Protein AF-A0A7S2LEE3-F1 (afdb_monomer_lite)

pLDDT: mean 79.28, std 23.31, range [22.73, 98.75]

Secondary structure (DSSP, 8-state):
--------------------PPPPTHHHHHHHHHTTT-TT-----S--------GGGGTTS--S--SPPTT----HHHHHHHHHHHHHHHHHHHHHHHHHHHHHHHHHHHHHHHHHHHHHHHHHHHHHHHHHHHHTTSS------PPPPBPPPEEEEEE-S----PPTTSTT-GGGSSS-EEEEE-TT--HHHHHHT---HHHHHHHHHHHHHHHHHTEEEEEESSGGGGGGHHHHHHH-SS-EESSGGGGHHHHHHTS-TTSEEEEEES-HHHHGGGHHHHHHHTSS-TTSTTEEEEEGGGSTTGGGGGGT----HHHHHHHHHHHHHHHHHH-TTEEEEEE-STTSGGGHHHHHHHH-S-EE-HHHHHHHHHHTTS--TTSSS-SSBPPP-S----PPTTTTS-HHHHTS--S---------TTTHHHHHHHHTTT-PPBPPPEEEEEE-S----PPTTSTT-GGG-SSEEEEEE-TT--HHHHHTT---HHHHHHHHHHHHHHHHTT-SEEEESSGGGGGGHHHHHTT-SS-B--SGGGGHHHHHHSS-TTSEEEEEES-HHHHGGGHHHHHHHHS--TT-TTEEEEE-TTSTTGGGGGGTPPP-HHHHHHHHHHHHHHHHHH-TTEEEEEE-STT-GGGHHHHHHHH---EE-HHHHHHHHHHTTS--SSSSS-SSBPPP-S------TTTTS-HHHHTT-S--

Foldseek 3Di:
DDDDDDDDDDDDDDDDDDDDDDDDPPVVVVVVVVCPPDPDDDDDDDDDPDDDDDPPVVVPPPDPDDDDDPPPDPPPVNVVVVVVVVVVVVVVVVVVVVVVVVVVVVVVVVVVVVLVVVVVVVVVVVVVVVVVVVVVPPDDDDDPPPDPFAAAAEEEEEEELADEFADQLFPVDCLVAQFAYDYDYQFPRHPVNLLVLDDDPNSLVSLLVSQVVCVVVRHQEYEYRWLSCLSCLQVSQVSHLHFYDHWLLLCVLLQCLFAALLAAEEEEEQALVRVQVCQVSCCQQNNDGCPRPRYHYFHLVPQPQSCCVVVSYYGPCVRRLVSVLVSLVVVCVVVVSYAYYEYTGSNCSLNLVVNCLRVVHFYHYPNLLVCLRSVLLDDQPLFAPPPNHDRRPPDYDDDDPCPPDDPVSVVSSPHPRDPDDDDDPPVVVVVLVVVLVPFDAAAAAEEEEEEELADEDAHRQFPPDPSVDQFAYHYHYQFPGDPVCLLQLHDDPNSLVSSLVSLVVCVVVVHQEYEYRWLSCLSCSNSSSVNDSHTYDHWLLLCVSSSVSRHHLQAAEEEEEQAQVSVVSCQVSSCVNSVDHPPSPRYHYDHLCPQPQSVCVVVSYDGPLVNRLVVVVVVVVVVCVVDVSYQAYEYTTSSPSNNSVVCSSPPVHRYHYPSSSVCSRSVSNDDSPSRHNPPSHDRHPPDYDDDDPCPVPDPVSVVSRPHD

Structure (mmCIF, N/CA/C/O backbone):
data_AF-A0A7S2LEE3-F1
#
_entry.id   AF-A0A7S2LEE3-F1
#
loop_
_atom_site.group_PDB
_atom_site.id
_atom_site.type_symbol
_atom_site.label_atom_id
_atom_site.label_alt_id
_atom_site.label_comp_id
_atom_site.label_asym_id
_atom_site.label_entity_id
_atom_site.label_seq_id
_atom_site.pdbx_PDB_ins_code
_atom_site.Cartn_x
_atom_site.Cartn_y
_atom_site.Cartn_z
_atom_site.occupancy
_atom_site.B_iso_or_equiv
_atom_site.auth_seq_id
_atom_site.auth_comp_id
_atom_site.auth_asym_id
_atom_site.auth_atom_id
_atom_site.pdbx_PDB_model_num
ATOM 1 N N . MET A 1 1 ? -35.526 59.824 7.087 1.00 33.41 1 MET A N 1
ATOM 2 C CA . MET A 1 1 ? -34.561 60.680 7.813 1.00 33.41 1 MET A CA 1
ATOM 3 C C . MET A 1 1 ? -33.192 60.358 7.228 1.00 33.41 1 MET A C 1
ATOM 5 O O . MET A 1 1 ? -32.848 59.189 7.188 1.00 33.41 1 MET A O 1
ATOM 9 N N . GLN A 1 2 ? -32.650 61.253 6.397 1.00 27.02 2 GLN A N 1
ATOM 10 C CA . GLN A 1 2 ? -31.753 62.364 6.783 1.00 27.02 2 GLN A CA 1
ATOM 11 C C . GLN A 1 2 ? -30.303 61.864 6.933 1.00 27.02 2 GLN A C 1
ATOM 13 O O . GLN A 1 2 ? -30.000 61.152 7.878 1.00 27.02 2 GLN A O 1
ATOM 18 N N . THR A 1 3 ? -29.494 61.972 5.867 1.00 26.27 3 THR A N 1
ATOM 19 C CA . THR A 1 3 ? -28.602 63.118 5.513 1.00 26.27 3 THR A CA 1
ATOM 20 C C . THR A 1 3 ? -27.350 63.155 6.394 1.00 26.27 3 THR A C 1
ATOM 22 O O . THR A 1 3 ? -27.488 63.271 7.603 1.00 26.27 3 THR A O 1
ATOM 25 N N . ALA A 1 4 ? -26.109 63.032 5.910 1.00 25.41 4 ALA A N 1
ATOM 26 C CA . ALA A 1 4 ? -25.486 63.420 4.630 1.00 25.41 4 ALA A CA 1
ATOM 27 C C . ALA A 1 4 ? -25.401 64.946 4.392 1.00 25.41 4 ALA A C 1
ATOM 29 O O . ALA A 1 4 ? -26.385 65.588 4.035 1.00 25.41 4 ALA A O 1
ATOM 30 N N . HIS A 1 5 ? -24.186 65.483 4.543 1.00 27.81 5 HIS A N 1
ATOM 31 C CA . HIS A 1 5 ? -23.681 66.741 3.973 1.00 27.81 5 HIS A CA 1
ATOM 32 C C . HIS A 1 5 ? -22.522 66.342 3.016 1.00 27.81 5 HIS A C 1
ATOM 34 O O . HIS A 1 5 ? -21.842 65.364 3.315 1.00 27.81 5 HIS A O 1
ATOM 40 N N . ASN A 1 6 ? -22.327 66.881 1.799 1.00 26.69 6 ASN A N 1
ATOM 41 C CA . ASN A 1 6 ? -22.164 68.285 1.351 1.00 26.69 6 ASN A CA 1
ATOM 42 C C . ASN A 1 6 ? -20.901 68.937 1.962 1.00 26.69 6 ASN A C 1
ATOM 44 O O . ASN A 1 6 ? -20.724 68.852 3.169 1.00 26.69 6 ASN A O 1
ATOM 48 N N . LEU A 1 7 ? -19.996 69.627 1.249 1.00 23.80 7 LEU A N 1
ATOM 49 C CA . LEU A 1 7 ? -19.878 70.104 -0.156 1.00 23.80 7 LEU A CA 1
ATOM 50 C C . LEU A 1 7 ? -18.331 70.236 -0.450 1.00 23.80 7 LEU A C 1
ATOM 52 O O . LEU A 1 7 ? -17.564 70.040 0.488 1.00 23.80 7 LEU A O 1
ATOM 56 N N . VAL A 1 8 ? -17.715 70.513 -1.618 1.00 25.78 8 VAL A N 1
ATOM 57 C CA . VAL A 1 8 ? -18.056 71.247 -2.862 1.00 25.78 8 VAL A CA 1
ATOM 58 C C . VAL A 1 8 ? -17.349 70.632 -4.109 1.00 25.78 8 VAL A C 1
ATOM 60 O O . VAL A 1 8 ? -16.509 69.747 -4.005 1.00 25.78 8 VAL A O 1
ATOM 63 N N . LEU A 1 9 ? -17.746 71.131 -5.283 1.00 24.25 9 LEU A N 1
ATOM 64 C CA . LEU A 1 9 ? -17.274 70.993 -6.678 1.00 24.25 9 LEU A CA 1
ATOM 65 C C . LEU A 1 9 ? -15.825 71.544 -6.904 1.00 24.25 9 LEU A C 1
ATOM 67 O O . LEU A 1 9 ? -15.323 72.250 -6.037 1.00 24.25 9 LEU A O 1
ATOM 71 N N . HIS A 1 10 ? -15.097 71.320 -8.019 1.00 25.39 10 HIS A N 1
ATOM 72 C CA . HIS A 1 10 ? -15.451 71.639 -9.423 1.00 25.39 10 HIS A CA 1
ATOM 73 C C . HIS A 1 10 ? -14.525 71.021 -10.509 1.00 25.39 10 HIS A C 1
ATOM 75 O O . HIS A 1 10 ? -13.322 70.914 -10.302 1.00 25.39 10 HIS A O 1
ATOM 81 N N . GLY A 1 11 ? -15.084 70.823 -11.720 1.00 23.77 11 GLY A N 1
ATOM 82 C CA . GLY A 1 11 ? -14.379 70.759 -13.023 1.00 23.77 11 GLY A CA 1
ATOM 83 C C . GLY A 1 11 ? -13.985 69.353 -13.532 1.00 23.77 11 GLY A C 1
ATOM 84 O O . GLY A 1 11 ? -13.477 68.558 -12.757 1.00 23.77 11 GLY A O 1
ATOM 85 N N . GLY A 1 12 ? -14.166 68.973 -14.810 1.00 22.73 12 GLY A N 1
ATOM 86 C CA . GLY A 1 12 ? -14.990 69.566 -15.884 1.00 22.73 12 GLY A CA 1
ATOM 87 C C . GLY A 1 12 ? -14.483 69.295 -17.320 1.00 22.73 12 GLY A C 1
ATOM 88 O O . GLY A 1 12 ? -13.392 69.751 -17.637 1.00 22.73 12 GLY A O 1
ATOM 89 N N . ALA A 1 13 ? -15.327 68.693 -18.186 1.00 24.38 13 ALA A N 1
ATOM 90 C CA . ALA A 1 13 ? -15.153 68.498 -19.654 1.00 24.38 13 ALA A CA 1
ATOM 91 C C . ALA A 1 13 ? -14.015 67.528 -20.107 1.00 24.38 13 ALA A C 1
ATOM 93 O O . ALA A 1 13 ? -13.048 67.351 -19.379 1.00 24.38 13 ALA A O 1
ATOM 94 N N . LEU A 1 14 ? -14.047 66.845 -21.273 1.00 23.73 14 LEU A N 1
ATOM 95 C CA . LEU A 1 14 ? -15.029 66.736 -22.386 1.00 23.73 14 LEU A CA 1
ATOM 96 C C . LEU A 1 14 ? -14.897 65.359 -23.123 1.00 23.73 14 LEU A C 1
ATOM 98 O O . LEU A 1 14 ? -14.019 64.568 -22.787 1.00 23.73 14 LEU A O 1
ATOM 102 N N . ASP A 1 15 ? -15.769 65.076 -24.102 1.00 25.70 15 ASP A N 1
ATOM 103 C CA . ASP A 1 15 ? -16.008 63.772 -24.775 1.00 25.70 15 ASP A CA 1
ATOM 104 C C . ASP A 1 15 ? -14.907 63.185 -25.693 1.00 25.70 15 ASP A C 1
ATOM 106 O O . ASP A 1 15 ? -14.157 63.930 -26.323 1.00 25.70 15 ASP A O 1
ATOM 110 N N . ALA A 1 16 ? -14.964 61.853 -25.925 1.00 23.47 16 ALA A N 1
ATOM 111 C CA . ALA A 1 16 ? -14.696 61.218 -27.239 1.00 23.47 16 ALA A CA 1
ATOM 112 C C . ALA A 1 16 ? -15.262 59.768 -27.397 1.00 23.47 16 ALA A C 1
ATOM 114 O O . ALA A 1 16 ? -14.641 58.782 -27.016 1.00 23.47 16 ALA A O 1
ATOM 115 N N . HIS A 1 17 ? -16.443 59.678 -28.016 1.00 25.55 17 HIS A N 1
ATOM 116 C CA . HIS A 1 17 ? -17.176 58.553 -28.647 1.00 25.55 17 HIS A CA 1
ATOM 117 C C . HIS A 1 17 ? -16.543 57.168 -28.995 1.00 25.55 17 HIS A C 1
ATOM 119 O O . HIS A 1 17 ? -15.454 57.076 -29.545 1.00 25.55 17 HIS A O 1
ATOM 125 N N . HIS A 1 18 ? -17.426 56.145 -28.918 1.00 25.91 18 HIS A N 1
ATOM 126 C CA . HIS A 1 18 ? -17.557 54.907 -29.742 1.00 25.91 18 HIS A CA 1
ATOM 127 C C . HIS A 1 18 ? -16.386 53.891 -29.795 1.00 25.91 18 HIS A C 1
ATOM 129 O O . HIS A 1 18 ? -15.296 54.179 -30.265 1.00 25.91 18 HIS A O 1
ATOM 135 N N . HIS A 1 19 ? -16.593 52.617 -29.439 1.00 25.62 19 HIS A N 1
ATOM 136 C CA . HIS A 1 19 ? -17.462 51.675 -30.169 1.00 25.62 19 HIS A CA 1
ATOM 137 C C . HIS A 1 19 ? -18.065 50.583 -29.262 1.00 25.62 19 HIS A C 1
ATOM 139 O O . HIS A 1 19 ? -17.379 50.049 -28.396 1.00 25.62 19 HIS A O 1
ATOM 145 N N . ALA A 1 20 ? -19.309 50.177 -29.538 1.00 26.61 20 ALA A N 1
ATOM 146 C CA . ALA A 1 20 ? -19.919 48.962 -28.991 1.00 26.61 20 ALA A CA 1
ATOM 147 C C . ALA A 1 20 ? -20.098 47.919 -30.108 1.00 26.61 20 ALA A C 1
ATOM 149 O O . ALA A 1 20 ? -20.483 48.275 -31.223 1.00 26.61 20 ALA A O 1
ATOM 150 N N . ALA A 1 21 ? -19.828 46.646 -29.812 1.00 27.59 21 ALA A N 1
ATOM 151 C CA . ALA A 1 21 ? -20.083 45.524 -30.713 1.00 27.59 21 ALA A CA 1
ATOM 152 C C . ALA A 1 21 ? -21.338 44.768 -30.251 1.00 27.59 21 ALA A C 1
ATOM 154 O O . ALA A 1 21 ? -21.452 44.411 -29.079 1.00 27.59 21 ALA A O 1
ATOM 155 N N . HIS A 1 22 ? -22.286 44.539 -31.161 1.00 28.88 22 HIS A N 1
ATOM 156 C CA . HIS A 1 22 ? -23.504 43.783 -30.866 1.00 28.88 22 HIS A CA 1
ATOM 157 C C . HIS A 1 22 ? -23.235 42.273 -30.866 1.00 28.88 22 HIS A C 1
ATOM 159 O O . HIS A 1 22 ? -22.640 41.751 -31.808 1.00 28.88 22 HIS A O 1
ATOM 165 N N . PHE A 1 23 ? -23.753 41.567 -29.858 1.00 31.41 23 PHE A N 1
ATOM 166 C CA . PHE A 1 23 ? -23.908 40.112 -29.910 1.00 31.41 23 PHE A CA 1
ATOM 167 C C . PHE A 1 23 ? -25.116 39.735 -30.798 1.00 31.41 23 PHE A C 1
ATOM 169 O O . PHE A 1 23 ? -26.119 40.456 -30.781 1.00 31.41 23 PHE A O 1
ATOM 176 N N . PRO A 1 24 ? -25.070 38.630 -31.571 1.00 34.06 24 PRO A N 1
ATOM 177 C CA . PRO A 1 24 ? -26.202 38.205 -32.396 1.00 34.06 24 PRO A CA 1
ATOM 178 C C . PRO A 1 24 ? -27.340 37.596 -31.562 1.00 34.06 24 PRO A C 1
ATOM 180 O O . PRO A 1 24 ? -27.136 36.624 -30.837 1.00 34.06 24 PRO A O 1
ATOM 183 N N . ALA A 1 25 ? -28.567 38.087 -31.753 1.00 35.88 25 ALA A N 1
ATOM 184 C CA . ALA A 1 25 ? -29.771 37.641 -31.033 1.00 35.88 25 ALA A CA 1
ATOM 185 C C . ALA A 1 25 ? -30.220 36.185 -31.319 1.00 35.88 25 ALA A C 1
ATOM 187 O O . ALA A 1 25 ? -31.241 35.742 -30.802 1.00 35.88 25 ALA A O 1
ATOM 188 N N . ALA A 1 26 ? -29.476 35.423 -32.128 1.00 33.84 26 ALA A N 1
ATOM 189 C CA . ALA A 1 26 ? -29.729 33.996 -32.338 1.00 33.84 26 ALA A CA 1
ATOM 190 C C . ALA A 1 26 ? -29.433 33.156 -31.079 1.00 33.84 26 ALA A C 1
ATOM 192 O O . ALA A 1 26 ? -30.119 32.171 -30.822 1.00 33.84 26 ALA A O 1
ATOM 193 N N . PHE A 1 27 ? -28.448 33.568 -30.271 1.00 34.34 27 PHE A N 1
ATOM 194 C CA . PHE A 1 27 ? -27.937 32.767 -29.151 1.00 34.34 27 PHE A CA 1
ATOM 195 C C . PHE A 1 27 ? -28.928 32.656 -27.975 1.00 34.34 27 PHE A C 1
ATOM 197 O O . PHE A 1 27 ? -28.992 31.631 -27.300 1.00 34.34 27 PHE A O 1
ATOM 204 N N . GLU A 1 28 ? -29.756 33.682 -27.750 1.00 37.09 28 GLU A N 1
ATOM 205 C CA . GLU A 1 28 ? -30.788 33.665 -26.700 1.00 37.09 28 GLU A CA 1
ATOM 206 C C . GLU A 1 28 ? -31.951 32.711 -27.034 1.00 37.09 28 GLU A C 1
ATOM 208 O O . GLU A 1 28 ? -32.578 32.155 -26.130 1.00 37.09 28 GLU A O 1
ATOM 213 N N . ALA A 1 29 ? -32.218 32.468 -28.324 1.00 34.03 29 ALA A N 1
ATOM 214 C CA . ALA A 1 29 ? -33.295 31.583 -28.759 1.00 34.03 29 ALA A CA 1
ATOM 215 C C . ALA A 1 29 ? -33.005 30.110 -28.416 1.00 34.03 29 ALA A C 1
ATOM 217 O O . ALA A 1 29 ? -33.860 29.438 -27.836 1.00 34.03 29 ALA A O 1
ATOM 218 N N . GLU A 1 30 ? -31.795 29.617 -28.702 1.00 35.09 30 GLU A N 1
ATOM 219 C CA . GLU A 1 30 ? -31.401 28.229 -28.403 1.00 35.09 30 GLU A CA 1
ATOM 220 C C . GLU A 1 30 ? -31.309 27.963 -26.891 1.00 35.09 30 GLU A C 1
ATOM 222 O O . GLU A 1 30 ? -31.800 26.938 -26.409 1.00 35.09 30 GLU A O 1
ATOM 227 N N . LEU A 1 31 ? -30.785 28.922 -26.116 1.00 35.41 31 LEU A N 1
ATOM 228 C CA . LEU A 1 31 ? -30.722 28.828 -24.652 1.00 35.41 31 LEU A CA 1
ATOM 229 C C . LEU A 1 31 ? -32.112 28.690 -24.004 1.00 35.41 31 LEU A C 1
ATOM 231 O O . LEU A 1 31 ? -32.264 27.956 -23.025 1.00 35.41 31 LEU A O 1
ATOM 235 N N . SER A 1 32 ? -33.145 29.332 -24.564 1.00 35.66 32 SER A N 1
ATOM 236 C CA . SER A 1 32 ? -34.519 29.230 -24.043 1.00 35.66 32 SER A CA 1
ATOM 237 C C . SER A 1 32 ? -35.129 27.823 -24.177 1.00 35.66 32 SER A C 1
ATOM 239 O O . SER A 1 32 ? -35.917 27.403 -23.323 1.00 35.66 32 SER A O 1
ATOM 241 N N . HIS A 1 33 ? -34.727 27.068 -25.208 1.00 34.88 33 HIS A N 1
ATOM 242 C CA . HIS A 1 33 ? -35.197 25.703 -25.457 1.00 34.88 33 HIS A CA 1
ATOM 243 C C . HIS A 1 33 ? -34.537 24.675 -24.529 1.00 34.88 33 HIS A C 1
ATOM 245 O O . HIS A 1 33 ? -35.230 23.811 -23.989 1.00 34.88 33 HIS A O 1
ATOM 251 N N . LEU A 1 34 ? -33.226 24.795 -24.290 1.00 34.88 34 LEU A N 1
ATOM 252 C CA . LEU A 1 34 ? -32.483 23.947 -23.344 1.00 34.88 34 LEU A CA 1
ATOM 253 C C . LEU A 1 34 ? -33.036 24.036 -21.913 1.00 34.88 34 LEU A C 1
ATOM 255 O O . LEU A 1 34 ? -33.057 23.046 -21.185 1.00 34.88 34 LEU A O 1
ATOM 259 N N . HIS A 1 35 ? -33.544 25.204 -21.516 1.00 35.03 35 HIS A N 1
ATOM 260 C CA . HIS A 1 35 ? -34.019 25.431 -20.151 1.00 35.03 35 HIS A CA 1
ATOM 261 C C . HIS A 1 35 ? -35.328 24.694 -19.793 1.00 35.03 35 HIS A C 1
ATOM 263 O O . HIS A 1 35 ? -35.665 24.602 -18.611 1.00 35.03 35 HIS A O 1
ATOM 269 N N . HIS A 1 36 ? -36.057 24.165 -20.785 1.00 33.47 36 HIS A N 1
ATOM 270 C CA . HIS A 1 36 ? -37.314 23.428 -20.593 1.00 33.47 36 HIS A CA 1
ATOM 271 C C . HIS A 1 36 ? -37.146 21.902 -20.479 1.00 33.47 36 HIS A C 1
ATOM 273 O O . HIS A 1 36 ? -38.099 21.227 -20.093 1.00 33.47 36 HIS A O 1
ATOM 279 N N . SER A 1 37 ? -35.976 21.341 -20.808 1.00 32.47 37 SER A N 1
ATOM 280 C CA . SER A 1 37 ? -35.768 19.884 -20.858 1.00 32.47 37 SER A CA 1
ATOM 281 C C . SER A 1 37 ? -35.069 19.284 -19.632 1.00 32.47 37 SER A C 1
ATOM 283 O O . SER A 1 37 ? -35.200 18.080 -19.417 1.00 32.47 37 SER A O 1
ATOM 285 N N . MET A 1 38 ? -34.368 20.075 -18.805 1.00 31.70 38 MET A N 1
ATOM 286 C CA . MET A 1 38 ? -33.682 19.584 -17.593 1.00 31.70 38 MET A CA 1
ATOM 287 C C . MET A 1 38 ? -33.749 20.575 -16.409 1.00 31.70 38 MET A C 1
ATOM 289 O O . MET A 1 38 ? -32.890 21.452 -16.285 1.00 31.70 38 MET A O 1
ATOM 293 N N . PRO A 1 39 ? -34.727 20.442 -15.490 1.00 28.80 39 PRO A N 1
ATOM 294 C CA . PRO A 1 39 ? -34.791 21.255 -14.277 1.00 28.80 39 PRO A CA 1
ATOM 295 C C . PRO A 1 39 ? -33.793 20.750 -13.219 1.00 28.80 39 PRO A C 1
ATOM 297 O O . PRO A 1 39 ? -34.072 19.799 -12.493 1.00 28.80 39 PRO A O 1
ATOM 300 N N . GLY A 1 40 ? -32.629 21.398 -13.112 1.00 34.19 40 GLY A N 1
ATOM 301 C CA . GLY A 1 40 ? -31.651 21.102 -12.052 1.00 34.19 40 GLY A CA 1
ATOM 302 C C . GLY A 1 40 ? -30.274 21.751 -12.216 1.00 34.19 40 GLY A C 1
ATOM 303 O O . GLY A 1 40 ? -29.608 22.020 -11.220 1.00 34.19 40 GLY A O 1
ATOM 304 N N . PHE A 1 41 ? -29.851 22.056 -13.446 1.00 26.45 41 PHE A N 1
ATOM 305 C CA . PHE A 1 41 ? -28.568 22.720 -13.698 1.00 26.45 41 PHE A CA 1
ATOM 306 C C . PHE A 1 41 ? -28.657 24.235 -13.459 1.00 26.45 41 PHE A C 1
ATOM 308 O O . PHE A 1 41 ? -29.357 24.943 -14.181 1.00 26.45 41 PHE A O 1
ATOM 315 N N . VAL A 1 42 ? -27.908 24.746 -12.477 1.00 28.34 42 VAL A N 1
ATOM 316 C CA . VAL A 1 42 ? -27.711 26.190 -12.262 1.00 28.34 42 VAL A CA 1
ATOM 317 C C . VAL A 1 42 ? -26.347 26.587 -12.819 1.00 28.34 42 VAL A C 1
ATOM 319 O O . VAL A 1 42 ? -25.316 26.349 -12.194 1.00 28.34 42 VAL A O 1
ATOM 322 N N . TYR A 1 43 ? -26.334 27.195 -14.005 1.00 26.58 43 TYR A N 1
ATOM 323 C CA . TYR A 1 43 ? -25.099 27.630 -14.659 1.00 26.58 43 TYR A CA 1
ATOM 324 C C . TYR A 1 43 ? -24.655 29.001 -14.119 1.00 26.58 43 TYR A C 1
ATOM 326 O O . TYR A 1 43 ? -25.149 30.046 -14.543 1.00 26.58 43 TYR A O 1
ATOM 334 N N . THR A 1 44 ? -23.725 29.026 -13.163 1.00 28.17 44 THR A N 1
ATOM 335 C CA . THR A 1 44 ? -23.164 30.283 -12.640 1.00 28.17 44 THR A CA 1
ATOM 336 C C . THR A 1 44 ? -22.136 30.866 -13.609 1.00 28.17 44 THR A C 1
ATOM 338 O O . THR A 1 44 ? -20.985 30.430 -13.643 1.00 28.17 44 THR A O 1
ATOM 341 N N . THR A 1 45 ? -22.523 31.885 -14.381 1.00 27.45 45 THR A N 1
ATOM 342 C CA . THR A 1 45 ? -21.582 32.673 -15.199 1.00 27.45 45 THR A CA 1
ATOM 343 C C . THR A 1 45 ? -20.481 33.307 -14.336 1.00 27.45 45 THR A C 1
ATOM 345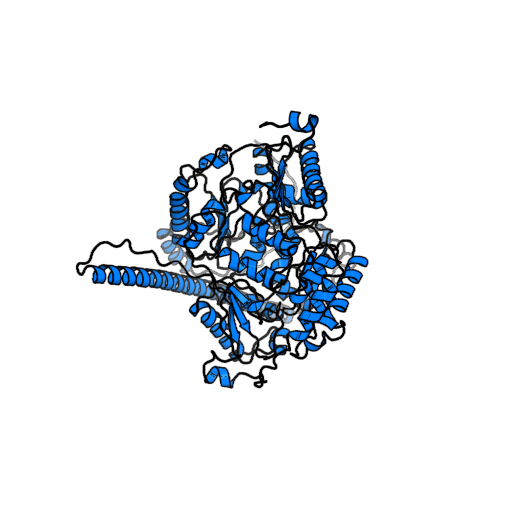 O O . THR A 1 45 ? -20.796 33.826 -13.261 1.00 27.45 45 THR A O 1
ATOM 348 N N . PRO A 1 46 ? -19.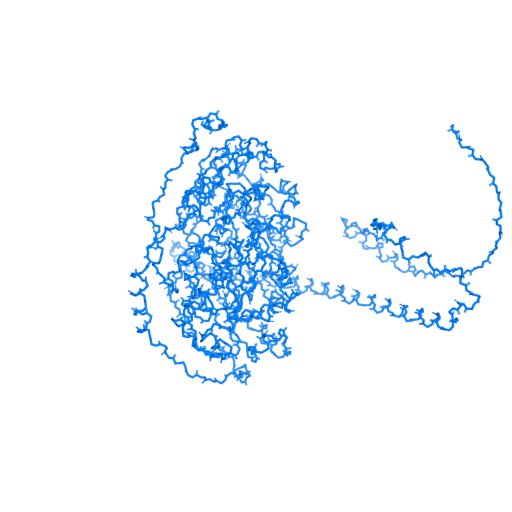215 33.352 -14.797 1.00 29.09 46 PRO A N 1
ATOM 349 C CA . PRO A 1 46 ? -18.080 33.813 -13.998 1.00 29.09 46 PRO A CA 1
ATOM 350 C C . PRO A 1 46 ? -18.039 35.345 -13.845 1.00 29.09 46 PRO A C 1
ATOM 352 O O . PRO A 1 46 ? -17.247 36.043 -14.475 1.00 29.09 46 PRO A O 1
ATOM 355 N N . GLN A 1 47 ? -18.866 35.879 -12.946 1.00 31.34 47 GLN A N 1
ATOM 356 C CA . GLN A 1 47 ? -18.666 37.196 -12.341 1.00 31.34 47 GLN A CA 1
ATOM 357 C C . GLN A 1 47 ? -18.490 37.044 -10.826 1.00 31.34 47 GLN A C 1
ATOM 359 O O . GLN A 1 47 ? -19.304 36.407 -10.166 1.00 31.34 47 GLN A O 1
ATOM 364 N N . LYS A 1 48 ? -17.449 37.695 -10.285 1.00 35.28 48 LYS A N 1
ATOM 365 C CA . LYS A 1 48 ? -16.961 37.612 -8.888 1.00 35.28 48 LYS A CA 1
ATOM 366 C C . LYS A 1 48 ? -16.193 36.333 -8.511 1.00 35.28 48 LYS A C 1
ATOM 368 O O . LYS A 1 48 ? -16.497 35.692 -7.513 1.00 35.28 48 LYS A O 1
ATOM 373 N N . ALA A 1 49 ? -15.081 36.094 -9.200 1.00 26.92 49 ALA A N 1
ATOM 374 C CA . ALA A 1 49 ? -13.886 35.533 -8.565 1.00 26.92 49 ALA A CA 1
ATOM 375 C C . ALA A 1 49 ? -12.856 36.661 -8.345 1.00 26.92 49 ALA A C 1
ATOM 377 O O . ALA A 1 49 ? -11.860 36.761 -9.055 1.00 26.92 49 ALA A O 1
ATOM 378 N N . ARG A 1 50 ? -13.131 37.570 -7.397 1.00 26.59 50 ARG A N 1
ATOM 379 C CA . ARG A 1 50 ? -12.087 38.449 -6.846 1.00 26.59 50 ARG A CA 1
ATOM 380 C C . ARG A 1 50 ? -11.420 37.686 -5.707 1.00 26.59 50 ARG A C 1
ATOM 382 O O . ARG A 1 50 ? -11.967 37.659 -4.613 1.00 26.59 50 ARG A O 1
ATOM 389 N N . HIS A 1 51 ? -10.280 37.061 -5.983 1.00 30.52 51 HIS A N 1
ATOM 390 C CA . HIS A 1 51 ? -9.321 36.772 -4.922 1.00 30.52 51 HIS A CA 1
ATOM 391 C C . HIS A 1 51 ? -8.616 38.074 -4.543 1.00 30.52 51 HIS A C 1
ATOM 393 O O . HIS A 1 51 ? -8.273 38.866 -5.424 1.00 30.52 51 HIS A O 1
ATOM 399 N N . ASP A 1 52 ? -8.414 38.286 -3.247 1.00 30.55 52 ASP A N 1
ATOM 400 C CA . ASP A 1 52 ? -7.683 39.440 -2.741 1.00 30.55 52 ASP A CA 1
ATOM 401 C C . ASP A 1 52 ? -6.201 39.328 -3.127 1.00 30.55 52 ASP A C 1
ATOM 403 O O . ASP A 1 52 ? -5.471 38.466 -2.637 1.00 30.55 52 ASP A O 1
ATOM 407 N N . PHE A 1 53 ? -5.764 40.204 -4.032 1.00 28.19 53 PHE A N 1
ATOM 408 C CA . PHE A 1 53 ? -4.349 40.458 -4.280 1.00 28.19 53 PHE A CA 1
ATOM 409 C C . PHE A 1 53 ? -3.865 41.491 -3.260 1.00 28.19 53 PHE A C 1
ATOM 411 O O . PHE A 1 53 ? -4.403 42.596 -3.192 1.00 28.19 53 PHE A O 1
ATOM 418 N N . ASP A 1 54 ? -2.844 41.143 -2.478 1.00 30.11 54 ASP A N 1
ATOM 419 C CA . ASP A 1 54 ? -2.226 42.063 -1.523 1.00 30.11 54 ASP A CA 1
ATOM 420 C C . ASP A 1 54 ? -1.345 43.094 -2.254 1.00 30.11 54 ASP A C 1
ATOM 422 O O . ASP A 1 54 ? -0.171 42.852 -2.559 1.00 30.11 54 ASP A O 1
ATOM 426 N N . GLU A 1 55 ? -1.925 44.266 -2.530 1.00 30.91 55 GLU A N 1
ATOM 427 C CA . GLU A 1 55 ? -1.256 45.393 -3.194 1.00 30.91 55 GLU A CA 1
ATOM 428 C C . GLU A 1 55 ? -0.032 45.931 -2.420 1.00 30.91 55 GLU A C 1
ATOM 430 O O . GLU A 1 55 ? 0.779 46.663 -2.995 1.00 30.91 55 GLU A O 1
ATOM 435 N N . SER A 1 56 ? 0.168 45.564 -1.144 1.00 31.56 56 SER A N 1
ATOM 436 C CA . SER A 1 56 ? 1.284 46.080 -0.335 1.00 31.56 56 SER A CA 1
ATOM 437 C C . SER A 1 56 ? 2.667 45.667 -0.857 1.00 31.56 56 SER A C 1
ATOM 439 O O . SER A 1 56 ? 3.644 46.398 -0.666 1.00 31.56 56 SER A O 1
ATOM 441 N N . THR A 1 57 ? 2.762 44.541 -1.571 1.00 29.61 57 THR A N 1
ATOM 442 C CA . THR A 1 57 ? 4.044 43.955 -2.008 1.00 29.61 57 THR A CA 1
ATOM 443 C C . THR A 1 57 ? 4.621 44.543 -3.302 1.00 29.61 57 THR A C 1
ATOM 445 O O . THR A 1 57 ? 5.810 44.366 -3.563 1.00 29.61 57 THR A O 1
ATOM 448 N N . LEU A 1 58 ? 3.842 45.305 -4.081 1.00 30.61 58 LEU A N 1
ATOM 449 C CA . LEU A 1 58 ? 4.328 46.012 -5.282 1.00 30.61 58 LEU A CA 1
ATOM 450 C C . LEU A 1 58 ? 4.823 47.446 -5.000 1.00 30.61 58 LEU A C 1
ATOM 452 O O . LEU A 1 58 ? 5.435 48.076 -5.862 1.00 30.61 58 LEU A O 1
ATOM 456 N N . SER A 1 59 ? 4.609 47.959 -3.785 1.00 33.69 59 SER A N 1
ATOM 457 C CA . SER A 1 59 ? 4.857 49.364 -3.414 1.00 33.69 59 SER A CA 1
ATOM 458 C C . SER A 1 59 ? 6.345 49.762 -3.312 1.00 33.69 59 SER A C 1
ATOM 460 O O . SER A 1 59 ? 6.686 50.943 -3.300 1.00 33.69 59 SER A O 1
ATOM 462 N N . THR A 1 60 ? 7.271 48.799 -3.258 1.00 34.09 60 THR A N 1
ATOM 463 C CA . THR A 1 60 ? 8.700 49.045 -2.964 1.00 34.09 60 THR A CA 1
ATOM 464 C C . THR A 1 60 ? 9.631 49.058 -4.183 1.00 34.09 60 THR A C 1
ATOM 466 O O . THR A 1 60 ? 10.824 49.307 -4.020 1.00 34.09 60 THR A O 1
ATOM 469 N N . ALA A 1 61 ? 9.113 48.845 -5.399 1.00 35.19 61 ALA A N 1
ATOM 470 C CA . ALA A 1 61 ? 9.913 48.758 -6.631 1.00 35.19 61 ALA A CA 1
ATOM 471 C C . ALA A 1 61 ? 9.769 49.961 -7.595 1.00 35.19 61 ALA A C 1
ATOM 473 O O . ALA A 1 61 ? 10.352 49.944 -8.677 1.00 35.19 61 ALA A O 1
ATOM 474 N N . ALA A 1 62 ? 9.011 51.003 -7.228 1.00 36.94 62 ALA A N 1
ATOM 475 C CA . ALA A 1 62 ? 8.636 52.103 -8.127 1.00 36.94 62 ALA A CA 1
ATOM 476 C C . ALA A 1 62 ? 8.812 53.504 -7.495 1.00 36.94 62 ALA A C 1
ATOM 478 O O . ALA A 1 62 ? 7.853 54.257 -7.343 1.00 36.94 62 ALA A O 1
ATOM 479 N N . SER A 1 63 ? 10.044 53.867 -7.114 1.00 38.53 63 SER A N 1
ATOM 480 C CA . SER A 1 63 ? 10.350 55.163 -6.468 1.00 38.53 63 SER A CA 1
ATOM 481 C C . SER A 1 63 ? 11.570 55.915 -7.032 1.00 38.53 63 SER A C 1
ATOM 483 O O . SER A 1 63 ? 12.037 56.875 -6.420 1.00 38.53 63 SER A O 1
ATOM 485 N N . THR A 1 64 ? 12.089 55.520 -8.203 1.00 38.59 64 THR A N 1
ATOM 486 C CA . THR A 1 64 ? 13.337 56.070 -8.786 1.00 38.59 64 THR A CA 1
ATOM 487 C C . THR A 1 64 ? 13.241 56.501 -10.258 1.00 38.59 64 THR A C 1
ATOM 489 O O . THR A 1 64 ? 14.252 56.571 -10.954 1.00 38.59 64 THR A O 1
ATOM 492 N N . THR A 1 65 ? 12.051 56.880 -10.732 1.00 39.66 65 THR A N 1
ATOM 493 C CA . THR A 1 65 ? 11.862 57.590 -12.013 1.00 39.66 65 THR A CA 1
ATOM 494 C C . THR A 1 65 ? 10.966 58.810 -11.819 1.00 39.66 65 THR A C 1
ATOM 496 O O . THR A 1 65 ? 9.938 58.722 -11.150 1.00 39.66 65 THR A O 1
ATOM 499 N N . GLY A 1 66 ? 11.348 59.949 -12.404 1.00 43.41 66 GLY A N 1
ATOM 500 C CA . GLY A 1 66 ? 10.486 61.134 -12.473 1.00 43.41 66 GLY A CA 1
ATOM 501 C C . GLY A 1 66 ? 9.301 60.943 -13.433 1.00 43.41 66 GLY A C 1
ATOM 502 O O . GLY A 1 66 ? 9.171 59.874 -14.034 1.00 43.41 66 GLY A O 1
ATOM 503 N N . PRO A 1 67 ? 8.442 61.965 -13.616 1.00 41.38 67 PRO A N 1
ATOM 504 C CA . PRO A 1 67 ? 7.435 61.931 -14.674 1.00 41.38 67 PRO A CA 1
ATOM 505 C C . PRO A 1 67 ? 8.119 61.726 -16.041 1.00 41.38 67 PRO A C 1
ATOM 507 O O . PRO A 1 67 ? 9.178 62.323 -16.267 1.00 41.38 67 PRO A O 1
ATOM 510 N N . PRO A 1 68 ? 7.555 60.895 -16.938 1.00 40.50 68 PRO A N 1
ATOM 511 C CA . PRO A 1 68 ? 8.175 60.585 -18.223 1.00 40.50 68 PRO A CA 1
ATOM 512 C C . PRO A 1 68 ? 8.333 61.840 -19.086 1.00 40.50 68 PRO A C 1
ATOM 514 O O . PRO A 1 68 ? 7.538 62.783 -19.005 1.00 40.50 68 PRO A O 1
ATOM 517 N N . ALA A 1 69 ? 9.373 61.845 -19.919 1.00 46.19 69 ALA A N 1
ATOM 518 C CA . ALA A 1 69 ? 9.586 62.912 -20.887 1.00 46.19 69 ALA A CA 1
ATOM 519 C C . ALA A 1 69 ? 8.523 62.847 -21.999 1.00 46.19 69 ALA A C 1
ATOM 521 O O . ALA A 1 69 ? 7.886 61.818 -22.219 1.00 46.19 69 ALA A O 1
ATOM 522 N N . ALA A 1 70 ? 8.342 63.947 -22.732 1.00 44.59 70 ALA A N 1
ATOM 523 C CA . ALA A 1 70 ? 7.275 64.085 -23.731 1.00 44.59 70 ALA A CA 1
ATOM 524 C C . ALA A 1 70 ? 7.417 63.176 -24.978 1.00 44.59 70 ALA A C 1
ATOM 526 O O . ALA A 1 70 ? 6.570 63.244 -25.868 1.00 44.59 70 ALA A O 1
ATOM 527 N N . ASP A 1 71 ? 8.452 62.333 -25.032 1.00 48.38 71 ASP A N 1
ATOM 528 C CA . ASP A 1 71 ? 8.796 61.466 -26.163 1.00 48.38 71 ASP A CA 1
ATOM 529 C C . ASP A 1 71 ? 8.447 59.975 -25.945 1.00 48.38 71 ASP A C 1
ATOM 531 O O . ASP A 1 71 ? 8.473 59.207 -26.906 1.00 48.38 71 ASP A O 1
ATOM 535 N N . ASP A 1 72 ? 8.048 59.548 -24.735 1.00 49.00 72 ASP A N 1
ATOM 536 C CA . ASP A 1 72 ? 7.709 58.142 -24.401 1.00 49.00 72 ASP A CA 1
ATOM 537 C C . ASP A 1 72 ? 6.332 57.676 -24.948 1.00 49.00 72 ASP A C 1
ATOM 539 O O . ASP A 1 72 ? 5.610 56.874 -24.349 1.00 49.00 72 ASP A O 1
ATOM 543 N N . VAL A 1 73 ? 5.942 58.165 -26.128 1.00 51.38 73 VAL A N 1
ATOM 544 C CA . VAL A 1 73 ? 4.747 57.711 -26.848 1.00 51.38 73 VAL A CA 1
ATOM 545 C C . VAL A 1 73 ? 5.121 56.527 -27.736 1.00 51.38 73 VAL A C 1
ATOM 547 O O . VAL A 1 73 ? 5.659 56.711 -28.828 1.00 51.38 73 VAL A O 1
ATOM 550 N N . VAL A 1 74 ? 4.777 55.306 -27.305 1.00 50.69 74 VAL A N 1
ATOM 551 C CA . VAL A 1 74 ? 4.884 54.096 -28.145 1.00 50.69 74 VAL A CA 1
ATOM 552 C C . VAL A 1 74 ? 4.224 54.380 -29.504 1.00 50.69 74 VAL A C 1
ATOM 554 O O . VAL A 1 74 ? 3.017 54.649 -29.539 1.00 50.69 74 VAL A O 1
ATOM 557 N N . PRO A 1 75 ? 4.967 54.338 -30.631 1.00 59.72 75 PRO A N 1
ATOM 558 C CA . PRO A 1 75 ? 4.434 54.735 -31.926 1.00 59.72 75 PRO A CA 1
ATOM 559 C C . PRO A 1 75 ? 3.152 53.975 -32.259 1.00 59.72 75 PRO A C 1
ATOM 561 O O . PRO A 1 75 ? 3.087 52.756 -32.103 1.00 59.72 75 PRO A O 1
ATOM 564 N N . LYS A 1 76 ? 2.126 54.675 -32.760 1.00 54.94 76 LYS A N 1
ATOM 565 C CA . LYS A 1 76 ? 0.782 54.099 -32.961 1.00 54.94 76 LYS A CA 1
ATOM 566 C C . LYS A 1 76 ? 0.786 52.817 -33.809 1.00 54.94 76 LYS A C 1
ATOM 568 O O . LYS A 1 76 ? -0.024 51.928 -33.573 1.00 54.94 76 LYS A O 1
ATOM 573 N N . ALA A 1 77 ? 1.729 52.685 -34.745 1.00 56.31 77 ALA A N 1
ATOM 574 C CA . ALA A 1 77 ? 1.958 51.453 -35.503 1.00 56.31 77 ALA A CA 1
ATOM 575 C C . ALA A 1 77 ? 2.428 50.276 -34.622 1.00 56.31 77 ALA A C 1
ATOM 577 O O . ALA A 1 77 ? 1.902 49.175 -34.750 1.00 56.31 77 ALA A O 1
ATOM 578 N N . GLN A 1 78 ? 3.363 50.512 -33.698 1.00 50.88 78 GLN A N 1
ATOM 579 C CA . GLN A 1 78 ? 3.893 49.510 -32.770 1.00 50.88 78 GLN A CA 1
ATOM 580 C C . GLN A 1 78 ? 2.854 49.115 -31.709 1.00 50.88 78 GLN A C 1
ATOM 582 O O . GLN A 1 78 ? 2.702 47.930 -31.426 1.00 50.88 78 GLN A O 1
ATOM 587 N N . TYR A 1 79 ? 2.068 50.071 -31.194 1.00 53.47 79 TYR A N 1
ATOM 588 C CA . TYR A 1 79 ? 0.911 49.765 -30.340 1.00 53.47 79 TYR A CA 1
ATOM 589 C C . TYR A 1 79 ? -0.123 48.899 -31.078 1.00 53.47 79 TYR A C 1
ATOM 591 O O . TYR A 1 79 ? -0.537 47.860 -30.566 1.00 53.47 79 TYR A O 1
ATOM 599 N N . ASN A 1 80 ? -0.493 49.276 -32.309 1.00 56.25 80 ASN A N 1
ATOM 600 C CA . ASN A 1 80 ? -1.415 48.490 -33.132 1.00 56.25 80 ASN A CA 1
ATOM 601 C C . ASN A 1 80 ? -0.875 47.076 -33.416 1.00 56.25 80 ASN A C 1
ATOM 603 O O . ASN A 1 80 ? -1.654 46.128 -33.437 1.00 56.25 80 ASN A O 1
ATOM 607 N N . GLN A 1 81 ? 0.441 46.922 -33.603 1.00 57.19 81 GLN A N 1
ATOM 608 C CA . GLN A 1 81 ? 1.083 45.623 -33.816 1.00 57.19 81 GLN A CA 1
ATOM 609 C C . GLN A 1 81 ? 1.080 44.758 -32.545 1.00 57.19 81 GLN A C 1
ATOM 611 O O . GLN A 1 81 ? 0.740 43.580 -32.625 1.00 57.19 81 GLN A O 1
ATOM 616 N N . LEU A 1 82 ? 1.373 45.328 -31.367 1.00 49.53 82 LEU A N 1
ATOM 617 C CA . LEU A 1 82 ? 1.207 44.612 -30.094 1.00 49.53 82 LEU A CA 1
ATOM 618 C C . LEU A 1 82 ? -0.252 44.190 -29.880 1.00 49.53 82 LEU A C 1
ATOM 620 O O . LEU A 1 82 ? -0.496 43.050 -29.492 1.00 49.53 82 LEU A O 1
ATOM 624 N N . LYS A 1 83 ? -1.217 45.074 -30.172 1.00 51.97 83 LYS A N 1
ATOM 625 C CA . LYS A 1 83 ? -2.642 44.746 -30.045 1.00 51.97 83 LYS A CA 1
ATOM 626 C C . LYS A 1 83 ? -3.049 43.620 -30.999 1.00 51.97 83 LYS A C 1
ATOM 628 O O . LYS A 1 83 ? -3.691 42.680 -30.555 1.00 51.97 83 LYS A O 1
ATOM 633 N N . ALA A 1 84 ? -2.633 43.667 -32.266 1.00 60.88 84 ALA A N 1
ATOM 634 C CA . ALA A 1 84 ? -2.920 42.606 -33.234 1.00 60.88 84 ALA A CA 1
ATOM 635 C C . ALA A 1 84 ? -2.350 41.246 -32.787 1.00 60.88 84 ALA A C 1
ATOM 637 O O . ALA A 1 84 ? -3.059 40.244 -32.825 1.00 60.88 84 ALA A O 1
ATOM 638 N N . ASN A 1 85 ? -1.109 41.223 -32.285 1.00 53.03 85 ASN A N 1
ATOM 639 C CA . ASN A 1 85 ? -0.494 40.011 -31.737 1.00 53.03 85 ASN A CA 1
ATOM 640 C C . ASN A 1 85 ? -1.255 39.485 -30.502 1.00 53.03 85 ASN A C 1
ATOM 642 O O . ASN A 1 85 ? -1.426 38.278 -30.352 1.00 53.03 85 ASN A O 1
ATOM 646 N N . PHE A 1 86 ? -1.725 40.377 -29.624 1.00 51.75 86 PHE A N 1
ATOM 647 C CA . PHE A 1 86 ? -2.500 40.027 -28.429 1.00 51.75 86 PHE A CA 1
ATOM 648 C C . PHE A 1 86 ? -3.901 39.495 -28.772 1.00 51.75 86 PHE A C 1
ATOM 650 O O . PHE A 1 86 ? -4.301 38.453 -28.257 1.00 51.75 86 PHE A O 1
ATOM 657 N N . ASP A 1 87 ? -4.611 40.155 -29.690 1.00 58.06 87 ASP A N 1
ATOM 658 C CA . ASP A 1 87 ? -5.911 39.710 -30.206 1.00 58.06 87 ASP A CA 1
ATOM 659 C C . ASP A 1 87 ? -5.789 38.316 -30.863 1.00 58.06 87 ASP A C 1
ATOM 661 O O . ASP A 1 87 ? -6.637 37.447 -30.659 1.00 58.06 87 ASP A O 1
ATOM 665 N N . GLN A 1 88 ? -4.701 38.072 -31.606 1.00 58.19 88 GLN A N 1
ATOM 666 C CA . GLN A 1 88 ? -4.420 36.785 -32.250 1.00 58.19 88 GLN A CA 1
ATOM 667 C C . GLN A 1 88 ? -4.061 35.678 -31.242 1.00 58.19 88 GLN A C 1
ATOM 669 O O . GLN A 1 88 ? -4.502 34.540 -31.402 1.00 58.19 88 GLN A O 1
ATOM 674 N N . LEU A 1 89 ? -3.308 35.996 -30.182 1.00 49.91 89 LEU A N 1
ATOM 675 C CA . LEU A 1 89 ? -3.031 35.062 -29.082 1.00 49.91 89 LEU A CA 1
ATOM 676 C C . LEU A 1 89 ? -4.300 34.703 -28.296 1.00 49.91 89 LEU A C 1
ATOM 678 O O . LEU A 1 89 ? -4.482 33.539 -27.944 1.00 49.91 89 LEU A O 1
ATOM 682 N N . LEU A 1 90 ? -5.199 35.667 -28.067 1.00 49.91 90 LEU A N 1
ATOM 683 C CA . LEU A 1 90 ? -6.500 35.421 -27.438 1.00 49.91 90 LEU A CA 1
ATOM 684 C C . LEU A 1 90 ? -7.382 34.483 -28.270 1.00 49.91 90 LEU A C 1
ATOM 686 O O . LEU A 1 90 ? -7.997 33.582 -27.701 1.00 49.91 90 LEU A O 1
ATOM 690 N N . ALA A 1 91 ? -7.412 34.651 -29.596 1.00 57.53 91 ALA A N 1
ATOM 691 C CA . ALA A 1 91 ? -8.133 33.744 -30.490 1.00 57.53 91 ALA A CA 1
ATOM 692 C C . ALA A 1 91 ? -7.571 32.311 -30.422 1.00 57.53 91 ALA A C 1
ATOM 694 O O . ALA A 1 91 ? -8.318 31.366 -30.183 1.00 57.53 91 ALA A O 1
ATOM 695 N N . LEU A 1 92 ? -6.245 32.150 -30.524 1.00 56.00 92 LEU A N 1
ATOM 696 C CA . LEU A 1 92 ? -5.589 30.838 -30.424 1.00 56.00 92 LEU A CA 1
ATOM 697 C C . LEU A 1 92 ? -5.808 30.164 -29.058 1.00 56.00 92 LEU A C 1
ATOM 699 O O . LEU A 1 92 ? -5.984 28.946 -28.994 1.00 56.00 92 LEU A O 1
ATOM 703 N N . TYR A 1 93 ? -5.827 30.937 -27.969 1.00 48.25 93 TYR A N 1
ATOM 704 C CA . TYR A 1 93 ? -6.151 30.436 -26.631 1.00 48.25 93 TYR A CA 1
ATOM 705 C C . TYR A 1 93 ? -7.612 29.972 -26.533 1.00 48.25 93 TYR A C 1
ATOM 707 O O . TYR A 1 93 ? -7.874 28.862 -26.073 1.00 48.25 93 TYR A O 1
ATOM 715 N N . HIS A 1 94 ? -8.556 30.778 -27.024 1.00 54.28 94 HIS A N 1
ATOM 716 C CA . HIS A 1 94 ? -9.981 30.444 -27.059 1.00 54.28 94 HIS A CA 1
ATOM 717 C C . HIS A 1 94 ? -10.256 29.162 -27.862 1.00 54.28 94 HIS A C 1
ATOM 719 O O . HIS A 1 94 ? -10.923 28.252 -27.366 1.00 54.28 94 HIS A O 1
ATOM 725 N N . ASP A 1 95 ? -9.678 29.046 -29.057 1.00 59.00 95 ASP A N 1
ATOM 726 C CA . ASP A 1 95 ? -9.835 27.868 -29.914 1.00 59.00 95 ASP A CA 1
ATOM 727 C C . ASP A 1 95 ? -9.189 26.620 -29.288 1.00 59.00 95 ASP A C 1
ATOM 729 O O . ASP A 1 95 ? -9.733 25.520 -29.393 1.00 59.00 95 ASP A O 1
ATOM 733 N N . SER A 1 96 ? -8.085 26.786 -28.548 1.00 40.94 96 SER A N 1
ATOM 734 C CA . SER A 1 96 ? -7.475 25.708 -27.755 1.00 40.94 96 SER A CA 1
ATOM 735 C C . SER A 1 96 ? -8.384 25.251 -26.606 1.00 40.94 96 SER A C 1
ATOM 737 O O . SER A 1 96 ? -8.531 24.050 -26.379 1.00 40.94 96 SER A O 1
ATOM 739 N N . CYS A 1 97 ? -9.043 26.179 -25.904 1.00 42.75 97 CYS A N 1
ATOM 740 C CA . CYS A 1 97 ? -10.030 25.848 -24.873 1.00 42.75 97 CYS A CA 1
ATOM 741 C C . CYS A 1 97 ? -11.253 25.122 -25.455 1.00 42.75 97 CYS A C 1
ATOM 743 O O . CYS A 1 97 ? -11.700 24.133 -24.873 1.00 42.75 97 CYS A O 1
ATOM 745 N N . LEU A 1 98 ? -11.759 25.549 -26.619 1.00 51.22 98 LEU A N 1
ATOM 746 C CA . LEU A 1 98 ? -12.837 24.845 -27.321 1.00 51.22 98 LEU A CA 1
ATOM 747 C C . LEU A 1 98 ? -12.404 23.449 -27.785 1.00 51.22 98 LEU A C 1
ATOM 749 O O . LEU A 1 98 ? -13.172 22.500 -27.639 1.00 51.22 98 LEU A O 1
ATOM 753 N N . ALA A 1 99 ? -11.186 23.286 -28.305 1.00 45.97 99 ALA A N 1
ATOM 754 C CA . ALA A 1 99 ? -10.661 21.975 -28.682 1.00 45.97 99 ALA A CA 1
ATOM 755 C C . ALA A 1 99 ? -10.578 21.029 -27.470 1.00 45.97 99 ALA A C 1
ATOM 757 O O . ALA A 1 99 ? -11.037 19.889 -27.549 1.00 45.97 99 ALA A O 1
ATOM 758 N N . LEU A 1 100 ? -10.077 21.514 -26.328 1.00 43.94 100 LEU A N 1
ATOM 759 C CA . LEU A 1 100 ? -10.012 20.751 -25.076 1.00 43.94 100 LEU A CA 1
ATOM 760 C C . LEU A 1 100 ? -11.403 20.368 -24.542 1.00 43.94 100 LEU A C 1
ATOM 762 O O . LEU A 1 100 ? -11.584 19.232 -24.103 1.00 43.94 100 LEU A O 1
ATOM 766 N N . ALA A 1 101 ? -12.392 21.264 -24.625 1.00 44.06 101 ALA A N 1
ATOM 767 C CA . ALA A 1 101 ? -13.775 20.968 -24.245 1.00 44.06 101 ALA A C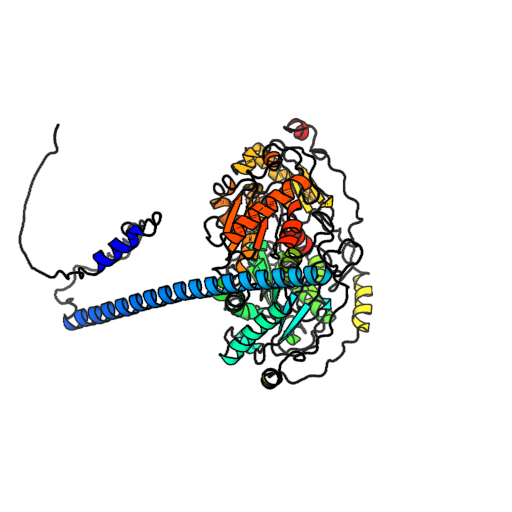A 1
ATOM 768 C C . ALA A 1 101 ? -14.391 19.874 -25.139 1.00 44.06 101 ALA A C 1
ATOM 770 O O . ALA A 1 101 ? -14.847 18.852 -24.630 1.00 44.06 101 ALA A O 1
ATOM 771 N N . ASN A 1 102 ? -14.291 20.020 -26.466 1.00 52.03 102 ASN A N 1
ATOM 772 C CA . ASN A 1 102 ? -14.765 19.021 -27.434 1.00 52.03 102 ASN A CA 1
ATOM 773 C C . ASN A 1 102 ? -14.066 17.654 -27.271 1.00 52.03 102 ASN A C 1
ATOM 775 O O . ASN A 1 102 ? -14.676 16.607 -27.490 1.00 52.03 102 ASN A O 1
ATOM 779 N N . MET A 1 103 ? -12.782 17.631 -26.890 1.00 48.22 103 MET A N 1
ATOM 780 C CA . MET A 1 103 ? -12.074 16.388 -26.558 1.00 48.22 103 MET A CA 1
ATOM 781 C C . MET A 1 103 ? -12.588 15.756 -25.258 1.00 48.22 103 MET A C 1
ATOM 783 O O . MET A 1 103 ? -12.653 14.530 -25.170 1.00 48.22 103 MET A O 1
ATOM 787 N N . HIS A 1 104 ? -12.969 16.562 -24.263 1.00 45.62 104 HIS A N 1
ATOM 788 C CA . HIS A 1 104 ? -13.520 16.059 -23.008 1.00 45.62 104 HIS A CA 1
ATOM 789 C C . HIS A 1 104 ? -14.923 15.462 -23.193 1.00 45.62 104 HIS A C 1
ATOM 791 O O . HIS A 1 104 ? -15.168 14.364 -22.692 1.00 45.62 104 HIS A O 1
ATOM 797 N N . GLU A 1 105 ? -15.795 16.118 -23.967 1.00 49.22 105 GLU A N 1
ATOM 798 C CA . GLU A 1 105 ? -17.120 15.591 -24.327 1.00 49.22 105 GLU A CA 1
ATOM 799 C C . GLU A 1 105 ? -17.004 14.257 -25.070 1.00 49.22 105 GLU A C 1
ATOM 801 O O . GLU A 1 105 ? -17.559 13.259 -24.616 1.00 49.22 105 GLU A O 1
ATOM 806 N N . ARG A 1 106 ? -16.189 14.189 -26.132 1.00 55.66 106 ARG A N 1
ATOM 807 C CA . ARG A 1 106 ? -15.961 12.942 -26.888 1.00 55.66 106 ARG A CA 1
ATOM 808 C C . ARG A 1 106 ? -15.359 11.824 -26.041 1.00 55.66 106 ARG A C 1
ATOM 810 O O . ARG A 1 106 ? -15.672 10.658 -26.260 1.00 55.66 106 ARG A O 1
ATOM 817 N N . HIS A 1 107 ? -14.508 12.148 -25.066 1.00 47.91 107 HIS A N 1
ATOM 818 C CA . HIS A 1 107 ? -14.031 11.153 -24.106 1.00 47.91 107 HIS A CA 1
ATOM 819 C C . HIS A 1 107 ? -15.177 10.650 -23.212 1.00 47.91 107 HIS A C 1
ATOM 821 O O . HIS A 1 107 ? -15.310 9.444 -23.028 1.00 47.91 107 HIS A O 1
ATOM 827 N N . GLY A 1 108 ? -16.054 11.539 -22.732 1.00 48.25 108 GLY A N 1
ATOM 828 C CA . GLY A 1 108 ? -17.273 11.168 -22.006 1.00 48.25 108 GLY A CA 1
ATOM 829 C C . GLY A 1 108 ? -18.225 10.292 -22.830 1.00 48.25 108 GLY A C 1
ATOM 830 O O . GLY A 1 108 ? -18.714 9.282 -22.327 1.00 48.25 108 GLY A O 1
ATOM 831 N N . GLU A 1 109 ? -18.433 10.611 -24.111 1.00 50.03 109 GLU A N 1
ATOM 832 C CA . GLU A 1 109 ? -19.210 9.788 -25.049 1.00 50.03 109 GLU A CA 1
ATOM 833 C C . GLU A 1 109 ? -18.593 8.396 -25.224 1.00 50.03 109 GLU A C 1
ATOM 835 O O . GLU A 1 109 ? -19.292 7.392 -25.079 1.00 50.03 109 GLU A O 1
ATOM 840 N N . VAL A 1 110 ? -17.281 8.314 -25.480 1.00 46.25 110 VAL A N 1
ATOM 841 C CA . VAL A 1 110 ? -16.555 7.041 -25.629 1.00 46.25 110 VAL A CA 1
ATOM 842 C C . VAL A 1 110 ? -16.616 6.215 -24.345 1.00 46.25 110 VAL A C 1
ATOM 844 O O . VAL A 1 110 ? -16.908 5.024 -24.419 1.00 46.25 110 VAL A O 1
ATOM 847 N N . MET A 1 111 ? -16.428 6.823 -23.171 1.00 49.41 111 MET A N 1
ATOM 848 C CA . MET A 1 111 ? -16.540 6.126 -21.884 1.00 49.41 111 MET A CA 1
ATOM 849 C C . MET A 1 111 ? -17.982 5.687 -21.590 1.00 49.41 111 MET A C 1
ATOM 851 O O . MET A 1 111 ? -18.188 4.599 -21.059 1.00 49.41 111 MET A O 1
ATOM 855 N N . CYS A 1 112 ? -18.994 6.457 -22.002 1.00 45.34 112 CYS A N 1
ATOM 856 C CA . CYS A 1 112 ? -20.401 6.066 -21.898 1.00 45.34 112 CYS A CA 1
ATOM 857 C C . CYS A 1 112 ? -20.747 4.899 -22.843 1.00 45.34 112 CYS A C 1
ATOM 859 O O . CYS A 1 112 ? -21.439 3.960 -22.447 1.00 45.34 112 CYS A O 1
ATOM 861 N N . HIS A 1 113 ? -20.246 4.919 -24.082 1.00 41.69 113 HIS A N 1
ATOM 862 C CA . HIS A 1 113 ? -20.388 3.812 -25.030 1.00 41.69 113 HIS A CA 1
ATOM 863 C C . HIS A 1 113 ? -19.624 2.562 -24.580 1.00 41.69 113 HIS A C 1
ATOM 865 O O . HIS A 1 113 ? -20.147 1.458 -24.721 1.00 41.69 113 HIS A O 1
ATOM 871 N N . TRP A 1 114 ? -18.436 2.722 -23.995 1.00 43.69 114 TRP A N 1
ATOM 872 C CA . TRP A 1 114 ? -17.661 1.625 -23.423 1.00 43.69 114 TRP A CA 1
ATOM 873 C C . TRP A 1 114 ? -18.351 1.025 -22.192 1.00 43.69 114 TRP A C 1
ATOM 875 O O . TRP A 1 114 ? -18.517 -0.189 -22.133 1.00 43.69 114 TRP A O 1
ATOM 885 N N . ALA A 1 115 ? -18.857 1.848 -21.268 1.00 43.28 115 ALA A N 1
ATOM 886 C CA . ALA A 1 115 ? -19.644 1.380 -20.126 1.00 43.28 115 ALA A CA 1
ATOM 887 C C . ALA A 1 115 ? -20.877 0.584 -20.587 1.00 43.28 115 ALA A C 1
ATOM 889 O O . ALA A 1 115 ? -21.056 -0.555 -20.168 1.00 43.28 115 ALA A O 1
ATOM 890 N N . LYS A 1 116 ? -21.659 1.116 -21.541 1.00 45.28 116 LYS A N 1
ATOM 891 C CA . LYS A 1 116 ? -22.789 0.396 -22.162 1.00 45.28 116 LYS A CA 1
ATOM 892 C C . LYS A 1 116 ? -22.351 -0.916 -22.818 1.00 45.28 116 LYS A C 1
ATOM 894 O O . LYS A 1 116 ? -23.032 -1.923 -22.671 1.00 45.28 116 LYS A O 1
ATOM 899 N N . HIS A 1 117 ? -21.217 -0.934 -23.520 1.00 41.44 117 HIS A N 1
ATOM 900 C CA . HIS A 1 117 ? -20.655 -2.157 -24.101 1.00 41.44 117 HIS A CA 1
ATOM 901 C C . HIS A 1 117 ? -20.300 -3.193 -23.022 1.00 41.44 117 HIS A C 1
ATOM 903 O O . HIS A 1 117 ? -20.594 -4.372 -23.201 1.00 41.44 117 HIS A O 1
ATOM 909 N N . MET A 1 118 ? -19.728 -2.774 -21.890 1.00 45.00 118 MET A N 1
ATOM 910 C CA . MET A 1 118 ? -19.429 -3.665 -20.763 1.00 45.00 118 MET A CA 1
ATOM 911 C C . MET A 1 118 ? -20.696 -4.168 -20.057 1.00 45.00 118 MET A C 1
ATOM 913 O O . MET A 1 118 ? -20.749 -5.348 -19.714 1.00 45.00 118 MET A O 1
ATOM 917 N N . THR A 1 119 ? -21.736 -3.337 -19.912 1.00 45.19 119 THR A N 1
ATOM 918 C CA . THR A 1 119 ? -23.057 -3.769 -19.422 1.00 45.19 119 THR A CA 1
ATOM 919 C C . THR A 1 119 ? -23.652 -4.835 -20.340 1.00 45.19 119 THR A C 1
ATOM 921 O O . THR A 1 119 ? -23.929 -5.937 -19.876 1.00 45.19 119 THR A O 1
ATOM 924 N N . HIS A 1 120 ? -23.746 -4.574 -21.650 1.00 41.62 120 HIS A N 1
ATOM 925 C CA . HIS A 1 120 ? -24.232 -5.568 -22.612 1.00 41.62 120 HIS A CA 1
ATOM 926 C C . HIS A 1 120 ? -23.361 -6.837 -22.626 1.00 41.62 120 HIS A C 1
ATOM 928 O O . HIS A 1 120 ? -23.877 -7.934 -22.805 1.00 41.62 120 HIS A O 1
ATOM 934 N N . HIS A 1 121 ? -22.044 -6.731 -22.418 1.00 42.34 121 HIS A N 1
ATOM 935 C CA . HIS A 1 121 ? -21.160 -7.896 -22.327 1.00 42.34 121 HIS A CA 1
ATOM 936 C C . HIS A 1 121 ? -21.452 -8.746 -21.077 1.00 42.34 121 HIS A C 1
ATOM 938 O O . HIS A 1 121 ? -21.512 -9.971 -21.172 1.00 42.34 121 HIS A O 1
ATOM 944 N N . ALA A 1 122 ? -21.707 -8.112 -19.927 1.00 41.28 122 ALA A N 1
ATOM 945 C CA . ALA A 1 122 ? -22.135 -8.797 -18.709 1.00 41.28 122 ALA A CA 1
ATOM 946 C C . ALA A 1 122 ? -23.529 -9.439 -18.862 1.00 41.28 122 ALA A C 1
ATOM 948 O O . ALA A 1 122 ? -23.724 -10.578 -18.441 1.00 41.28 122 ALA A O 1
ATOM 949 N N . GLU A 1 123 ? -24.471 -8.762 -19.526 1.00 42.75 123 GLU A N 1
ATOM 950 C CA . GLU A 1 123 ? -25.787 -9.318 -19.875 1.00 42.75 123 GLU A CA 1
ATOM 951 C C . GLU A 1 123 ? -25.668 -10.513 -20.832 1.00 42.75 123 GLU A C 1
ATOM 953 O O . GLU A 1 123 ? -26.317 -11.532 -20.620 1.00 42.75 123 GLU A O 1
ATOM 958 N N . ILE A 1 124 ? -24.799 -10.447 -21.846 1.00 42.78 124 ILE A N 1
ATOM 959 C CA . ILE A 1 124 ? -24.530 -11.565 -22.765 1.00 42.78 124 ILE A CA 1
ATOM 960 C C . ILE A 1 124 ? -23.956 -12.771 -22.009 1.00 42.78 124 ILE A C 1
ATOM 962 O O . ILE A 1 124 ? -24.384 -13.896 -22.258 1.00 42.78 124 ILE A O 1
ATOM 966 N N . ILE A 1 125 ? -23.037 -12.558 -21.059 1.00 42.78 125 ILE A N 1
ATOM 967 C CA . ILE A 1 125 ? -22.517 -13.626 -20.188 1.00 42.78 125 ILE A CA 1
ATOM 968 C C . ILE A 1 125 ? -23.636 -14.202 -19.304 1.00 42.78 125 ILE A C 1
ATOM 970 O O . ILE A 1 125 ? -23.738 -15.421 -19.162 1.00 42.78 125 ILE A O 1
ATOM 974 N N . HIS A 1 126 ? -24.504 -13.352 -18.748 1.00 41.47 126 HIS A N 1
ATOM 975 C CA . HIS A 1 126 ? -25.640 -13.782 -17.935 1.00 41.47 126 HIS A CA 1
ATOM 976 C C . HIS A 1 126 ? -26.634 -14.627 -18.744 1.00 41.47 126 HIS A C 1
ATOM 978 O O . HIS A 1 126 ? -26.942 -15.744 -18.328 1.00 41.47 126 HIS A O 1
ATOM 984 N N . TYR A 1 127 ? -27.079 -14.155 -19.912 1.00 42.34 127 TYR A N 1
ATOM 985 C CA . TYR A 1 127 ? -28.003 -14.889 -20.781 1.00 42.34 127 TYR A CA 1
ATOM 986 C C . TYR A 1 127 ? -27.377 -16.151 -21.390 1.00 42.34 127 TYR A C 1
ATOM 988 O O . TYR A 1 127 ? -28.089 -17.131 -21.596 1.00 42.34 127 TYR A O 1
ATOM 996 N N . ALA A 1 128 ? -26.061 -16.183 -21.631 1.00 39.75 128 ALA A N 1
ATOM 997 C CA . ALA A 1 128 ? -25.366 -17.413 -22.012 1.00 39.75 128 ALA A CA 1
ATOM 998 C C . ALA A 1 128 ? -25.436 -18.461 -20.886 1.00 39.75 128 ALA A C 1
ATOM 1000 O O . ALA A 1 128 ? -25.819 -19.604 -21.136 1.00 39.75 128 ALA A O 1
ATOM 1001 N N . ALA A 1 129 ? -25.169 -18.060 -19.639 1.00 40.22 129 ALA A N 1
ATOM 1002 C CA . ALA A 1 129 ? -25.307 -18.940 -18.480 1.00 40.22 129 ALA A CA 1
ATOM 1003 C C . ALA A 1 129 ? -26.771 -19.366 -18.235 1.00 40.22 129 ALA A C 1
ATOM 1005 O O . ALA A 1 129 ? -27.024 -20.511 -17.854 1.00 40.22 129 ALA A O 1
ATOM 1006 N N . GLU A 1 130 ? -27.761 -18.501 -18.479 1.00 42.09 130 GLU A N 1
ATOM 1007 C CA . GLU A 1 130 ? -29.175 -18.898 -18.432 1.00 42.09 130 GLU A CA 1
ATOM 1008 C C . GLU A 1 130 ? -29.538 -19.892 -19.542 1.00 42.09 130 GLU A C 1
ATOM 1010 O O . GLU A 1 130 ? -30.247 -20.864 -19.277 1.00 42.09 130 GLU A O 1
ATOM 1015 N N . ALA A 1 131 ? -29.026 -19.705 -20.762 1.00 39.16 131 ALA A N 1
ATOM 1016 C CA . ALA A 1 131 ? -29.244 -20.625 -21.874 1.00 39.16 131 ALA A CA 1
ATOM 1017 C C . ALA A 1 131 ? -28.642 -22.014 -21.597 1.00 39.16 131 ALA A C 1
ATOM 1019 O O . ALA A 1 131 ? -29.303 -23.021 -21.849 1.00 39.16 131 ALA A O 1
ATOM 1020 N N . GLU A 1 132 ? -27.445 -22.092 -21.005 1.00 39.84 132 GLU A N 1
ATOM 1021 C CA . GLU A 1 132 ? -26.863 -23.360 -20.538 1.00 39.84 132 GLU A CA 1
ATOM 1022 C C . GLU A 1 132 ? -27.733 -24.029 -19.459 1.00 39.84 132 GLU A C 1
ATOM 1024 O O . GLU A 1 132 ? -28.008 -25.229 -19.541 1.00 39.84 132 GLU A O 1
ATOM 1029 N N . ASN A 1 133 ? -28.251 -23.261 -18.492 1.00 44.25 133 ASN A N 1
ATOM 1030 C CA . ASN A 1 133 ? -29.170 -23.782 -17.472 1.00 44.25 133 ASN A CA 1
ATOM 1031 C C . ASN A 1 133 ? -30.502 -24.281 -18.068 1.00 44.25 133 ASN A C 1
ATOM 1033 O O . ASN A 1 133 ? -31.031 -25.299 -17.616 1.00 44.25 133 ASN A O 1
ATOM 1037 N N . GLN A 1 134 ? -31.038 -23.616 -19.097 1.00 42.41 134 GLN A N 1
ATOM 1038 C CA . GLN A 1 134 ? -32.260 -24.046 -19.788 1.00 42.41 134 GLN A CA 1
ATOM 1039 C C . GLN A 1 134 ? -32.027 -25.283 -20.671 1.00 42.41 134 GLN A C 1
ATOM 1041 O O . GLN A 1 134 ? -32.860 -26.190 -20.680 1.00 42.41 134 GLN A O 1
ATOM 1046 N N . LEU A 1 135 ? -30.875 -25.390 -21.343 1.00 42.53 135 LEU A N 1
ATOM 1047 C CA . LEU A 1 135 ? -30.467 -26.605 -22.064 1.00 42.53 135 LEU A CA 1
ATOM 1048 C C . LEU A 1 135 ? -30.244 -27.795 -21.108 1.00 42.53 135 LEU A C 1
ATOM 1050 O O . LEU A 1 135 ? -30.507 -28.942 -21.472 1.00 42.53 135 LEU A O 1
ATOM 1054 N N . GLY A 1 136 ? -29.856 -27.527 -19.857 1.00 42.94 136 GLY A N 1
ATOM 1055 C CA . GLY A 1 136 ? -29.778 -28.510 -18.773 1.00 42.94 136 GLY A CA 1
ATOM 1056 C C . GLY A 1 136 ? -31.126 -29.065 -18.280 1.00 42.94 136 GLY A C 1
ATOM 1057 O O . GLY A 1 136 ? -31.137 -30.039 -17.526 1.00 42.94 136 GLY A O 1
ATOM 1058 N N . ALA A 1 137 ? -32.272 -28.521 -18.711 1.00 39.00 137 ALA A N 1
ATOM 1059 C CA . ALA A 1 137 ? -33.603 -28.952 -18.256 1.00 39.00 137 ALA A CA 1
ATOM 1060 C C . ALA A 1 137 ? -34.041 -30.350 -18.761 1.00 39.00 137 ALA A C 1
ATOM 1062 O O . ALA A 1 137 ? -35.130 -30.822 -18.424 1.00 39.00 137 ALA A O 1
ATOM 1063 N N . GLY A 1 138 ? -33.191 -31.044 -19.527 1.00 37.91 138 GLY A N 1
ATOM 1064 C CA . GLY A 1 138 ? -33.390 -32.389 -20.082 1.00 37.91 138 GLY A CA 1
ATOM 1065 C C . GLY A 1 138 ? -33.395 -33.555 -19.078 1.00 37.91 138 GLY A C 1
ATOM 1066 O O . GLY A 1 138 ? -32.805 -34.595 -19.351 1.00 37.91 138 GLY A O 1
ATOM 1067 N N . GLY A 1 139 ? -34.077 -33.422 -17.937 1.00 41.44 139 GLY A N 1
ATOM 1068 C CA . GLY A 1 139 ? -34.541 -34.570 -17.147 1.00 41.44 139 GLY A CA 1
ATOM 1069 C C . GLY A 1 139 ? -33.485 -35.383 -16.384 1.00 41.44 139 GLY A C 1
ATOM 1070 O O . GLY A 1 139 ? -33.487 -36.611 -16.467 1.00 41.44 139 GLY A O 1
ATOM 1071 N N . MET A 1 140 ? -32.650 -34.744 -15.556 1.00 31.05 140 MET A N 1
ATOM 1072 C CA . MET A 1 140 ? -31.876 -35.450 -14.521 1.00 31.05 140 MET A CA 1
ATOM 1073 C C . MET A 1 140 ? -32.022 -34.816 -13.127 1.00 31.05 140 MET A C 1
ATOM 1075 O O . MET A 1 140 ? -32.569 -33.727 -12.969 1.00 31.05 140 MET A O 1
ATOM 1079 N N . LYS A 1 141 ? -31.624 -35.560 -12.085 1.00 32.28 141 LYS A N 1
ATOM 1080 C CA . LYS A 1 141 ? -31.866 -35.199 -10.674 1.00 32.28 141 LYS A CA 1
ATOM 1081 C C . LYS A 1 141 ? -31.198 -33.866 -10.312 1.00 32.28 141 LYS A C 1
ATOM 1083 O O . LYS A 1 141 ? -30.084 -33.606 -10.750 1.00 32.28 141 LYS A O 1
ATOM 1088 N N . ARG A 1 142 ? -31.835 -33.085 -9.425 1.00 33.47 142 ARG A N 1
ATOM 1089 C CA . ARG A 1 142 ? -31.241 -31.893 -8.787 1.00 33.47 142 ARG A CA 1
ATOM 1090 C C . ARG A 1 142 ? -30.034 -32.271 -7.918 1.00 33.47 142 ARG A C 1
ATOM 1092 O O . ARG A 1 142 ? -30.150 -32.407 -6.702 1.00 33.47 142 ARG A O 1
ATOM 1099 N N . THR A 1 143 ? -28.868 -32.397 -8.536 1.00 30.81 143 THR A N 1
ATOM 1100 C CA . THR A 1 143 ? -27.598 -32.104 -7.871 1.00 30.81 143 THR A CA 1
ATOM 1101 C C . THR A 1 143 ? -27.566 -30.599 -7.612 1.00 30.81 143 THR A C 1
ATOM 1103 O O . THR A 1 143 ? -27.924 -29.824 -8.499 1.00 30.81 143 THR A O 1
ATOM 1106 N N . VAL A 1 144 ? -27.152 -30.157 -6.423 1.00 36.00 144 VAL A N 1
ATOM 1107 C CA . VAL A 1 144 ? -26.868 -28.730 -6.208 1.00 36.00 144 VAL A CA 1
ATOM 1108 C C . VAL A 1 144 ? -25.686 -28.369 -7.102 1.00 36.00 144 VAL A C 1
ATOM 1110 O O . VAL A 1 144 ? -24.596 -28.917 -6.931 1.00 36.00 144 VAL A O 1
ATOM 1113 N N . ALA A 1 145 ? -25.905 -27.488 -8.079 1.00 36.97 145 ALA A N 1
ATOM 1114 C CA . ALA A 1 145 ? -24.829 -26.993 -8.922 1.00 36.97 145 ALA A CA 1
ATOM 1115 C C . ALA A 1 145 ? -23.839 -26.229 -8.034 1.00 36.97 145 ALA A C 1
ATOM 1117 O O . ALA A 1 145 ? -24.185 -25.194 -7.461 1.00 36.97 145 ALA A O 1
ATOM 1118 N N . LYS A 1 146 ? -22.611 -26.748 -7.892 1.00 42.19 146 LYS A N 1
ATOM 1119 C CA . LYS A 1 146 ? -21.523 -25.983 -7.277 1.00 42.19 146 LYS A CA 1
ATOM 1120 C C . LYS A 1 146 ? -21.360 -24.700 -8.089 1.00 42.19 146 LYS A C 1
ATOM 1122 O O . LYS A 1 146 ? -21.032 -24.782 -9.271 1.00 42.19 146 LYS A O 1
ATOM 1127 N N . LYS A 1 147 ? -21.546 -23.534 -7.457 1.00 55.78 147 LYS A N 1
ATOM 1128 C CA . LYS A 1 147 ? -21.039 -22.275 -8.017 1.00 55.78 147 LYS A CA 1
ATOM 1129 C C . LYS A 1 147 ? -19.554 -22.488 -8.313 1.00 55.78 147 LYS A C 1
ATOM 1131 O O . LYS A 1 147 ? -18.806 -22.909 -7.432 1.00 55.78 147 LYS A O 1
ATOM 1136 N N . THR A 1 148 ? -19.138 -22.249 -9.549 1.00 71.88 148 THR A N 1
ATOM 1137 C CA . THR A 1 148 ? -17.721 -22.274 -9.910 1.00 71.88 148 THR A CA 1
ATOM 1138 C C . THR A 1 148 ? -17.025 -21.135 -9.175 1.00 71.88 148 THR A C 1
ATOM 1140 O O . THR A 1 148 ? -17.363 -19.972 -9.406 1.00 71.88 148 THR A O 1
ATOM 1143 N N . LYS A 1 149 ? -16.085 -21.470 -8.282 1.00 85.75 149 LYS A N 1
ATOM 1144 C CA . LYS A 1 149 ? -15.218 -20.498 -7.602 1.00 85.75 149 LYS A CA 1
ATOM 1145 C C . LYS A 1 149 ? -14.597 -19.538 -8.626 1.00 85.75 149 LYS A C 1
ATOM 1147 O O . LYS A 1 149 ? -14.217 -19.964 -9.720 1.00 85.75 149 LYS A O 1
ATOM 1152 N N . ARG A 1 150 ? -14.485 -18.252 -8.281 1.00 88.38 150 ARG A N 1
ATOM 1153 C CA . ARG A 1 150 ? -13.734 -17.279 -9.096 1.00 88.38 150 ARG A CA 1
ATOM 1154 C C . ARG A 1 150 ? -12.256 -17.676 -9.118 1.00 88.38 150 ARG A C 1
ATOM 1156 O O . ARG A 1 150 ? -11.783 -18.283 -8.167 1.00 88.38 150 ARG A O 1
ATOM 1163 N N . LYS A 1 151 ? -11.512 -17.349 -10.176 1.00 91.06 151 LYS A N 1
ATOM 1164 C CA . LYS A 1 151 ? -10.062 -17.613 -10.205 1.00 91.06 151 LYS A CA 1
ATOM 1165 C C . LYS A 1 151 ? -9.324 -16.800 -9.132 1.00 91.06 151 LYS A C 1
ATOM 1167 O O . LYS A 1 151 ? -9.779 -15.710 -8.771 1.00 91.06 151 LYS A O 1
ATOM 1172 N N . ALA A 1 152 ? -8.182 -17.322 -8.682 1.00 92.62 152 ALA A N 1
ATOM 1173 C CA . ALA A 1 152 ? -7.171 -16.547 -7.967 1.00 92.62 152 ALA A CA 1
ATOM 1174 C C . ALA A 1 152 ? -6.766 -15.301 -8.789 1.00 92.62 152 ALA A C 1
ATOM 1176 O O . ALA A 1 152 ? -6.861 -15.333 -10.023 1.00 92.62 152 ALA A O 1
ATOM 1177 N N . PRO A 1 153 ? -6.354 -14.195 -8.144 1.00 95.38 153 PRO A N 1
ATOM 1178 C CA . PRO A 1 153 ? -6.026 -12.968 -8.853 1.00 95.38 153 PRO A CA 1
ATOM 1179 C C . PRO A 1 153 ? -4.625 -13.024 -9.470 1.00 95.38 153 PRO A C 1
ATOM 1181 O O . PRO A 1 153 ? -3.676 -13.478 -8.833 1.00 95.38 153 PRO A O 1
ATOM 1184 N N . ILE A 1 154 ? -4.507 -12.518 -10.699 1.00 95.88 154 ILE A N 1
ATOM 1185 C CA . ILE A 1 154 ? -3.298 -12.610 -11.532 1.00 95.88 154 ILE A CA 1
ATOM 1186 C C . ILE A 1 154 ? -2.617 -11.239 -11.632 1.00 95.88 154 ILE A C 1
ATOM 1188 O O . ILE A 1 154 ? -3.281 -10.238 -11.918 1.00 95.88 154 ILE A O 1
ATOM 1192 N N . LEU A 1 155 ? -1.293 -11.177 -11.479 1.00 97.88 155 LEU A N 1
ATOM 1193 C CA . LEU A 1 155 ? -0.505 -9.978 -11.786 1.00 97.88 155 LEU A CA 1
ATOM 1194 C C . LEU A 1 155 ? -0.087 -9.960 -13.262 1.00 97.88 155 LEU A C 1
ATOM 1196 O O . LEU A 1 155 ? 0.516 -10.908 -13.756 1.00 97.88 155 LEU A O 1
ATOM 1200 N N . GLY A 1 156 ? -0.344 -8.861 -13.966 1.00 97.75 156 GLY A N 1
ATOM 1201 C CA . GLY A 1 156 ? 0.271 -8.594 -15.263 1.00 97.75 156 GLY A CA 1
ATOM 1202 C C . GLY A 1 156 ? 1.598 -7.854 -15.102 1.00 97.75 156 GLY A C 1
ATOM 1203 O O . GLY A 1 156 ? 1.636 -6.810 -14.457 1.00 97.75 156 GLY A O 1
ATOM 1204 N N . VAL A 1 157 ? 2.672 -8.346 -15.717 1.00 97.19 157 VAL A N 1
ATOM 1205 C CA . VAL A 1 157 ? 3.961 -7.641 -15.795 1.00 97.19 157 VAL A CA 1
ATOM 1206 C C . VAL A 1 157 ? 4.245 -7.293 -17.251 1.00 97.19 157 VAL A C 1
ATOM 1208 O O . VAL A 1 157 ? 4.461 -8.165 -18.099 1.00 97.19 157 VAL A O 1
ATOM 1211 N N . MET A 1 158 ? 4.253 -5.998 -17.546 1.00 96.19 158 MET A N 1
ATOM 1212 C CA . MET A 1 158 ? 4.769 -5.481 -18.806 1.00 96.19 158 MET A CA 1
ATOM 1213 C C . MET A 1 158 ? 6.294 -5.514 -18.768 1.00 96.19 158 MET A C 1
ATOM 1215 O O . MET A 1 158 ? 6.899 -5.054 -17.804 1.00 96.19 158 MET A O 1
ATOM 1219 N N . ARG A 1 159 ? 6.898 -6.078 -19.814 1.00 94.06 159 ARG A N 1
ATOM 1220 C CA . ARG A 1 159 ? 8.347 -6.240 -19.954 1.00 94.06 159 ARG A CA 1
ATOM 1221 C C . ARG A 1 159 ? 8.899 -5.272 -20.994 1.00 94.06 159 ARG A C 1
ATOM 1223 O O . ARG A 1 159 ? 8.359 -5.187 -22.102 1.00 94.06 159 ARG A O 1
ATOM 1230 N N . LEU A 1 160 ? 10.003 -4.606 -20.667 1.00 92.38 160 LEU A N 1
ATOM 1231 C CA . LEU A 1 160 ? 10.867 -3.971 -21.656 1.00 92.38 160 LEU A CA 1
ATOM 1232 C C . LEU A 1 160 ? 11.428 -5.022 -22.642 1.00 92.38 160 LEU A C 1
ATOM 1234 O O . LEU A 1 160 ? 11.517 -6.220 -22.359 1.00 92.38 160 LEU A O 1
ATOM 1238 N N . ASP A 1 161 ? 11.894 -4.553 -23.794 1.00 89.62 161 ASP A N 1
ATOM 1239 C CA . ASP A 1 161 ? 12.600 -5.329 -24.811 1.00 89.62 161 ASP A CA 1
ATOM 1240 C C . ASP A 1 161 ? 14.072 -5.571 -24.414 1.00 89.62 161 ASP A C 1
ATOM 1242 O O . ASP A 1 161 ? 15.007 -5.035 -25.011 1.00 89.62 161 ASP A O 1
ATOM 1246 N N . TYR A 1 162 ? 14.289 -6.362 -23.356 1.00 83.62 162 TYR A N 1
ATOM 1247 C CA . TYR A 1 162 ? 15.599 -6.935 -23.027 1.00 83.62 162 TYR A CA 1
ATOM 1248 C C . TYR A 1 162 ? 15.495 -8.275 -22.284 1.00 83.62 162 TYR A C 1
ATOM 1250 O O . TYR A 1 162 ? 14.763 -8.433 -21.306 1.00 83.62 162 TYR A O 1
ATOM 1258 N N . ASN A 1 163 ? 16.286 -9.248 -22.742 1.00 81.19 163 ASN A N 1
ATOM 1259 C CA . ASN A 1 163 ? 16.321 -10.611 -22.214 1.00 81.19 163 ASN A CA 1
ATOM 1260 C C . ASN A 1 163 ? 17.599 -10.859 -21.389 1.00 81.19 163 ASN A C 1
ATOM 1262 O O . ASN A 1 163 ? 18.719 -10.849 -21.918 1.00 81.19 163 ASN A O 1
ATOM 1266 N N . TYR A 1 164 ? 17.406 -11.103 -20.093 1.00 80.69 164 TYR A N 1
ATOM 1267 C CA . TYR A 1 164 ? 18.411 -11.458 -19.089 1.00 80.69 164 TYR A CA 1
ATOM 1268 C C . TYR A 1 164 ? 17.828 -12.552 -18.167 1.00 80.69 164 TYR A C 1
ATOM 1270 O O . TYR A 1 164 ? 16.619 -12.770 -18.188 1.00 80.69 164 TYR A O 1
ATOM 1278 N N . PRO A 1 165 ? 18.640 -13.295 -17.389 1.00 81.50 165 PRO A N 1
ATOM 1279 C CA . PRO A 1 165 ? 18.116 -14.255 -16.421 1.00 81.50 165 PRO A CA 1
ATOM 1280 C C . PRO A 1 165 ? 17.858 -13.553 -15.068 1.00 81.50 165 PRO A C 1
ATOM 1282 O O . PRO A 1 165 ? 18.834 -13.204 -14.394 1.00 81.50 165 PRO A O 1
ATOM 1285 N N . PRO A 1 166 ? 16.594 -13.354 -14.651 1.00 86.00 166 PRO A N 1
ATOM 1286 C CA . PRO A 1 166 ? 16.264 -12.617 -13.433 1.00 86.00 166 PRO A CA 1
ATOM 1287 C C . PRO A 1 166 ? 16.613 -13.396 -12.160 1.00 86.00 166 PRO A C 1
ATOM 1289 O O . PRO A 1 166 ? 16.644 -14.633 -12.139 1.00 86.00 166 PRO A O 1
ATOM 1292 N N . ALA A 1 167 ? 16.852 -12.666 -11.071 1.00 87.88 167 ALA A N 1
ATOM 1293 C CA . ALA A 1 167 ? 17.016 -13.233 -9.734 1.00 87.88 167 ALA A CA 1
ATOM 1294 C C . ALA A 1 167 ? 15.655 -13.389 -9.032 1.00 87.88 167 ALA A C 1
ATOM 1296 O O . ALA A 1 167 ? 14.723 -12.645 -9.310 1.00 87.88 167 ALA A O 1
ATOM 1297 N N . VAL A 1 168 ? 15.524 -14.312 -8.074 1.00 90.44 168 VAL A N 1
ATOM 1298 C CA . VAL A 1 168 ? 14.320 -14.325 -7.221 1.00 90.44 168 VAL A CA 1
ATOM 1299 C C . VAL A 1 168 ? 14.368 -13.102 -6.299 1.00 90.44 168 VAL A C 1
ATOM 1301 O O . VAL A 1 168 ? 15.395 -12.840 -5.670 1.00 90.44 168 VAL A O 1
ATOM 1304 N N . GLY A 1 169 ? 13.273 -12.349 -6.257 1.00 89.88 169 GLY A N 1
ATOM 1305 C CA . GLY A 1 169 ? 13.203 -10.966 -5.784 1.00 89.88 169 GLY A CA 1
ATOM 1306 C C . GLY A 1 169 ? 13.225 -9.918 -6.906 1.00 89.88 169 GLY A C 1
ATOM 1307 O O . GLY A 1 169 ? 13.120 -8.739 -6.600 1.00 89.88 169 GLY A O 1
ATOM 1308 N N . ASP A 1 170 ? 13.337 -10.318 -8.176 1.00 92.94 170 ASP A N 1
ATOM 1309 C CA . ASP A 1 170 ? 13.071 -9.480 -9.356 1.00 92.94 170 ASP A CA 1
ATOM 1310 C C . ASP A 1 170 ? 11.597 -9.609 -9.782 1.00 92.94 170 ASP A C 1
ATOM 1312 O O . ASP A 1 170 ? 11.028 -10.701 -9.717 1.00 92.94 170 ASP A O 1
ATOM 1316 N N . THR A 1 171 ? 10.974 -8.536 -10.267 1.00 92.75 171 THR A N 1
ATOM 1317 C CA . THR A 1 171 ? 9.634 -8.577 -10.878 1.00 92.75 171 THR A CA 1
ATOM 1318 C C . THR A 1 171 ? 9.544 -9.476 -12.120 1.00 92.75 171 THR A C 1
ATOM 1320 O O . THR A 1 171 ? 8.478 -10.028 -12.384 1.00 92.75 171 THR A O 1
ATOM 1323 N N . ASP A 1 172 ? 10.639 -9.688 -12.860 1.00 90.38 172 ASP A N 1
ATOM 1324 C CA . ASP A 1 172 ? 10.706 -10.663 -13.967 1.00 90.38 172 ASP A CA 1
ATOM 1325 C C . ASP A 1 172 ? 10.828 -12.126 -13.492 1.00 90.38 172 ASP A C 1
ATOM 1327 O O . ASP A 1 172 ? 10.682 -13.065 -14.272 1.00 90.38 172 ASP A O 1
ATOM 1331 N N . SER A 1 173 ? 11.068 -12.366 -12.201 1.00 90.81 173 SER A N 1
ATOM 1332 C CA . SER A 1 173 ? 11.027 -13.720 -11.651 1.00 90.81 173 SER A CA 1
ATOM 1333 C C . SER A 1 173 ? 9.642 -14.000 -11.056 1.00 90.81 173 SER A C 1
ATOM 1335 O O . SER A 1 173 ? 9.332 -13.461 -9.996 1.00 90.81 173 SER A O 1
ATOM 1337 N N . PRO A 1 174 ? 8.802 -14.876 -11.646 1.00 91.25 174 PRO A N 1
ATOM 1338 C CA . PRO A 1 174 ? 7.497 -15.201 -11.057 1.00 91.25 174 PRO A CA 1
ATOM 1339 C C . PRO A 1 174 ? 7.620 -15.863 -9.676 1.00 91.25 174 PRO A C 1
ATOM 1341 O O . PRO A 1 174 ? 6.761 -15.686 -8.819 1.00 91.25 174 PRO A O 1
ATOM 1344 N N . ALA A 1 175 ? 8.748 -16.530 -9.401 1.00 90.38 175 ALA A N 1
ATOM 1345 C CA . ALA A 1 175 ? 9.087 -17.051 -8.075 1.00 90.38 175 ALA A CA 1
ATOM 1346 C C . ALA A 1 175 ? 9.255 -15.954 -6.995 1.00 90.38 175 ALA A C 1
ATOM 1348 O O . ALA A 1 175 ? 9.371 -16.268 -5.811 1.00 90.38 175 ALA A O 1
ATOM 1349 N N . SER A 1 176 ? 9.266 -14.671 -7.372 1.00 92.75 176 SER A N 1
ATOM 1350 C CA . SER A 1 176 ? 9.214 -13.542 -6.440 1.00 92.75 176 SER A CA 1
ATOM 1351 C C . SER A 1 176 ? 7.840 -13.335 -5.806 1.00 92.75 176 SER A C 1
ATOM 1353 O O . SER A 1 176 ? 7.759 -12.578 -4.844 1.00 92.75 176 SER A O 1
ATOM 1355 N N . PHE A 1 177 ? 6.777 -13.977 -6.294 1.00 93.19 177 PHE A N 1
ATOM 1356 C CA . PHE A 1 177 ? 5.388 -13.674 -5.934 1.00 93.19 177 PHE A CA 1
ATOM 1357 C C . PHE A 1 177 ? 4.667 -14.862 -5.273 1.00 93.19 177 PHE A C 1
ATOM 1359 O O . PHE A 1 177 ? 5.168 -15.983 -5.262 1.00 93.19 177 PHE A O 1
ATOM 1366 N N . GLY A 1 178 ? 3.511 -14.597 -4.652 1.00 91.62 178 GLY A N 1
ATOM 1367 C CA . GLY A 1 178 ? 2.653 -15.596 -3.984 1.00 91.62 178 GLY A CA 1
ATOM 1368 C C . GLY A 1 178 ? 1.271 -15.699 -4.636 1.00 91.62 178 GLY A C 1
ATOM 1369 O O . GLY A 1 178 ? 0.247 -15.602 -3.945 1.00 91.62 178 GLY A O 1
ATOM 1370 N N . TYR A 1 179 ? 1.271 -15.711 -5.968 1.00 92.94 179 TYR A N 1
ATOM 1371 C CA . TYR A 1 179 ? 0.128 -15.701 -6.882 1.00 92.94 179 TYR A CA 1
ATOM 1372 C C . TYR A 1 179 ? 0.642 -15.797 -8.329 1.00 92.94 179 TYR A C 1
ATOM 1374 O O . TYR A 1 179 ? 1.824 -15.560 -8.585 1.00 92.94 179 TYR A O 1
ATOM 1382 N N . ASP A 1 180 ? -0.257 -16.090 -9.269 1.00 93.25 180 ASP A N 1
ATOM 1383 C CA . ASP A 1 180 ? 0.035 -16.138 -10.703 1.00 93.25 180 ASP A CA 1
ATOM 1384 C C . ASP A 1 180 ? 0.538 -14.803 -11.267 1.00 93.25 180 ASP A C 1
ATOM 1386 O O . ASP A 1 180 ? 0.023 -13.725 -10.946 1.00 93.25 180 ASP A O 1
ATOM 1390 N N . VAL A 1 181 ? 1.502 -14.885 -12.190 1.00 94.31 181 VAL A N 1
ATOM 1391 C CA . VAL A 1 181 ? 2.085 -13.727 -12.878 1.00 94.31 181 VAL A CA 1
ATOM 1392 C C . VAL A 1 181 ? 2.178 -13.986 -14.379 1.00 94.31 181 VAL A C 1
ATOM 1394 O O . VAL A 1 181 ? 2.707 -15.006 -14.815 1.00 94.31 181 VAL A O 1
ATOM 1397 N N . MET A 1 182 ? 1.689 -13.042 -15.184 1.00 93.94 182 MET A N 1
ATOM 1398 C CA . MET A 1 182 ? 1.688 -13.120 -16.643 1.00 93.94 182 MET A CA 1
ATOM 1399 C C . MET A 1 182 ? 2.543 -12.020 -17.266 1.00 93.94 182 MET A C 1
ATOM 1401 O O . MET A 1 182 ? 2.298 -10.833 -17.062 1.00 93.94 182 MET A O 1
ATOM 1405 N N . TYR A 1 183 ? 3.510 -12.424 -18.087 1.00 94.75 183 TYR A N 1
ATOM 1406 C CA . TYR A 1 183 ? 4.491 -11.529 -18.700 1.00 94.75 183 TYR A CA 1
ATOM 1407 C C . TYR A 1 183 ? 4.137 -11.161 -20.143 1.00 94.75 183 TYR A C 1
ATOM 1409 O O . TYR A 1 183 ? 3.800 -12.027 -20.958 1.00 94.75 183 TYR A O 1
ATOM 1417 N N . ARG A 1 184 ? 4.276 -9.878 -20.496 1.00 94.94 184 ARG A N 1
ATOM 1418 C CA . ARG A 1 184 ? 4.094 -9.382 -21.868 1.00 94.94 184 ARG A CA 1
ATOM 1419 C C . ARG A 1 184 ? 5.178 -8.371 -22.239 1.00 94.94 184 ARG A C 1
ATOM 1421 O O . ARG A 1 184 ? 5.172 -7.249 -21.745 1.00 94.94 184 ARG A O 1
ATOM 1428 N N . VAL A 1 185 ? 6.083 -8.770 -23.133 1.00 95.19 185 VAL A N 1
ATOM 1429 C CA . VAL A 1 185 ? 7.074 -7.871 -23.754 1.00 95.19 185 VAL A CA 1
ATOM 1430 C C . VAL A 1 185 ? 6.376 -6.854 -24.651 1.00 95.19 185 VAL A C 1
ATOM 1432 O O . VAL A 1 185 ? 5.440 -7.206 -25.370 1.00 95.19 185 VAL A O 1
ATOM 1435 N N . VAL A 1 186 ? 6.866 -5.617 -24.622 1.00 96.12 186 VAL A N 1
ATOM 1436 C CA . VAL A 1 186 ? 6.534 -4.549 -25.570 1.00 96.12 186 VAL A CA 1
ATOM 1437 C C . VAL A 1 186 ? 7.668 -4.450 -26.605 1.00 96.12 186 VAL A C 1
ATOM 1439 O O . VAL A 1 186 ? 8.749 -3.974 -26.255 1.00 96.12 186 VAL A O 1
ATOM 1442 N N . PRO A 1 187 ? 7.481 -4.904 -27.862 1.00 94.88 187 PRO A N 1
ATOM 1443 C CA . PRO A 1 187 ? 8.512 -4.809 -28.898 1.00 94.88 187 PRO A CA 1
ATOM 1444 C C . PRO A 1 187 ? 9.036 -3.384 -29.094 1.00 94.88 187 PRO A C 1
ATOM 1446 O O . PRO A 1 187 ? 8.265 -2.423 -29.143 1.00 94.88 187 PRO A O 1
ATOM 1449 N N . GLY A 1 188 ? 10.356 -3.251 -29.204 1.00 92.50 188 GLY A N 1
ATOM 1450 C CA . GLY A 1 188 ? 11.043 -1.977 -29.392 1.00 92.50 188 GLY A CA 1
ATOM 1451 C C . GLY A 1 188 ? 11.147 -1.099 -28.140 1.00 92.50 188 GLY A C 1
ATOM 1452 O O . GLY A 1 188 ? 11.832 -0.083 -28.194 1.00 92.50 188 GLY A O 1
ATOM 1453 N N . LEU A 1 189 ? 10.531 -1.455 -27.006 1.00 94.06 189 LEU A N 1
ATOM 1454 C CA . LEU A 1 189 ? 10.629 -0.681 -25.763 1.00 94.06 189 LEU A CA 1
ATOM 1455 C C . LEU A 1 189 ? 11.930 -0.998 -25.011 1.00 94.06 189 LEU A C 1
ATOM 1457 O O . LEU A 1 189 ? 11.944 -1.785 -24.068 1.00 94.06 189 LEU A O 1
ATOM 1461 N N . THR A 1 190 ? 13.040 -0.388 -25.421 1.00 91.00 190 THR A N 1
ATOM 1462 C CA . THR A 1 190 ? 14.344 -0.609 -24.773 1.00 91.00 190 THR A CA 1
ATOM 1463 C C . THR A 1 190 ? 14.480 0.114 -23.428 1.00 91.00 190 THR A C 1
ATOM 1465 O O . THR A 1 190 ? 13.698 1.005 -23.083 1.00 91.00 190 THR A O 1
ATOM 1468 N N . PHE A 1 191 ? 15.533 -0.228 -22.678 1.00 86.50 191 PHE A N 1
ATOM 1469 C CA . PHE A 1 191 ? 15.926 0.483 -21.459 1.00 86.50 191 PHE A CA 1
ATOM 1470 C C . PHE A 1 191 ? 16.188 1.977 -21.710 1.00 86.50 191 PHE A C 1
ATOM 1472 O O . PHE A 1 191 ? 15.787 2.814 -20.906 1.00 86.50 191 PHE A O 1
ATOM 1479 N N . GLU A 1 192 ? 16.802 2.331 -22.840 1.00 87.00 192 GLU A N 1
ATOM 1480 C CA . GLU A 1 192 ? 17.075 3.720 -23.223 1.00 87.00 192 GLU A CA 1
ATOM 1481 C C . GLU A 1 192 ? 15.783 4.498 -23.503 1.00 87.00 192 GLU A C 1
ATOM 1483 O O . GLU A 1 192 ? 15.667 5.650 -23.091 1.00 87.00 192 GLU A O 1
ATOM 1488 N N . ILE A 1 193 ? 14.796 3.866 -24.148 1.00 89.69 193 ILE A N 1
ATOM 1489 C CA . ILE A 1 193 ? 13.469 4.451 -24.410 1.00 89.69 193 ILE A CA 1
ATOM 1490 C C . ILE A 1 193 ? 12.701 4.646 -23.096 1.00 89.69 193 ILE A C 1
ATOM 1492 O O . ILE A 1 193 ? 12.144 5.718 -22.858 1.00 89.69 193 ILE A O 1
ATOM 1496 N N . ALA A 1 194 ? 12.746 3.665 -22.188 1.00 90.00 194 ALA A N 1
ATOM 1497 C CA . ALA A 1 194 ? 12.181 3.813 -20.848 1.00 90.00 194 ALA A CA 1
ATOM 1498 C C . ALA A 1 194 ? 12.865 4.939 -20.051 1.00 90.00 194 ALA A C 1
ATOM 1500 O O . ALA A 1 194 ? 12.187 5.780 -19.465 1.00 90.00 194 ALA A O 1
ATOM 1501 N N . GLN A 1 195 ? 14.199 5.012 -20.075 1.00 85.25 195 GLN A N 1
ATOM 1502 C CA . GLN A 1 195 ? 14.966 6.057 -19.393 1.00 85.25 195 GLN A CA 1
ATOM 1503 C C . GLN A 1 195 ? 14.724 7.458 -19.991 1.00 85.25 195 GLN A C 1
ATOM 1505 O O . GLN A 1 195 ? 14.735 8.446 -19.250 1.00 85.25 195 GLN A O 1
ATOM 1510 N N . ALA A 1 196 ? 14.488 7.553 -21.304 1.00 86.69 196 ALA A N 1
ATOM 1511 C CA . ALA A 1 196 ? 14.109 8.787 -21.996 1.00 86.69 196 ALA A CA 1
ATOM 1512 C C . ALA A 1 196 ? 12.656 9.219 -21.723 1.00 86.69 196 ALA A C 1
ATOM 1514 O O . ALA A 1 196 ? 12.321 10.387 -21.924 1.00 86.69 196 ALA A O 1
ATOM 1515 N N . GLY A 1 197 ? 11.799 8.304 -21.258 1.00 87.94 197 GLY A N 1
ATOM 1516 C CA . GLY A 1 197 ? 10.408 8.580 -20.893 1.00 87.94 197 GLY A CA 1
ATOM 1517 C C . GLY A 1 197 ? 9.498 8.948 -22.069 1.00 87.94 197 GLY A C 1
ATOM 1518 O O . GLY A 1 197 ? 8.431 9.519 -21.854 1.00 87.94 197 GLY A O 1
ATOM 1519 N N . THR A 1 198 ? 9.900 8.642 -23.306 1.00 88.44 198 THR A N 1
ATOM 1520 C CA . THR A 1 198 ? 9.157 8.954 -24.537 1.00 88.44 198 THR A CA 1
ATOM 1521 C C . THR A 1 198 ? 9.230 7.795 -25.531 1.00 88.44 198 THR A C 1
ATOM 1523 O O . THR A 1 198 ? 10.242 7.106 -25.609 1.00 88.44 198 THR A O 1
ATOM 1526 N N . PHE A 1 199 ? 8.152 7.571 -26.290 1.00 89.06 199 PHE A N 1
ATOM 1527 C CA . PHE A 1 199 ? 8.051 6.507 -27.296 1.00 89.06 199 PHE A CA 1
ATOM 1528 C C . PHE A 1 199 ? 8.089 7.059 -28.727 1.00 89.06 199 PHE A C 1
ATOM 1530 O O . PHE A 1 199 ? 7.695 8.197 -28.978 1.00 89.06 199 PHE A O 1
ATOM 1537 N N . GLU A 1 200 ? 8.438 6.200 -29.686 1.00 91.12 200 GLU A N 1
ATOM 1538 C CA . GLU A 1 200 ? 7.922 6.322 -31.053 1.00 91.12 200 GLU A CA 1
ATOM 1539 C C . GLU A 1 200 ? 6.493 5.753 -31.126 1.00 91.12 200 GLU A C 1
ATOM 1541 O O . GLU A 1 200 ? 6.175 4.786 -30.431 1.00 91.12 200 GLU A O 1
ATOM 1546 N N . GLU A 1 201 ? 5.648 6.281 -32.019 1.00 92.44 201 GLU A N 1
ATOM 1547 C CA . GLU A 1 201 ? 4.230 5.889 -32.165 1.00 92.44 201 GLU A CA 1
ATOM 1548 C C . GLU A 1 201 ? 4.024 4.363 -32.278 1.00 92.44 201 GLU A C 1
ATOM 1550 O O . GLU A 1 201 ? 3.052 3.804 -31.769 1.00 92.44 201 GLU A O 1
ATOM 1555 N N . LYS A 1 202 ? 4.962 3.656 -32.923 1.00 93.50 202 LYS A N 1
ATOM 1556 C CA . LYS A 1 202 ? 4.917 2.195 -33.062 1.00 93.50 202 LYS A CA 1
ATOM 1557 C C . LYS A 1 202 ? 5.069 1.471 -31.718 1.00 93.50 202 LYS A C 1
ATOM 1559 O O . LYS A 1 202 ? 4.342 0.515 -31.461 1.00 93.50 202 LYS A O 1
ATOM 1564 N N . VAL A 1 203 ? 5.974 1.944 -30.862 1.00 94.25 203 VAL A N 1
ATOM 1565 C CA . VAL A 1 203 ? 6.206 1.384 -29.521 1.00 94.25 203 VAL A CA 1
ATOM 1566 C C . VAL A 1 203 ? 5.051 1.751 -28.585 1.00 94.25 203 VAL A C 1
ATOM 1568 O O . VAL A 1 203 ? 4.616 0.911 -27.803 1.00 94.25 203 VAL A O 1
ATOM 1571 N N . GLU A 1 204 ? 4.478 2.952 -28.720 1.00 95.19 204 GLU A N 1
ATOM 1572 C CA . GLU A 1 204 ? 3.277 3.363 -27.974 1.00 95.19 204 GLU A CA 1
ATOM 1573 C C . GLU A 1 204 ? 2.071 2.452 -28.274 1.00 95.19 204 GLU A C 1
ATOM 1575 O O . GLU A 1 204 ? 1.371 2.011 -27.358 1.00 95.19 204 GLU A O 1
ATOM 1580 N N . ARG A 1 205 ? 1.863 2.090 -29.549 1.00 95.00 205 ARG A N 1
ATOM 1581 C CA . ARG A 1 205 ? 0.832 1.118 -29.955 1.00 95.00 205 ARG A CA 1
ATOM 1582 C C . ARG A 1 205 ? 1.065 -0.252 -29.315 1.00 95.00 205 ARG A C 1
ATOM 1584 O O . ARG A 1 205 ? 0.141 -0.788 -28.710 1.00 95.00 205 ARG A O 1
ATOM 1591 N N . TYR A 1 206 ? 2.288 -0.786 -29.364 1.00 96.69 206 TYR A N 1
ATOM 1592 C CA . TYR A 1 206 ? 2.605 -2.060 -28.708 1.00 96.69 206 TYR A CA 1
ATOM 1593 C C . TYR A 1 206 ? 2.470 -2.008 -27.182 1.00 96.69 206 TYR A C 1
ATOM 1595 O O . TYR A 1 206 ? 2.064 -2.994 -26.569 1.00 96.69 206 TYR A O 1
ATOM 1603 N N . PHE A 1 207 ? 2.756 -0.866 -26.556 1.00 96.62 207 PHE A N 1
ATOM 1604 C CA . PHE A 1 207 ? 2.543 -0.652 -25.126 1.00 96.62 207 PHE A CA 1
ATOM 1605 C C . PHE A 1 207 ? 1.045 -0.738 -24.776 1.00 96.62 207 PHE A C 1
ATOM 1607 O O . PHE A 1 207 ? 0.665 -1.431 -23.830 1.00 96.62 207 PHE A O 1
ATOM 1614 N N . ALA A 1 208 ? 0.176 -0.125 -25.586 1.00 96.62 208 ALA A N 1
ATOM 1615 C CA . ALA A 1 208 ? -1.275 -0.228 -25.433 1.00 96.62 208 ALA A CA 1
ATOM 1616 C C . ALA A 1 208 ? -1.816 -1.645 -25.708 1.00 96.62 208 ALA A C 1
ATOM 1618 O O . ALA A 1 208 ? -2.645 -2.157 -24.949 1.00 96.62 208 ALA A O 1
ATOM 1619 N N . GLU A 1 209 ? -1.328 -2.304 -26.762 1.00 95.69 209 GLU A N 1
ATOM 1620 C CA . GLU A 1 209 ? -1.685 -3.685 -27.108 1.00 95.69 209 GLU A CA 1
ATOM 1621 C C . GLU A 1 209 ? -1.251 -4.672 -26.013 1.00 95.69 209 GLU A C 1
ATOM 1623 O O . GLU A 1 209 ? -2.006 -5.585 -25.682 1.00 95.69 209 GLU A O 1
ATOM 1628 N N . ALA A 1 210 ? -0.096 -4.455 -25.375 1.00 96.88 210 ALA A N 1
ATOM 1629 C CA . ALA A 1 210 ? 0.376 -5.256 -24.249 1.00 96.88 210 ALA A CA 1
ATOM 1630 C C . ALA A 1 210 ? -0.517 -5.127 -23.001 1.00 96.88 210 ALA A C 1
ATOM 1632 O O . ALA A 1 210 ? -0.856 -6.150 -22.401 1.00 96.88 210 ALA A O 1
ATOM 1633 N N . ILE A 1 211 ? -0.966 -3.914 -22.650 1.00 97.44 211 ILE A N 1
ATOM 1634 C CA . ILE A 1 211 ? -1.949 -3.700 -21.568 1.00 97.44 211 ILE A CA 1
ATOM 1635 C C . ILE A 1 211 ? -3.231 -4.479 -21.869 1.00 97.44 211 ILE A C 1
ATOM 1637 O O . ILE A 1 211 ? -3.684 -5.278 -21.049 1.00 97.44 211 ILE A O 1
ATOM 1641 N N . LYS A 1 212 ? -3.794 -4.308 -23.073 1.00 96.56 212 LYS A N 1
ATOM 1642 C CA . LYS A 1 212 ? -5.030 -5.001 -23.462 1.00 96.56 212 LYS A CA 1
ATOM 1643 C C . LYS A 1 212 ? -4.858 -6.511 -23.581 1.00 96.56 212 LYS A C 1
ATOM 1645 O O . LYS A 1 212 ? -5.803 -7.240 -23.292 1.00 96.56 212 LYS A O 1
ATOM 1650 N N . TRP A 1 213 ? -3.673 -7.006 -23.927 1.00 96.19 213 TRP A N 1
ATOM 1651 C CA . TRP A 1 213 ? -3.366 -8.434 -23.878 1.00 96.19 213 TRP A CA 1
ATOM 1652 C C . TRP A 1 213 ? -3.412 -8.969 -22.441 1.00 96.19 213 TRP A C 1
ATOM 1654 O O . TRP A 1 213 ? -4.066 -9.983 -22.206 1.00 96.19 213 TRP A O 1
ATOM 1664 N N . LEU A 1 214 ? -2.795 -8.275 -21.477 1.00 96.69 214 LEU A N 1
ATOM 1665 C CA . LEU A 1 214 ? -2.805 -8.669 -20.061 1.00 96.69 214 LEU A CA 1
ATOM 1666 C C . LEU A 1 214 ? -4.225 -8.650 -19.470 1.00 96.69 214 LEU A C 1
ATOM 1668 O O . LEU A 1 214 ? -4.645 -9.630 -18.852 1.00 96.69 214 LEU A O 1
ATOM 1672 N N . GLU A 1 215 ? -5.004 -7.594 -19.723 1.00 95.50 215 GLU A N 1
ATOM 1673 C CA . GLU A 1 215 ? -6.406 -7.517 -19.280 1.00 95.50 215 GLU A CA 1
ATOM 1674 C C . GLU A 1 215 ? -7.266 -8.639 -19.886 1.00 95.50 215 GLU A C 1
ATOM 1676 O O . GLU A 1 215 ? -7.981 -9.328 -19.160 1.00 95.50 215 GLU A O 1
ATOM 1681 N N . ASN A 1 216 ? -7.145 -8.893 -21.196 1.00 94.94 216 ASN A N 1
ATOM 1682 C CA . ASN A 1 216 ? -7.875 -9.965 -21.888 1.00 94.94 216 ASN A CA 1
ATOM 1683 C C . ASN A 1 216 ? -7.438 -11.380 -21.461 1.00 94.94 216 ASN A C 1
ATOM 1685 O O . ASN A 1 216 ? -8.140 -12.353 -21.744 1.00 94.94 216 ASN A O 1
ATOM 1689 N N . LYS A 1 217 ? -6.287 -11.520 -20.792 1.00 93.56 217 LYS A N 1
ATOM 1690 C CA . LYS A 1 217 ? -5.845 -12.773 -20.162 1.00 93.56 217 LYS A CA 1
ATOM 1691 C C . LYS A 1 217 ? -6.329 -12.938 -18.720 1.00 93.56 217 LYS A C 1
ATOM 1693 O O . LYS A 1 217 ? -6.251 -14.048 -18.199 1.00 93.56 217 LYS A O 1
ATOM 1698 N N . GLY A 1 218 ? -6.897 -11.891 -18.122 1.00 94.19 218 GLY A N 1
ATOM 1699 C CA . GLY A 1 218 ? -7.443 -11.913 -16.768 1.00 94.19 218 GLY A CA 1
ATOM 1700 C C . GLY A 1 218 ? -6.530 -11.310 -15.702 1.00 94.19 218 GLY A C 1
ATOM 1701 O O . GLY A 1 218 ? -6.755 -11.583 -14.529 1.00 94.19 218 GLY A O 1
ATOM 1702 N N . ALA A 1 219 ? -5.532 -10.498 -16.072 1.00 96.56 219 ALA A N 1
ATOM 1703 C CA . ALA A 1 219 ? -4.751 -9.744 -15.093 1.00 96.56 219 ALA A CA 1
ATOM 1704 C C . ALA A 1 219 ? -5.662 -8.830 -14.250 1.00 96.56 219 ALA A C 1
ATOM 1706 O O . ALA A 1 219 ? -6.471 -8.065 -14.778 1.00 96.56 219 ALA A O 1
ATOM 1707 N N . ASN A 1 220 ? -5.514 -8.907 -12.929 1.00 97.81 220 ASN A N 1
ATOM 1708 C CA . ASN A 1 220 ? -6.248 -8.111 -11.951 1.00 97.81 220 ASN A CA 1
ATOM 1709 C C . ASN A 1 220 ? -5.597 -6.746 -11.709 1.00 97.81 220 ASN A C 1
ATOM 1711 O O . ASN A 1 220 ? -6.305 -5.776 -11.462 1.00 97.81 220 ASN A O 1
ATOM 1715 N N . ALA A 1 221 ? -4.271 -6.669 -11.805 1.00 98.25 221 ALA A N 1
ATOM 1716 C CA . ALA A 1 221 ? -3.481 -5.445 -11.708 1.00 98.25 221 ALA A CA 1
ATOM 1717 C C . ALA A 1 221 ? -2.272 -5.539 -12.655 1.00 98.25 221 ALA A C 1
ATOM 1719 O O . ALA A 1 221 ? -1.894 -6.648 -13.043 1.00 98.25 221 ALA A O 1
ATOM 1720 N N . ILE A 1 222 ? -1.676 -4.408 -13.049 1.00 98.50 222 ILE A N 1
ATOM 1721 C CA . ILE A 1 222 ? -0.565 -4.369 -14.020 1.00 98.50 222 ILE A CA 1
ATOM 1722 C C . ILE A 1 222 ? 0.619 -3.549 -13.486 1.00 98.50 222 ILE A C 1
ATOM 1724 O O . ILE A 1 222 ? 0.446 -2.424 -13.027 1.00 98.50 222 ILE A O 1
ATOM 1728 N N . THR A 1 223 ? 1.831 -4.086 -13.603 1.00 97.81 223 THR A N 1
ATOM 1729 C CA . THR A 1 223 ? 3.096 -3.420 -13.251 1.00 97.81 223 THR A CA 1
ATOM 1730 C C . THR A 1 223 ? 4.098 -3.453 -14.407 1.00 97.81 223 THR A C 1
ATOM 1732 O O . THR A 1 223 ? 3.884 -4.141 -15.409 1.00 97.81 223 THR A O 1
ATOM 1735 N N . GLY A 1 224 ? 5.191 -2.707 -14.261 1.00 95.56 224 GLY A N 1
ATOM 1736 C CA . GLY A 1 224 ? 6.362 -2.760 -15.132 1.00 95.56 224 GLY A CA 1
ATOM 1737 C C . GLY A 1 224 ? 7.489 -3.594 -14.521 1.00 95.56 224 GLY A C 1
ATOM 1738 O O . GLY A 1 224 ? 7.578 -3.753 -13.306 1.00 95.56 224 GLY A O 1
ATOM 1739 N N . ASP A 1 225 ? 8.381 -4.095 -15.367 1.00 93.06 225 ASP A N 1
ATOM 1740 C CA . ASP A 1 225 ? 9.619 -4.787 -14.986 1.00 93.06 225 ASP A CA 1
ATOM 1741 C C . ASP A 1 225 ? 10.798 -3.842 -14.709 1.00 93.06 225 ASP A C 1
ATOM 1743 O O . ASP A 1 225 ? 11.853 -4.278 -14.249 1.00 93.06 225 ASP A O 1
ATOM 1747 N N . CYS A 1 226 ? 10.644 -2.550 -14.994 1.00 91.06 226 CYS A N 1
ATOM 1748 C CA . CYS A 1 226 ? 11.678 -1.541 -14.826 1.00 91.06 226 CYS A CA 1
ATOM 1749 C C . CYS A 1 226 ? 11.078 -0.245 -14.276 1.00 91.06 226 CYS A C 1
ATOM 1751 O O . CYS A 1 226 ? 10.183 0.332 -14.890 1.00 91.06 226 CYS A O 1
ATOM 1753 N N . GLY A 1 227 ? 11.621 0.275 -13.169 1.00 86.31 227 GLY A N 1
ATOM 1754 C CA . GLY A 1 227 ? 11.099 1.487 -12.520 1.00 86.31 227 GLY A CA 1
ATOM 1755 C C . GLY A 1 227 ? 10.988 2.708 -13.447 1.00 86.31 227 GLY A C 1
ATOM 1756 O O . GLY A 1 227 ? 10.073 3.511 -13.298 1.00 86.31 227 GLY A O 1
ATOM 1757 N N . PHE A 1 228 ? 11.841 2.830 -14.477 1.00 88.81 228 PHE A N 1
ATOM 1758 C CA . PHE A 1 228 ? 11.746 3.908 -15.478 1.00 88.81 228 PHE A CA 1
ATOM 1759 C C . PHE A 1 228 ? 10.409 3.948 -16.240 1.00 88.81 228 PHE A C 1
ATOM 1761 O O . PHE A 1 228 ? 10.025 5.006 -16.742 1.00 88.81 228 PHE A O 1
ATOM 1768 N N . MET A 1 229 ? 9.637 2.858 -16.238 1.00 92.50 229 MET A N 1
ATOM 1769 C CA . MET A 1 229 ? 8.266 2.841 -16.752 1.00 92.50 229 MET A CA 1
ATOM 1770 C C . MET A 1 229 ? 7.314 3.770 -15.968 1.00 92.50 229 MET A C 1
ATOM 1772 O O . MET A 1 229 ? 6.221 4.055 -16.458 1.00 92.50 229 MET A O 1
ATOM 1776 N N . MET A 1 230 ? 7.743 4.344 -14.830 1.00 90.69 230 MET A N 1
ATOM 1777 C CA . MET A 1 230 ? 7.119 5.498 -14.156 1.00 90.69 230 MET A CA 1
ATOM 1778 C C . MET A 1 230 ? 6.675 6.608 -15.124 1.00 90.69 230 MET A C 1
ATOM 1780 O O . MET A 1 230 ? 5.620 7.209 -14.918 1.00 90.69 230 MET A O 1
ATOM 1784 N N . ALA A 1 231 ? 7.444 6.861 -16.192 1.00 90.56 231 ALA A N 1
ATOM 1785 C CA . ALA A 1 231 ? 7.135 7.873 -17.203 1.00 90.56 231 ALA A CA 1
ATOM 1786 C C . ALA A 1 231 ? 5.846 7.561 -17.980 1.00 90.56 231 ALA A C 1
ATOM 1788 O O . ALA A 1 231 ? 5.144 8.461 -18.438 1.00 90.56 231 ALA A O 1
ATOM 1789 N N . PHE A 1 232 ? 5.496 6.280 -18.075 1.00 94.06 232 PHE A N 1
ATOM 1790 C CA . PHE A 1 232 ? 4.366 5.775 -18.843 1.00 94.06 232 PHE A CA 1
ATOM 1791 C C . PHE A 1 232 ? 3.140 5.465 -17.976 1.00 94.06 232 PHE A C 1
ATOM 1793 O O . PHE A 1 232 ? 2.082 5.167 -18.522 1.00 94.06 232 PHE A O 1
ATOM 1800 N N . GLN A 1 233 ? 3.231 5.601 -16.647 1.00 95.06 233 GLN A N 1
ATOM 1801 C CA . GLN A 1 233 ? 2.128 5.397 -15.692 1.00 95.06 233 GLN A CA 1
ATOM 1802 C C . GLN A 1 233 ? 0.837 6.129 -16.103 1.00 95.06 233 GLN A C 1
ATOM 1804 O O . GLN A 1 233 ? -0.251 5.557 -16.061 1.00 95.06 233 GLN A O 1
ATOM 1809 N N . ILE A 1 234 ? 0.953 7.390 -16.542 1.00 93.00 234 ILE A N 1
ATOM 1810 C CA . ILE A 1 234 ? -0.191 8.226 -16.947 1.00 93.00 234 ILE A CA 1
ATOM 1811 C C . ILE A 1 234 ? -0.797 7.758 -18.277 1.00 93.00 234 ILE A C 1
ATOM 1813 O O . ILE A 1 234 ? -2.002 7.889 -18.473 1.00 93.00 234 ILE A O 1
ATOM 1817 N N . LEU A 1 235 ? 0.008 7.218 -19.196 1.00 94.69 235 LEU A N 1
ATOM 1818 C CA . LEU A 1 235 ? -0.502 6.600 -20.422 1.00 94.69 235 LEU A CA 1
ATOM 1819 C C . LEU A 1 235 ? -1.183 5.267 -20.093 1.00 94.69 235 LEU A C 1
ATOM 1821 O O . LEU A 1 235 ? -2.307 5.020 -20.519 1.00 94.69 235 LEU A O 1
ATOM 1825 N N . ALA A 1 236 ? -0.526 4.433 -19.291 1.00 96.62 236 ALA A N 1
ATOM 1826 C CA . ALA A 1 236 ? -0.980 3.089 -18.986 1.00 96.62 236 ALA A CA 1
ATOM 1827 C C . ALA A 1 236 ? -2.328 3.078 -18.254 1.00 96.62 236 ALA A C 1
ATOM 1829 O O . ALA A 1 236 ? -3.228 2.346 -18.660 1.00 96.62 236 ALA A O 1
ATOM 1830 N N . ARG A 1 237 ? -2.515 3.947 -17.250 1.00 94.50 237 ARG A N 1
ATOM 1831 C CA . ARG A 1 237 ? -3.784 4.048 -16.508 1.00 94.50 237 ARG A CA 1
ATOM 1832 C C . ARG A 1 237 ? -4.949 4.636 -17.320 1.00 94.50 237 ARG A C 1
ATOM 1834 O O . ARG A 1 237 ? -6.087 4.353 -16.994 1.00 94.50 237 ARG A O 1
ATOM 1841 N N . LYS A 1 238 ? -4.684 5.382 -18.406 1.00 95.06 238 LYS A N 1
ATOM 1842 C CA . LYS A 1 238 ? -5.716 5.798 -19.388 1.00 95.06 238 LYS A CA 1
ATOM 1843 C C . LYS A 1 238 ? -6.156 4.668 -20.317 1.00 95.06 238 LYS A C 1
ATOM 1845 O O . LYS A 1 238 ? -7.218 4.756 -20.927 1.00 95.06 238 LYS A O 1
ATOM 1850 N N . ILE A 1 239 ? -5.296 3.669 -20.513 1.00 96.19 239 ILE A N 1
ATOM 1851 C CA . ILE A 1 239 ? -5.558 2.528 -21.394 1.00 96.19 239 ILE A CA 1
ATOM 1852 C C . ILE A 1 239 ? -6.220 1.411 -20.593 1.00 96.19 239 ILE A C 1
ATOM 1854 O O . ILE A 1 239 ? -7.185 0.815 -21.067 1.00 96.19 239 ILE A O 1
ATOM 1858 N N . ALA A 1 240 ? -5.702 1.111 -19.404 1.00 96.06 240 ALA A N 1
ATOM 1859 C CA . ALA A 1 240 ? -6.193 0.058 -18.531 1.00 96.06 240 ALA A CA 1
ATOM 1860 C C . ALA A 1 240 ? -7.544 0.401 -17.881 1.00 96.06 240 ALA A C 1
ATOM 1862 O O . ALA A 1 240 ? -7.956 1.548 -17.780 1.00 96.06 240 ALA A O 1
ATOM 1863 N N . THR A 1 241 ? -8.215 -0.648 -17.422 1.00 93.31 241 THR A N 1
ATOM 1864 C CA . THR A 1 241 ? -9.443 -0.651 -16.604 1.00 93.31 241 THR A CA 1
ATOM 1865 C C . THR A 1 241 ? -9.203 -1.307 -15.234 1.00 93.31 241 THR A C 1
ATOM 1867 O O . THR A 1 241 ? -10.093 -1.384 -14.386 1.00 93.31 241 THR A O 1
ATOM 1870 N N . ARG A 1 242 ? -7.973 -1.794 -15.037 1.00 95.69 242 ARG A N 1
ATOM 1871 C CA . ARG A 1 242 ? -7.395 -2.413 -13.843 1.00 95.69 242 ARG A CA 1
ATOM 1872 C C . ARG A 1 242 ? -6.333 -1.477 -13.255 1.00 95.69 242 ARG A C 1
ATOM 1874 O O . ARG A 1 242 ? -5.730 -0.733 -14.028 1.00 95.69 242 ARG A O 1
ATOM 1881 N N . PRO A 1 243 ? -6.073 -1.511 -11.935 1.00 97.62 243 PRO A N 1
ATOM 1882 C CA . PRO A 1 243 ? -5.034 -0.688 -11.322 1.00 97.62 243 PRO A CA 1
ATOM 1883 C C . PRO A 1 243 ? -3.661 -0.960 -11.951 1.00 97.62 243 PRO A C 1
ATOM 1885 O O . PRO A 1 243 ? -3.235 -2.113 -12.069 1.00 97.62 243 PRO A O 1
ATOM 1888 N N . VAL A 1 244 ? -2.967 0.114 -12.328 1.00 97.50 244 VAL A N 1
ATOM 1889 C CA . VAL A 1 244 ? -1.627 0.080 -12.926 1.00 97.50 244 VAL A CA 1
ATOM 1890 C C . VAL A 1 244 ? -0.608 0.748 -12.010 1.00 97.50 244 VAL A C 1
ATOM 1892 O O . VAL A 1 244 ? -0.892 1.796 -11.441 1.00 97.50 244 VAL A O 1
ATOM 1895 N N . PHE A 1 245 ? 0.596 0.195 -11.882 1.00 96.44 245 PHE A N 1
ATOM 1896 C CA . PHE A 1 245 ? 1.656 0.757 -11.043 1.00 96.44 245 PHE A CA 1
ATOM 1897 C C . PHE A 1 245 ? 3.048 0.459 -11.621 1.00 96.44 245 PHE A C 1
ATOM 1899 O O . PHE A 1 245 ? 3.718 -0.492 -11.246 1.00 96.44 245 PHE A O 1
ATOM 1906 N N . MET A 1 246 ? 3.518 1.300 -12.542 1.00 95.69 246 MET A N 1
ATOM 1907 C CA . MET A 1 246 ? 4.771 1.092 -13.290 1.00 95.69 246 MET A CA 1
ATOM 1908 C C . MET A 1 246 ? 6.075 1.340 -12.497 1.00 95.69 246 MET A C 1
ATOM 1910 O O . MET A 1 246 ? 7.149 1.446 -13.085 1.00 95.69 246 MET A O 1
ATOM 1914 N N . SER A 1 247 ? 5.992 1.520 -11.178 1.00 94.00 247 SER A N 1
ATOM 1915 C CA . SER A 1 247 ? 7.099 1.931 -10.306 1.00 94.00 247 SER A CA 1
ATOM 1916 C C . SER A 1 247 ? 6.732 1.670 -8.846 1.00 94.00 247 SER A C 1
ATOM 1918 O O . SER A 1 247 ? 5.567 1.809 -8.466 1.00 94.00 247 SER A O 1
ATOM 1920 N N . SER A 1 248 ? 7.705 1.330 -7.996 1.00 95.50 248 SER A N 1
ATOM 1921 C CA . SER A 1 248 ? 7.442 1.125 -6.564 1.00 95.50 248 SER A CA 1
ATOM 1922 C C . SER A 1 248 ? 7.130 2.445 -5.843 1.00 95.50 248 SER A C 1
ATOM 1924 O O . SER A 1 248 ? 6.437 2.434 -4.824 1.00 95.50 248 SER A O 1
ATOM 1926 N N . MET A 1 249 ? 7.583 3.582 -6.391 1.00 94.69 249 MET A N 1
ATOM 1927 C CA . MET A 1 249 ? 7.373 4.929 -5.846 1.00 94.69 249 MET A CA 1
ATOM 1928 C C . MET A 1 249 ? 5.914 5.396 -5.815 1.00 94.69 249 MET A C 1
ATOM 1930 O O . MET A 1 249 ? 5.637 6.398 -5.162 1.00 94.69 249 MET A O 1
ATOM 1934 N N . VAL A 1 250 ? 4.953 4.654 -6.379 1.00 94.75 250 VAL A N 1
ATOM 1935 C CA . VAL A 1 250 ? 3.524 4.875 -6.061 1.00 94.75 250 VAL A CA 1
ATOM 1936 C C . VAL A 1 250 ? 3.214 4.671 -4.566 1.00 94.75 250 VAL A C 1
ATOM 1938 O O . VAL A 1 250 ? 2.197 5.149 -4.075 1.00 94.75 250 VAL A O 1
ATOM 1941 N N . GLN A 1 251 ? 4.102 3.993 -3.825 1.00 96.62 251 GLN A N 1
ATOM 1942 C CA . GLN A 1 251 ? 4.035 3.841 -2.367 1.00 96.62 251 GLN A CA 1
ATOM 1943 C C . GLN A 1 251 ? 4.547 5.080 -1.603 1.00 96.62 251 GLN A C 1
ATOM 1945 O O . GLN A 1 251 ? 4.296 5.196 -0.405 1.00 96.62 251 GLN A O 1
ATOM 1950 N N . CYS A 1 252 ? 5.260 6.020 -2.243 1.00 94.88 252 CYS A N 1
ATOM 1951 C CA . CYS A 1 252 ? 5.842 7.181 -1.554 1.00 94.88 252 CYS A CA 1
ATOM 1952 C C . CYS A 1 252 ? 4.821 8.003 -0.740 1.00 94.88 252 CYS A C 1
ATOM 1954 O O . CYS A 1 252 ? 5.147 8.319 0.406 1.00 94.88 252 CYS A O 1
ATOM 1956 N N . PRO A 1 253 ? 3.602 8.306 -1.240 1.00 90.94 253 PRO A N 1
ATOM 1957 C CA . PRO A 1 253 ? 2.611 9.066 -0.476 1.00 90.94 253 PRO A CA 1
ATOM 1958 C C . PRO A 1 253 ? 2.125 8.342 0.788 1.00 90.94 253 PRO A C 1
ATOM 1960 O O . PRO A 1 253 ? 2.189 8.913 1.874 1.00 90.94 253 PRO A O 1
ATOM 1963 N N . ILE A 1 254 ? 1.712 7.070 0.686 1.00 94.31 254 ILE A N 1
ATOM 1964 C CA . ILE A 1 254 ? 1.223 6.285 1.838 1.00 94.31 254 ILE A CA 1
ATOM 1965 C C . ILE A 1 254 ? 2.321 6.091 2.896 1.00 94.31 254 ILE A C 1
ATOM 1967 O O . ILE A 1 254 ? 2.063 6.268 4.088 1.00 94.31 254 ILE A O 1
ATOM 1971 N N . ILE A 1 255 ? 3.564 5.816 2.479 1.00 95.94 255 ILE A N 1
ATOM 1972 C CA . ILE A 1 255 ? 4.706 5.713 3.401 1.00 95.94 255 ILE A CA 1
ATOM 1973 C C . ILE A 1 255 ? 4.955 7.068 4.089 1.00 95.94 255 ILE A C 1
ATOM 1975 O O . ILE A 1 255 ? 5.183 7.113 5.296 1.00 95.94 255 ILE A O 1
ATOM 1979 N N . ALA A 1 256 ? 4.873 8.184 3.357 1.00 92.50 256 ALA A N 1
ATOM 1980 C CA . ALA A 1 256 ? 5.062 9.527 3.906 1.00 92.50 256 ALA A CA 1
ATOM 1981 C C . ALA A 1 256 ? 3.946 9.951 4.877 1.00 92.50 256 ALA A C 1
ATOM 1983 O O . ALA A 1 256 ? 4.234 10.588 5.894 1.00 92.50 256 ALA A O 1
ATOM 1984 N N . CYS A 1 257 ? 2.688 9.579 4.639 1.00 91.38 257 CYS A N 1
ATOM 1985 C CA . CYS A 1 257 ? 1.600 9.851 5.585 1.00 91.38 257 CYS A CA 1
ATOM 1986 C C . CYS A 1 257 ? 1.829 9.197 6.960 1.00 91.38 257 CYS A C 1
ATOM 1988 O O . CYS A 1 257 ? 1.375 9.742 7.970 1.00 91.38 257 CYS A O 1
ATOM 1990 N N . ALA A 1 258 ? 2.574 8.088 7.019 1.00 94.75 258 ALA A N 1
ATOM 1991 C CA . ALA A 1 258 ? 2.754 7.303 8.237 1.00 94.75 258 ALA A CA 1
ATOM 1992 C C . ALA A 1 258 ? 3.891 7.748 9.180 1.00 94.75 258 ALA A C 1
ATOM 1994 O O . ALA A 1 258 ? 3.987 7.227 10.289 1.00 94.75 258 ALA A O 1
ATOM 1995 N N . PHE A 1 259 ? 4.731 8.709 8.786 1.00 95.00 259 PHE A N 1
ATOM 1996 C CA . PHE A 1 259 ? 5.838 9.230 9.608 1.00 95.00 259 PHE A CA 1
ATOM 1997 C C . PHE A 1 259 ? 5.655 10.715 9.953 1.00 95.00 259 PHE A C 1
ATOM 1999 O O . PHE A 1 259 ? 4.872 11.416 9.300 1.00 95.00 259 PHE A O 1
ATOM 2006 N N . ASP A 1 260 ? 6.388 11.234 10.940 1.00 93.25 260 ASP A N 1
ATOM 2007 C CA . ASP A 1 260 ? 6.393 12.676 11.224 1.00 93.25 260 ASP A CA 1
ATOM 2008 C C . ASP A 1 260 ? 6.981 13.477 10.035 1.00 93.25 260 ASP A C 1
ATOM 2010 O O . ASP A 1 260 ? 7.890 12.976 9.366 1.00 93.25 260 ASP A O 1
ATOM 2014 N N . PRO A 1 261 ? 6.512 14.702 9.716 1.00 90.06 261 PRO A N 1
ATOM 2015 C CA . PRO A 1 261 ? 7.056 15.495 8.605 1.00 90.06 261 PRO A CA 1
ATOM 2016 C C . PRO A 1 261 ? 8.572 15.754 8.658 1.00 90.06 261 PRO A C 1
ATOM 2018 O O . PRO A 1 261 ? 9.183 15.962 7.611 1.00 90.06 261 PRO A O 1
ATOM 2021 N N . ASN A 1 262 ? 9.194 15.713 9.842 1.00 92.38 262 ASN A N 1
ATOM 2022 C CA . ASN A 1 262 ? 10.646 15.850 10.013 1.00 92.38 262 ASN A CA 1
ATOM 2023 C C . ASN A 1 262 ? 11.407 14.524 9.792 1.00 92.38 262 ASN A C 1
ATOM 2025 O O . ASN A 1 262 ? 12.630 14.524 9.621 1.00 92.38 262 ASN A O 1
ATOM 2029 N N . GLU A 1 263 ? 10.703 13.391 9.810 1.00 95.75 263 GLU A N 1
ATOM 2030 C CA . GLU A 1 263 ? 11.243 12.059 9.542 1.00 95.75 263 GLU A CA 1
ATOM 2031 C C . GLU A 1 263 ? 11.280 11.757 8.041 1.00 95.75 263 GLU A C 1
ATOM 2033 O O . GLU A 1 263 ? 10.422 12.177 7.257 1.00 95.75 263 GLU A O 1
ATOM 2038 N N . LYS A 1 264 ? 12.318 11.019 7.638 1.00 97.25 264 LYS A N 1
ATOM 2039 C CA . LYS A 1 264 ? 12.756 10.887 6.246 1.00 97.25 264 LYS A CA 1
ATOM 2040 C C . LYS A 1 264 ? 12.649 9.452 5.730 1.00 97.25 264 LYS A C 1
ATOM 2042 O O . LYS A 1 264 ? 12.805 8.479 6.470 1.00 97.25 264 LYS A O 1
ATOM 2047 N N . ILE A 1 265 ? 12.446 9.326 4.425 1.00 97.81 265 ILE A N 1
ATOM 2048 C CA . ILE A 1 265 ? 12.357 8.058 3.699 1.00 97.81 265 ILE A CA 1
ATOM 2049 C C . ILE A 1 265 ? 13.556 7.969 2.759 1.00 97.81 265 ILE A C 1
ATOM 2051 O O . ILE A 1 265 ? 13.826 8.891 1.990 1.00 97.81 265 ILE A O 1
ATOM 2055 N N . MET A 1 266 ? 14.293 6.864 2.815 1.00 98.19 266 MET A N 1
ATOM 2056 C CA . MET A 1 266 ? 15.399 6.594 1.902 1.00 98.19 266 MET A CA 1
ATOM 2057 C C . MET A 1 266 ? 14.880 5.867 0.662 1.00 98.19 266 MET A C 1
ATOM 2059 O O . MET A 1 266 ? 14.474 4.714 0.763 1.00 98.19 266 MET A O 1
ATOM 2063 N N . ILE A 1 267 ? 14.929 6.505 -0.507 1.00 97.62 267 ILE A N 1
ATOM 2064 C CA . ILE A 1 267 ? 14.612 5.842 -1.780 1.00 97.62 267 ILE A CA 1
ATOM 2065 C C . ILE A 1 267 ? 15.921 5.322 -2.371 1.00 97.62 267 ILE A C 1
ATOM 2067 O O . ILE A 1 267 ? 16.741 6.102 -2.859 1.00 97.62 267 ILE A O 1
ATOM 2071 N N . MET A 1 268 ? 16.133 4.008 -2.319 1.00 97.31 268 MET A N 1
ATOM 2072 C CA . MET A 1 268 ? 17.266 3.353 -2.966 1.00 97.31 268 MET A CA 1
ATOM 2073 C C . MET A 1 268 ? 16.899 3.006 -4.410 1.00 97.31 268 MET A C 1
ATOM 2075 O O . MET A 1 268 ? 15.941 2.284 -4.676 1.00 97.31 268 MET A O 1
ATOM 2079 N N . THR A 1 269 ? 17.683 3.517 -5.352 1.00 94.19 269 THR A N 1
ATOM 2080 C CA . THR A 1 269 ? 17.491 3.334 -6.795 1.00 94.19 269 THR A CA 1
ATOM 2081 C C . THR A 1 269 ? 18.771 2.826 -7.450 1.00 94.19 269 THR A C 1
ATOM 2083 O O . THR A 1 269 ? 19.862 2.936 -6.882 1.00 94.19 269 THR A O 1
ATOM 2086 N N . ALA A 1 270 ? 18.661 2.284 -8.663 1.00 89.94 270 ALA A N 1
ATOM 2087 C CA . ALA A 1 270 ? 19.827 1.851 -9.418 1.00 89.94 270 ALA A CA 1
ATOM 2088 C C . ALA A 1 270 ? 20.747 3.019 -9.801 1.00 89.94 270 ALA A C 1
ATOM 2090 O O . ALA A 1 270 ? 21.966 2.871 -9.752 1.00 89.94 270 ALA A O 1
ATOM 2091 N N . ASN A 1 271 ? 20.174 4.183 -10.127 1.00 88.12 271 ASN A N 1
ATOM 2092 C CA . ASN A 1 271 ? 20.924 5.382 -10.481 1.00 88.12 271 ASN A CA 1
ATOM 2093 C C . ASN A 1 271 ? 20.271 6.640 -9.886 1.00 88.12 271 ASN A C 1
ATOM 2095 O O . ASN A 1 271 ? 19.203 7.067 -10.317 1.00 88.12 271 ASN A O 1
ATOM 2099 N N . SER A 1 272 ? 20.918 7.272 -8.902 1.00 87.44 272 SER A N 1
ATOM 2100 C CA . SER A 1 272 ? 20.385 8.506 -8.296 1.00 87.44 272 SER A CA 1
ATOM 2101 C C . SER A 1 272 ? 20.425 9.722 -9.228 1.00 87.44 272 SER A C 1
ATOM 2103 O O . SER A 1 272 ? 19.681 10.677 -9.002 1.00 87.44 272 SER A O 1
ATOM 2105 N N . MET A 1 273 ? 21.252 9.696 -10.279 1.00 85.25 273 MET A N 1
ATOM 2106 C CA . MET A 1 273 ? 21.392 10.815 -11.218 1.00 85.25 273 MET A CA 1
ATOM 2107 C C . MET A 1 273 ? 20.183 10.969 -12.149 1.00 85.25 273 MET A C 1
ATOM 2109 O O . MET A 1 273 ? 19.987 12.047 -12.701 1.00 85.25 273 MET A O 1
ATOM 2113 N N . SER A 1 274 ? 19.377 9.917 -12.329 1.00 79.31 274 SER A N 1
ATOM 2114 C CA . SER A 1 274 ? 18.245 9.904 -13.264 1.00 79.31 274 SER A CA 1
ATOM 2115 C C . SER A 1 274 ? 16.885 10.198 -12.626 1.00 79.31 274 SER A C 1
ATOM 2117 O O . SER A 1 274 ? 15.981 10.599 -13.348 1.00 79.31 274 SER A O 1
ATOM 2119 N N . LEU A 1 275 ? 16.717 10.047 -11.303 1.00 78.44 275 LEU A N 1
ATOM 2120 C CA . LEU A 1 275 ? 15.421 10.311 -10.652 1.00 78.44 275 LEU A CA 1
ATOM 2121 C C . LEU A 1 275 ? 15.132 11.804 -10.450 1.00 78.44 275 LEU A C 1
ATOM 2123 O O . LEU A 1 275 ? 14.038 12.259 -10.762 1.00 78.44 275 LEU A O 1
ATOM 2127 N N . LYS A 1 276 ? 16.095 12.591 -9.950 1.00 75.25 276 LYS A N 1
ATOM 2128 C CA . LYS A 1 276 ? 15.852 14.018 -9.656 1.00 75.25 276 LYS A CA 1
ATOM 2129 C C . LYS A 1 276 ? 15.498 14.884 -10.880 1.00 75.25 276 LYS A C 1
ATOM 2131 O O . LYS A 1 276 ? 14.687 15.790 -10.708 1.00 75.25 276 LYS A O 1
ATOM 2136 N N . PRO A 1 277 ? 16.029 14.631 -12.095 1.00 79.62 277 PRO A N 1
ATOM 2137 C CA . PRO A 1 277 ? 15.551 15.297 -13.309 1.00 79.62 277 PRO A CA 1
ATOM 2138 C C . PRO A 1 277 ? 14.089 14.986 -13.665 1.00 79.62 277 PRO A C 1
ATOM 2140 O O . PRO A 1 277 ? 13.430 15.827 -14.262 1.00 79.62 277 PRO A O 1
ATOM 2143 N N . GLN A 1 278 ? 13.557 13.825 -13.266 1.00 80.00 278 GLN A N 1
ATOM 2144 C CA . GLN A 1 278 ? 12.186 13.382 -13.568 1.00 80.00 278 GLN A CA 1
ATOM 2145 C C . GLN A 1 278 ? 11.142 13.932 -12.572 1.00 80.00 278 GLN A C 1
ATOM 2147 O O . GLN A 1 278 ? 10.106 13.314 -12.339 1.00 80.00 278 GLN A O 1
ATOM 2152 N N . LYS A 1 279 ? 11.401 15.090 -11.951 1.00 82.62 279 LYS A N 1
ATOM 2153 C CA . LYS A 1 279 ? 10.605 15.633 -10.836 1.00 82.62 279 LYS A CA 1
ATOM 2154 C C . LYS A 1 279 ? 9.109 15.764 -11.149 1.00 82.62 279 LYS A C 1
ATOM 2156 O O . LYS A 1 279 ? 8.277 15.290 -10.380 1.00 82.62 279 LYS A O 1
ATOM 2161 N N . ASP A 1 280 ? 8.776 16.375 -12.282 1.00 84.56 280 ASP A N 1
ATOM 2162 C CA . ASP A 1 280 ? 7.384 16.649 -12.662 1.00 84.56 280 ASP A CA 1
ATOM 2163 C C . ASP A 1 280 ? 6.658 15.383 -13.152 1.00 84.56 280 ASP A C 1
ATOM 2165 O O . ASP A 1 280 ? 5.445 15.245 -12.975 1.00 84.56 280 ASP A O 1
ATOM 2169 N N . VAL A 1 281 ? 7.412 14.413 -13.688 1.00 84.75 281 VAL A N 1
ATOM 2170 C CA . VAL A 1 281 ? 6.916 13.057 -13.953 1.00 84.75 281 VAL A CA 1
ATOM 2171 C C . VAL A 1 281 ? 6.536 12.398 -12.631 1.00 84.75 281 VAL A C 1
ATOM 2173 O O . VAL A 1 281 ? 5.376 12.055 -12.460 1.00 84.75 281 VAL A O 1
ATOM 2176 N N . LEU A 1 282 ? 7.458 12.301 -11.668 1.00 85.62 282 LEU A N 1
ATOM 2177 C CA . LEU A 1 282 ? 7.233 11.647 -10.369 1.00 85.62 282 LEU A CA 1
ATOM 2178 C C . LEU A 1 282 ? 6.047 12.232 -9.591 1.00 85.62 282 LEU A C 1
ATOM 2180 O O . LEU A 1 282 ? 5.249 11.482 -9.026 1.00 85.62 282 LEU A O 1
ATOM 2184 N N . LEU A 1 283 ? 5.885 13.555 -9.626 1.00 86.31 283 LEU A N 1
ATOM 2185 C CA . LEU A 1 283 ? 4.758 14.233 -8.991 1.00 86.31 283 LEU A CA 1
ATOM 2186 C C . LEU A 1 283 ? 3.413 13.889 -9.657 1.00 86.31 283 LEU A C 1
ATOM 2188 O O . LEU A 1 283 ? 2.416 13.712 -8.962 1.00 86.31 283 LEU A O 1
ATOM 2192 N N . SER A 1 284 ? 3.371 13.750 -10.986 1.00 83.56 284 SER A N 1
ATOM 2193 C CA . SER A 1 284 ? 2.132 13.491 -11.743 1.00 83.56 284 SER A CA 1
ATOM 2194 C C . SER A 1 284 ? 1.805 12.000 -11.952 1.00 83.56 284 SER A C 1
ATOM 2196 O O . SER A 1 284 ? 0.631 11.636 -12.121 1.00 83.56 284 SER A O 1
ATOM 2198 N N . SER A 1 285 ? 2.816 11.126 -11.912 1.00 84.44 285 SER A N 1
ATOM 2199 C CA . SER A 1 285 ? 2.687 9.669 -12.009 1.00 84.44 285 SER A CA 1
ATOM 2200 C C . SER A 1 285 ? 2.486 9.008 -10.645 1.00 84.44 285 SER A C 1
ATOM 2202 O O . SER A 1 285 ? 1.551 8.223 -10.499 1.00 84.44 285 SER A O 1
ATOM 2204 N N . CYS A 1 286 ? 3.322 9.355 -9.661 1.00 85.56 286 CYS A N 1
ATOM 2205 C CA . CYS A 1 286 ? 3.429 8.683 -8.362 1.00 85.56 286 CYS A CA 1
ATOM 2206 C C . CYS A 1 286 ? 2.963 9.542 -7.170 1.00 85.56 286 CYS A C 1
ATOM 2208 O O . CYS A 1 286 ? 2.885 9.029 -6.057 1.00 85.56 286 CYS A O 1
ATOM 2210 N N . GLY A 1 287 ? 2.633 10.822 -7.379 1.00 85.00 287 GLY A N 1
ATOM 2211 C CA . GLY A 1 287 ? 1.970 11.666 -6.376 1.00 85.00 287 GLY A CA 1
ATOM 2212 C C . GLY A 1 287 ? 2.868 12.233 -5.269 1.00 85.00 287 GLY A C 1
ATOM 2213 O O . GLY A 1 287 ? 2.351 12.567 -4.207 1.00 85.00 287 GLY A O 1
ATOM 2214 N N . PHE A 1 288 ? 4.187 12.338 -5.477 1.00 87.88 288 PHE A N 1
ATOM 2215 C CA . PHE A 1 288 ? 5.126 12.893 -4.486 1.00 87.88 288 PHE A CA 1
ATOM 2216 C C . PHE A 1 288 ? 6.199 13.788 -5.131 1.00 87.88 288 PHE A C 1
ATOM 2218 O O . PHE A 1 288 ? 6.584 13.572 -6.282 1.00 87.88 288 PHE A O 1
ATOM 2225 N N . ASP A 1 289 ? 6.720 14.774 -4.394 1.00 86.62 289 ASP A N 1
ATOM 2226 C CA . ASP A 1 289 ? 7.810 15.632 -4.871 1.00 86.62 289 ASP A CA 1
ATOM 2227 C C . ASP A 1 289 ? 9.186 15.078 -4.441 1.00 86.62 289 ASP A C 1
ATOM 2229 O O . ASP A 1 289 ? 9.588 15.131 -3.279 1.00 86.62 289 ASP A O 1
ATOM 2233 N N . VAL A 1 290 ? 9.959 14.583 -5.415 1.00 83.44 290 VAL A N 1
ATOM 2234 C CA . VAL A 1 290 ? 11.317 14.023 -5.233 1.00 83.44 290 VAL A CA 1
ATOM 2235 C C . VAL A 1 290 ? 12.366 15.030 -4.708 1.00 83.44 290 VAL A C 1
ATOM 2237 O O . VAL A 1 290 ? 13.505 14.658 -4.395 1.00 83.44 290 VAL A O 1
ATOM 2240 N N . ASN A 1 291 ? 12.021 16.319 -4.649 1.00 83.00 291 ASN A N 1
ATOM 2241 C CA . ASN A 1 291 ? 12.855 17.385 -4.101 1.00 83.00 291 ASN A CA 1
ATOM 2242 C C . ASN A 1 291 ? 12.440 17.846 -2.698 1.00 83.00 291 ASN A C 1
ATOM 2244 O O . ASN A 1 291 ? 13.182 18.637 -2.115 1.00 83.00 291 ASN A O 1
ATOM 2248 N N . GLU A 1 292 ? 11.355 17.324 -2.116 1.00 86.88 292 GLU A N 1
ATOM 2249 C CA . GLU A 1 292 ? 11.132 17.452 -0.674 1.00 86.88 292 GLU A CA 1
ATOM 2250 C C . GLU A 1 292 ? 12.336 16.891 0.094 1.00 86.88 292 GLU A C 1
ATOM 2252 O O . GLU A 1 292 ? 12.831 15.795 -0.187 1.00 86.88 292 GLU A O 1
ATOM 2257 N N . GLU A 1 293 ? 12.772 17.596 1.142 1.00 88.75 293 GLU A N 1
ATOM 2258 C CA . GLU A 1 293 ? 13.858 17.137 2.022 1.00 88.75 293 GLU A CA 1
ATOM 2259 C C . GLU A 1 293 ? 13.584 15.788 2.704 1.00 88.75 293 GLU A C 1
ATOM 2261 O O . GLU A 1 293 ? 14.492 15.188 3.291 1.00 88.75 293 GLU A O 1
ATOM 2266 N N . ARG A 1 294 ? 12.331 15.338 2.638 1.00 91.25 294 ARG A N 1
ATOM 2267 C CA . ARG A 1 294 ? 11.812 14.088 3.167 1.00 91.25 294 ARG A CA 1
ATOM 2268 C C . ARG A 1 294 ? 12.317 12.853 2.425 1.00 91.25 294 ARG A C 1
ATOM 2270 O O . ARG A 1 294 ? 12.504 11.816 3.060 1.00 91.25 294 ARG A O 1
ATOM 2277 N N . PHE A 1 295 ? 12.586 12.957 1.122 1.00 95.00 295 PHE A N 1
ATOM 2278 C CA . PHE A 1 295 ? 12.995 11.825 0.286 1.00 95.00 295 PHE A CA 1
ATOM 2279 C C . PHE A 1 295 ? 14.506 11.846 0.012 1.00 95.00 295 PHE A C 1
ATOM 2281 O O . PHE A 1 295 ? 15.025 12.582 -0.830 1.00 95.00 295 PHE A O 1
ATOM 2288 N N . ILE A 1 296 ? 15.241 10.997 0.732 1.00 96.19 296 ILE A N 1
ATOM 2289 C CA . ILE A 1 296 ? 16.691 10.845 0.591 1.00 96.19 296 ILE A CA 1
ATOM 2290 C C . ILE A 1 296 ? 16.981 9.844 -0.532 1.00 96.19 296 ILE A C 1
ATOM 2292 O O . ILE A 1 296 ? 16.972 8.631 -0.327 1.00 96.19 296 ILE A O 1
ATOM 2296 N N . ILE A 1 297 ? 17.228 10.367 -1.735 1.00 95.50 297 ILE A N 1
ATOM 2297 C CA . ILE A 1 297 ? 17.524 9.564 -2.930 1.00 95.50 297 ILE A CA 1
ATOM 2298 C C . ILE A 1 297 ? 18.955 9.013 -2.864 1.00 95.50 297 ILE A C 1
ATOM 2300 O O . ILE A 1 297 ? 19.926 9.772 -2.877 1.00 95.50 297 ILE A O 1
ATOM 2304 N N . VAL A 1 298 ? 19.088 7.687 -2.842 1.00 96.00 298 VAL A N 1
ATOM 2305 C CA . VAL A 1 298 ? 20.359 6.959 -2.725 1.00 96.00 298 VAL A CA 1
ATOM 2306 C C . VAL A 1 298 ? 20.578 6.088 -3.953 1.00 96.00 298 VAL A C 1
ATOM 2308 O O . VAL A 1 298 ? 19.733 5.279 -4.324 1.00 96.00 298 VAL A O 1
ATOM 2311 N N . GLY A 1 299 ? 21.731 6.259 -4.593 1.00 94.94 299 GLY A N 1
ATOM 2312 C CA . GLY A 1 299 ? 22.055 5.605 -5.854 1.00 94.94 299 GLY A CA 1
ATOM 2313 C C . GLY A 1 299 ? 23.022 4.438 -5.690 1.00 94.94 299 GLY A C 1
ATOM 2314 O O . GLY A 1 299 ? 24.132 4.613 -5.182 1.00 94.94 299 GLY A O 1
ATOM 2315 N N . CYS A 1 300 ? 22.624 3.258 -6.161 1.00 95.25 300 CYS A N 1
ATOM 2316 C CA . CYS A 1 300 ? 23.442 2.048 -6.109 1.00 95.25 300 CYS A CA 1
ATOM 2317 C C . CYS A 1 300 ? 24.491 1.956 -7.235 1.00 95.25 300 CYS A C 1
ATOM 2319 O O . CYS A 1 300 ? 25.289 1.023 -7.223 1.00 95.25 300 CYS A O 1
ATOM 2321 N N . GLN A 1 301 ? 24.572 2.921 -8.163 1.00 91.88 301 GLN A N 1
ATOM 2322 C CA . GLN A 1 301 ? 25.467 2.871 -9.333 1.00 91.88 301 GLN A CA 1
ATOM 2323 C C . GLN A 1 301 ? 26.970 2.762 -9.002 1.00 91.88 301 GLN A C 1
ATOM 2325 O O . GLN A 1 301 ? 27.756 2.346 -9.846 1.00 91.88 301 GLN A O 1
ATOM 2330 N N . ASN A 1 302 ? 27.374 3.113 -7.776 1.00 93.25 302 ASN A N 1
ATOM 2331 C CA . ASN A 1 302 ? 28.754 2.979 -7.288 1.00 93.25 302 ASN A CA 1
ATOM 2332 C C . ASN A 1 302 ? 28.981 1.717 -6.425 1.00 93.25 302 ASN A C 1
ATOM 2334 O O . ASN A 1 302 ? 30.082 1.510 -5.908 1.00 93.25 302 ASN A O 1
ATOM 2338 N N . VAL A 1 303 ? 27.962 0.871 -6.236 1.00 96.38 303 VAL A N 1
ATOM 2339 C CA . VAL A 1 303 ? 28.101 -0.416 -5.544 1.00 96.38 303 VAL A CA 1
ATOM 2340 C C . VAL A 1 303 ? 28.784 -1.407 -6.482 1.00 96.38 303 VAL A C 1
ATOM 2342 O O . VAL A 1 303 ? 28.327 -1.675 -7.591 1.00 96.38 303 VAL A O 1
ATOM 2345 N N . LYS A 1 304 ? 29.902 -1.976 -6.030 1.00 95.94 304 LYS A N 1
ATOM 2346 C CA . LYS A 1 304 ? 30.724 -2.889 -6.830 1.00 95.94 304 LYS A CA 1
ATOM 2347 C C . LYS A 1 304 ? 29.909 -4.094 -7.326 1.00 95.94 304 LYS A C 1
ATOM 2349 O O . LYS A 1 304 ? 29.325 -4.801 -6.509 1.00 95.94 304 LYS A O 1
ATOM 2354 N N . TYR A 1 305 ? 29.965 -4.365 -8.632 1.00 93.31 305 TYR A N 1
ATOM 2355 C CA . TYR A 1 305 ? 29.210 -5.402 -9.352 1.00 93.31 305 TYR A CA 1
ATOM 2356 C C . TYR A 1 305 ? 27.708 -5.124 -9.551 1.00 93.31 305 TYR A C 1
ATOM 2358 O O . TYR A 1 305 ? 27.033 -5.950 -10.161 1.00 93.31 305 TYR A O 1
ATOM 2366 N N . PHE A 1 306 ? 27.176 -3.991 -9.080 1.00 93.31 306 PHE A N 1
ATOM 2367 C CA . PHE A 1 306 ? 25.797 -3.573 -9.374 1.00 93.31 306 PHE A CA 1
ATOM 2368 C C . PHE A 1 306 ? 25.676 -2.871 -10.742 1.00 93.31 306 PHE A C 1
ATOM 2370 O O . PHE A 1 306 ? 24.595 -2.754 -11.308 1.00 93.31 306 PHE A O 1
ATOM 2377 N N . ASP A 1 307 ? 26.811 -2.508 -11.341 1.00 88.31 307 ASP A N 1
ATOM 2378 C CA . ASP A 1 307 ? 26.963 -2.056 -12.728 1.00 88.31 307 ASP A CA 1
ATOM 2379 C C . ASP A 1 307 ? 26.469 -3.068 -13.791 1.00 88.31 307 ASP A C 1
ATOM 2381 O O . ASP A 1 307 ? 26.362 -2.716 -14.964 1.00 88.31 307 ASP A O 1
ATOM 2385 N N . ALA A 1 308 ? 26.145 -4.302 -13.389 1.00 87.12 308 ALA A N 1
ATOM 2386 C CA . ALA A 1 308 ? 25.505 -5.316 -14.227 1.00 87.12 308 ALA A CA 1
ATOM 2387 C C . ALA A 1 308 ? 24.049 -4.963 -14.616 1.00 87.12 308 ALA A C 1
ATOM 2389 O O . ALA A 1 308 ? 23.665 -5.222 -15.756 1.00 87.12 308 ALA A O 1
ATOM 2390 N N . VAL A 1 309 ? 23.289 -4.283 -13.740 1.00 85.56 309 VAL A N 1
ATOM 2391 C CA . VAL A 1 309 ? 21.913 -3.804 -14.023 1.00 85.56 309 VAL A CA 1
ATOM 2392 C C . VAL A 1 309 ? 21.902 -2.949 -15.293 1.00 85.56 309 VAL A C 1
ATOM 2394 O O . VAL A 1 309 ? 21.201 -3.232 -16.259 1.00 85.56 309 VAL A O 1
ATOM 2397 N N . ALA A 1 310 ? 22.794 -1.955 -15.346 1.00 81.12 310 ALA A N 1
ATOM 2398 C CA . ALA A 1 310 ? 22.949 -1.041 -16.479 1.00 81.12 310 ALA A CA 1
ATOM 2399 C C . ALA A 1 310 ? 23.562 -1.689 -17.744 1.00 81.12 310 ALA A C 1
ATOM 2401 O O . ALA A 1 310 ? 23.818 -0.990 -18.723 1.00 81.12 310 ALA A O 1
ATOM 2402 N N . ARG A 1 311 ? 23.823 -3.004 -17.735 1.00 81.50 311 ARG A N 1
ATOM 2403 C CA . ARG A 1 311 ? 24.229 -3.798 -18.910 1.00 81.50 311 ARG A CA 1
ATOM 2404 C C . ARG A 1 311 ? 23.212 -4.881 -19.297 1.00 81.50 311 ARG A C 1
ATOM 2406 O O . ARG A 1 311 ? 23.457 -5.604 -20.265 1.00 81.50 311 ARG A O 1
ATOM 2413 N N . GLY A 1 312 ? 22.105 -5.030 -18.561 1.00 78.44 312 GLY A N 1
ATOM 2414 C CA . GLY A 1 312 ? 21.199 -6.175 -18.714 1.00 78.44 312 GLY A CA 1
ATOM 2415 C C . GLY A 1 312 ? 21.907 -7.508 -18.436 1.00 78.44 312 GLY A C 1
ATOM 2416 O O . GLY A 1 312 ? 21.751 -8.477 -19.184 1.00 78.44 312 GLY A O 1
ATOM 2417 N N . GLU A 1 313 ? 22.767 -7.533 -17.415 1.00 83.44 313 GLU A N 1
ATOM 2418 C CA . GLU A 1 313 ? 23.553 -8.693 -16.991 1.00 83.44 313 GLU A CA 1
ATOM 2419 C C . GLU A 1 313 ? 23.092 -9.213 -15.626 1.00 83.44 313 GLU A C 1
ATOM 2421 O O . GLU A 1 313 ? 22.716 -8.448 -14.747 1.00 83.44 313 GLU A O 1
ATOM 2426 N N . ALA A 1 314 ? 23.214 -10.526 -15.413 1.00 85.81 314 ALA A N 1
ATOM 2427 C CA . ALA A 1 314 ? 22.856 -11.166 -14.150 1.00 85.81 314 ALA A CA 1
ATOM 2428 C C . ALA A 1 314 ? 23.680 -10.617 -12.968 1.00 85.81 314 ALA A C 1
ATOM 2430 O O . ALA A 1 314 ? 24.883 -10.890 -12.856 1.00 85.81 314 ALA A O 1
ATOM 2431 N N . VAL A 1 315 ? 23.033 -9.885 -12.057 1.00 87.69 315 VAL A N 1
ATOM 2432 C CA . VAL A 1 315 ? 23.693 -9.309 -10.880 1.00 87.69 315 VAL A CA 1
ATOM 2433 C C . VAL A 1 315 ? 24.201 -10.419 -9.943 1.00 87.69 315 VAL A C 1
ATOM 2435 O O . VAL A 1 315 ? 23.448 -11.312 -9.544 1.00 87.69 315 VAL A O 1
ATOM 2438 N N . PRO A 1 316 ? 25.484 -10.401 -9.527 1.00 89.94 316 PRO A N 1
ATOM 2439 C CA . PRO A 1 316 ? 26.029 -11.401 -8.616 1.00 89.94 316 PRO A CA 1
ATOM 2440 C C . PRO A 1 316 ? 25.658 -11.066 -7.162 1.00 89.94 316 PRO A C 1
ATOM 2442 O O . PRO A 1 316 ? 26.514 -10.638 -6.383 1.00 89.94 316 PRO A O 1
ATOM 2445 N N . MET A 1 317 ? 24.386 -11.283 -6.809 1.00 89.31 317 MET A N 1
ATOM 2446 C CA . MET A 1 317 ? 23.719 -10.877 -5.558 1.00 89.31 317 MET A CA 1
ATOM 2447 C C . MET A 1 317 ? 24.595 -11.005 -4.297 1.00 89.31 317 MET A C 1
ATOM 2449 O O . MET A 1 317 ? 24.776 -10.038 -3.558 1.00 89.31 317 MET A O 1
ATOM 2453 N N . GLU A 1 318 ? 25.231 -12.167 -4.091 1.00 86.94 318 GLU A N 1
ATOM 2454 C CA . GLU A 1 318 ? 26.091 -12.461 -2.927 1.00 86.94 318 GLU A CA 1
ATOM 2455 C C . GLU A 1 318 ? 27.276 -11.485 -2.754 1.00 86.94 318 GLU A C 1
ATOM 2457 O O . GLU A 1 318 ? 27.762 -11.277 -1.641 1.00 86.94 318 GLU A O 1
ATOM 2462 N N . LYS A 1 319 ? 27.764 -10.894 -3.854 1.00 92.31 319 LYS A N 1
ATOM 2463 C CA . LYS A 1 319 ? 28.881 -9.932 -3.876 1.00 92.31 319 LYS A CA 1
ATOM 2464 C C . LYS A 1 319 ? 28.413 -8.483 -3.737 1.00 92.31 319 LYS A C 1
ATOM 2466 O O . LYS A 1 319 ? 29.193 -7.647 -3.287 1.00 92.31 319 LYS A O 1
ATOM 2471 N N . VAL A 1 320 ? 27.173 -8.202 -4.136 1.00 94.56 320 VAL A N 1
ATOM 2472 C CA . VAL A 1 320 ? 26.561 -6.866 -4.139 1.00 94.56 320 VAL A CA 1
ATOM 2473 C C . VAL A 1 320 ? 25.926 -6.536 -2.791 1.00 94.56 320 VAL A C 1
ATOM 2475 O O . VAL A 1 320 ? 26.132 -5.436 -2.275 1.00 94.56 320 VAL A O 1
ATOM 2478 N N . GLN A 1 321 ? 25.213 -7.491 -2.185 1.00 95.25 321 GLN A N 1
ATOM 2479 C CA . GLN A 1 321 ? 24.464 -7.304 -0.937 1.00 95.25 321 GLN A CA 1
ATOM 2480 C C . GLN A 1 321 ? 25.267 -6.607 0.184 1.00 95.25 321 GLN A C 1
ATOM 2482 O O . GLN A 1 321 ? 24.721 -5.687 0.797 1.00 95.25 321 GLN A O 1
ATOM 2487 N N . PRO A 1 322 ? 26.550 -6.942 0.459 1.00 95.94 322 PRO A N 1
ATOM 2488 C CA . PRO A 1 322 ? 27.321 -6.242 1.490 1.00 95.94 322 PRO A CA 1
ATOM 2489 C C . PRO A 1 322 ? 27.523 -4.749 1.191 1.00 95.94 322 PRO A C 1
ATOM 2491 O O . PRO A 1 322 ? 27.572 -3.944 2.115 1.00 95.94 322 PRO A O 1
ATOM 2494 N N . GLY A 1 323 ? 27.622 -4.373 -0.089 1.00 97.75 323 GLY A N 1
ATOM 2495 C CA . GLY A 1 323 ? 27.760 -2.985 -0.526 1.00 97.75 323 GLY A CA 1
ATOM 2496 C C . GLY A 1 323 ? 26.447 -2.203 -0.462 1.00 97.75 323 GLY A C 1
ATOM 2497 O O . GLY A 1 323 ? 26.455 -1.065 -0.003 1.00 97.75 323 GLY A O 1
ATOM 2498 N N . VAL A 1 324 ? 25.320 -2.823 -0.835 1.00 97.75 324 VAL A N 1
ATOM 2499 C CA . VAL A 1 324 ? 23.973 -2.229 -0.692 1.00 97.75 324 VAL A CA 1
ATOM 2500 C C . VAL A 1 324 ? 23.656 -1.963 0.784 1.00 97.75 324 VAL A C 1
ATOM 2502 O O . VAL A 1 324 ? 23.260 -0.855 1.143 1.00 97.75 324 VAL A O 1
ATOM 2505 N N . VAL A 1 325 ? 23.922 -2.937 1.663 1.00 97.94 325 VAL A N 1
ATOM 2506 C CA . VAL A 1 325 ? 23.743 -2.783 3.118 1.00 97.94 325 VAL A CA 1
ATOM 2507 C C . VAL A 1 325 ? 24.669 -1.705 3.693 1.00 97.94 325 VAL A C 1
ATOM 2509 O O . VAL A 1 325 ? 24.209 -0.863 4.463 1.00 97.94 325 VAL A O 1
ATOM 2512 N N . ALA A 1 326 ? 25.950 -1.678 3.309 1.00 98.25 326 ALA A N 1
ATOM 2513 C CA . ALA A 1 326 ? 26.886 -0.658 3.787 1.00 98.25 326 ALA A CA 1
ATOM 2514 C C . ALA A 1 326 ? 26.491 0.763 3.337 1.00 98.25 326 ALA A C 1
ATOM 2516 O O . ALA A 1 326 ? 26.594 1.704 4.123 1.00 98.25 326 ALA A O 1
ATOM 2517 N N . LEU A 1 327 ? 25.994 0.918 2.103 1.00 98.56 327 LEU A N 1
ATOM 2518 C CA . LEU A 1 327 ? 25.495 2.186 1.565 1.00 98.56 327 LEU A CA 1
ATOM 2519 C C . LEU A 1 327 ? 24.262 2.690 2.334 1.00 98.56 327 LEU A C 1
ATOM 2521 O O . LEU A 1 327 ? 24.195 3.869 2.692 1.00 98.56 327 LEU A O 1
ATOM 2525 N N . ALA A 1 328 ? 23.319 1.795 2.641 1.00 98.50 328 ALA A N 1
ATOM 2526 C CA . ALA A 1 328 ? 22.159 2.100 3.475 1.00 98.50 328 ALA A CA 1
ATOM 2527 C C . ALA A 1 328 ? 22.572 2.527 4.896 1.00 98.50 328 ALA A C 1
ATOM 2529 O O . ALA A 1 328 ? 22.153 3.581 5.374 1.00 98.50 328 ALA A O 1
ATOM 2530 N N . GLN A 1 329 ? 23.444 1.755 5.555 1.00 98.50 329 GLN A N 1
ATOM 2531 C CA . GLN A 1 329 ? 23.903 2.044 6.919 1.00 98.50 329 GLN A CA 1
ATOM 2532 C C . GLN A 1 329 ? 24.702 3.356 7.015 1.00 98.50 329 GLN A C 1
ATOM 2534 O O . GLN A 1 329 ? 24.467 4.139 7.935 1.00 98.50 329 GLN A O 1
ATOM 2539 N N . GLU A 1 330 ? 25.597 3.649 6.064 1.00 98.38 330 GLU A N 1
ATOM 2540 C CA . GLU A 1 330 ? 26.318 4.933 6.005 1.00 98.38 330 GLU A CA 1
ATOM 2541 C C . GLU A 1 330 ? 25.368 6.109 5.732 1.00 98.38 330 GLU A C 1
ATOM 2543 O O . GLU A 1 330 ? 25.562 7.193 6.287 1.00 98.38 330 GLU A O 1
ATOM 2548 N N . THR A 1 331 ? 24.311 5.910 4.937 1.00 98.38 331 THR A N 1
ATOM 2549 C CA . THR A 1 331 ? 23.308 6.958 4.700 1.00 98.38 331 THR A CA 1
ATOM 2550 C C . THR A 1 331 ? 22.487 7.241 5.956 1.00 98.38 331 THR A C 1
ATOM 2552 O O . THR A 1 331 ? 22.378 8.399 6.351 1.00 98.38 331 THR A O 1
ATOM 2555 N N . ILE A 1 332 ? 21.995 6.210 6.651 1.00 98.38 332 ILE A N 1
ATOM 2556 C CA . ILE A 1 332 ? 21.274 6.354 7.929 1.00 98.38 332 ILE A CA 1
ATOM 2557 C C . ILE A 1 332 ? 22.170 7.021 8.987 1.00 98.38 332 ILE A C 1
ATOM 2559 O O . ILE A 1 332 ? 21.732 7.932 9.687 1.00 98.38 332 ILE A O 1
ATOM 2563 N N . ARG A 1 333 ? 23.462 6.670 9.045 1.00 98.12 333 ARG A N 1
ATOM 2564 C CA . ARG A 1 333 ? 24.448 7.319 9.930 1.00 98.12 333 ARG A CA 1
ATOM 2565 C C . ARG A 1 333 ? 24.669 8.810 9.611 1.00 98.12 333 ARG A C 1
ATOM 2567 O O . ARG A 1 333 ? 25.048 9.571 10.499 1.00 98.12 333 ARG A O 1
ATOM 2574 N N . ARG A 1 334 ? 24.457 9.238 8.359 1.00 97.94 334 ARG A N 1
ATOM 2575 C CA . ARG A 1 334 ? 24.517 10.649 7.915 1.00 97.94 334 ARG A CA 1
ATOM 2576 C C . ARG A 1 334 ? 23.188 11.396 8.029 1.00 97.94 334 ARG A C 1
ATOM 2578 O O . ARG A 1 334 ? 23.192 12.624 8.051 1.00 97.94 334 ARG A O 1
ATOM 2585 N N . GLN A 1 335 ? 22.072 10.678 8.034 1.00 96.88 335 GLN A N 1
ATOM 2586 C CA . GLN A 1 335 ? 20.708 11.202 8.057 1.00 96.88 335 GLN A CA 1
ATOM 2587 C C . GLN A 1 335 ? 19.902 10.430 9.121 1.00 96.88 335 GLN A C 1
ATOM 2589 O O . GLN A 1 335 ? 19.044 9.617 8.777 1.00 96.88 335 GLN A O 1
ATOM 2594 N N . PRO A 1 336 ? 20.157 10.665 10.425 1.00 95.94 336 PRO A N 1
ATOM 2595 C CA . PRO A 1 336 ? 19.562 9.887 11.521 1.00 95.94 336 PRO A CA 1
ATOM 2596 C C . PRO A 1 336 ? 18.042 10.078 11.692 1.00 95.94 336 PRO A C 1
ATOM 2598 O O . PRO A 1 336 ? 17.429 9.409 12.521 1.00 95.94 336 PRO A O 1
ATOM 2601 N N . MET A 1 337 ? 17.427 10.964 10.901 1.00 97.06 337 MET A N 1
ATOM 2602 C CA . MET A 1 337 ? 15.971 11.108 10.773 1.00 97.06 337 MET A CA 1
ATOM 2603 C C . MET A 1 337 ? 15.343 10.112 9.785 1.00 97.06 337 MET A C 1
ATOM 2605 O O . MET A 1 337 ? 14.127 10.116 9.630 1.00 97.06 337 MET A O 1
ATOM 2609 N N . ILE A 1 338 ? 16.123 9.262 9.103 1.00 98.25 338 ILE A N 1
ATOM 2610 C CA . ILE A 1 338 ? 15.560 8.205 8.251 1.00 98.25 338 ILE A CA 1
ATOM 2611 C C . ILE A 1 338 ? 14.800 7.185 9.117 1.00 98.25 338 ILE A C 1
ATOM 2613 O O . ILE A 1 338 ? 15.292 6.757 10.166 1.00 98.25 338 ILE A O 1
ATOM 2617 N N . ARG A 1 339 ? 13.599 6.804 8.668 1.00 97.94 339 ARG A N 1
ATOM 2618 C CA . ARG A 1 339 ? 12.715 5.821 9.325 1.00 97.94 339 ARG A CA 1
ATOM 2619 C C . ARG A 1 339 ? 12.190 4.721 8.417 1.00 97.94 339 ARG A C 1
ATOM 2621 O O . ARG A 1 339 ? 11.807 3.673 8.918 1.00 97.94 339 ARG A O 1
ATOM 2628 N N . GLY A 1 340 ? 12.200 4.927 7.104 1.00 98.25 340 GLY A N 1
ATOM 2629 C CA . GLY A 1 340 ? 11.756 3.937 6.128 1.00 98.25 340 GLY A CA 1
ATOM 2630 C C . GLY A 1 340 ? 12.673 3.868 4.919 1.00 98.25 340 GLY A C 1
ATOM 2631 O O . GLY A 1 340 ? 13.392 4.825 4.619 1.00 98.25 340 GLY A O 1
ATOM 2632 N N . ILE A 1 341 ? 12.645 2.731 4.230 1.00 98.75 341 ILE A N 1
ATOM 2633 C CA . ILE A 1 341 ? 13.400 2.486 3.001 1.00 98.75 341 ILE A CA 1
ATOM 2634 C C . ILE A 1 341 ? 12.426 2.046 1.907 1.00 98.75 341 ILE A C 1
ATOM 2636 O O . ILE A 1 341 ? 11.625 1.146 2.132 1.00 98.75 341 ILE A O 1
ATOM 2640 N N . LEU A 1 342 ? 12.516 2.644 0.722 1.00 98.44 342 LEU A N 1
ATOM 2641 C CA . LEU A 1 342 ? 11.842 2.176 -0.489 1.00 98.44 342 LEU A CA 1
ATOM 2642 C C . LEU A 1 342 ? 12.891 1.731 -1.515 1.00 98.44 342 LEU A C 1
ATOM 2644 O O . LEU A 1 342 ? 13.891 2.425 -1.712 1.00 98.44 342 LEU A O 1
ATOM 2648 N N . LEU A 1 343 ? 12.665 0.595 -2.171 1.00 98.06 343 LEU A N 1
ATOM 2649 C CA . LEU A 1 343 ? 13.540 0.033 -3.200 1.00 98.06 343 LEU A CA 1
ATOM 2650 C C . LEU A 1 343 ? 12.887 0.164 -4.581 1.00 98.06 343 LEU A C 1
ATOM 2652 O O . LEU A 1 343 ? 11.953 -0.569 -4.896 1.00 98.06 343 LEU A O 1
ATOM 2656 N N . GLU A 1 344 ? 13.397 1.088 -5.400 1.00 93.75 344 GLU A N 1
ATOM 2657 C CA . GLU A 1 344 ? 12.768 1.459 -6.676 1.00 93.75 344 GLU A CA 1
ATOM 2658 C C . GLU A 1 344 ? 13.253 0.663 -7.889 1.00 93.75 344 GLU A C 1
ATOM 2660 O O . GLU A 1 344 ? 12.494 0.437 -8.827 1.00 93.75 344 GLU A O 1
ATOM 2665 N N . CYS A 1 345 ? 14.510 0.222 -7.900 1.00 91.81 345 CYS A N 1
ATOM 2666 C CA . CYS A 1 345 ? 14.935 -0.701 -8.948 1.00 91.81 345 CYS A CA 1
ATOM 2667 C C . CYS A 1 345 ? 14.343 -2.085 -8.668 1.00 91.81 345 CYS A C 1
ATOM 2669 O O . CYS A 1 345 ? 14.477 -2.603 -7.561 1.00 91.81 345 CYS A O 1
ATOM 2671 N N . THR A 1 346 ? 13.750 -2.689 -9.689 1.00 89.81 346 THR A N 1
ATOM 2672 C CA . THR A 1 346 ? 13.111 -4.007 -9.664 1.00 89.81 346 THR A CA 1
ATOM 2673 C C . THR A 1 346 ? 14.065 -5.153 -9.327 1.00 89.81 346 THR A C 1
ATOM 2675 O O . THR A 1 346 ? 13.608 -6.162 -8.809 1.00 89.81 346 THR A O 1
ATOM 2678 N N . GLU A 1 347 ? 15.382 -4.976 -9.478 1.00 91.69 347 GLU A N 1
ATOM 2679 C CA . GLU A 1 347 ? 16.415 -5.929 -9.028 1.00 91.69 347 GLU A CA 1
ATOM 2680 C C . GLU A 1 347 ? 16.870 -5.734 -7.558 1.00 91.69 347 GLU A C 1
ATOM 2682 O O . GLU A 1 347 ? 17.674 -6.513 -7.039 1.00 91.69 347 GLU A O 1
ATOM 2687 N N . LEU A 1 348 ? 16.397 -4.693 -6.855 1.00 95.44 348 LEU A N 1
ATOM 2688 C CA . LEU A 1 348 ? 16.715 -4.454 -5.437 1.00 95.44 348 LEU A CA 1
ATOM 2689 C C . LEU A 1 348 ? 15.878 -5.220 -4.379 1.00 95.44 348 LEU A C 1
ATOM 2691 O O . LEU A 1 348 ? 16.436 -5.396 -3.290 1.00 95.44 348 LEU A O 1
ATOM 2695 N N . PRO A 1 349 ? 14.623 -5.691 -4.591 1.00 96.19 349 PRO A N 1
ATOM 2696 C CA . PRO A 1 349 ? 13.819 -6.332 -3.536 1.00 96.19 349 PRO A CA 1
ATOM 2697 C C . PRO A 1 349 ? 14.502 -7.558 -2.919 1.00 96.19 349 PRO A C 1
ATOM 2699 O O . PRO A 1 349 ? 14.419 -7.788 -1.716 1.00 96.19 349 PRO A O 1
ATOM 2702 N N . ALA A 1 350 ? 15.300 -8.285 -3.705 1.00 94.12 350 ALA A N 1
ATOM 2703 C CA . ALA A 1 350 ? 16.152 -9.379 -3.240 1.00 94.12 350 ALA A CA 1
ATOM 2704 C C . ALA A 1 350 ? 17.168 -8.998 -2.129 1.00 94.12 350 ALA A C 1
ATOM 2706 O O . ALA A 1 350 ? 17.746 -9.886 -1.503 1.00 94.12 350 ALA A O 1
ATOM 2707 N N . TYR A 1 351 ? 17.390 -7.707 -1.849 1.00 95.81 351 TYR A N 1
ATOM 2708 C CA . TYR A 1 351 ? 18.191 -7.221 -0.715 1.00 95.81 351 TYR A CA 1
ATOM 2709 C C . TYR A 1 351 ? 17.351 -6.734 0.481 1.00 95.81 351 TYR A C 1
ATOM 2711 O O . TYR A 1 351 ? 17.932 -6.374 1.508 1.00 95.81 351 TYR A O 1
ATOM 2719 N N . ALA A 1 352 ? 16.015 -6.717 0.387 1.00 96.38 352 ALA A N 1
ATOM 2720 C CA . ALA A 1 352 ? 15.128 -6.103 1.378 1.00 96.38 352 ALA A CA 1
ATOM 2721 C C . ALA A 1 352 ? 15.314 -6.686 2.786 1.00 96.38 352 ALA A C 1
ATOM 2723 O O . ALA A 1 352 ? 15.540 -5.932 3.730 1.00 96.38 352 ALA A O 1
ATOM 2724 N N . ASP A 1 353 ? 15.351 -8.011 2.936 1.00 94.62 353 ASP A N 1
ATOM 2725 C CA . ASP A 1 353 ? 15.632 -8.665 4.224 1.00 94.62 353 ASP A CA 1
ATOM 2726 C C . ASP A 1 353 ? 16.994 -8.285 4.808 1.00 94.62 353 ASP A C 1
ATOM 2728 O O . ASP A 1 353 ? 17.138 -8.107 6.015 1.00 94.62 353 ASP A O 1
ATOM 2732 N N . ALA A 1 354 ? 18.016 -8.152 3.958 1.00 94.88 354 ALA A N 1
ATOM 2733 C CA . ALA A 1 354 ? 19.350 -7.768 4.403 1.00 94.88 354 ALA A CA 1
ATOM 2734 C C . ALA A 1 354 ? 19.372 -6.319 4.907 1.00 94.88 354 ALA A C 1
ATOM 2736 O O . ALA A 1 354 ? 20.141 -6.002 5.814 1.00 94.88 354 ALA A O 1
ATOM 2737 N N . LEU A 1 355 ? 18.498 -5.462 4.375 1.00 96.94 355 LEU A N 1
ATOM 2738 C CA . LEU A 1 355 ? 18.266 -4.110 4.869 1.00 96.94 355 LEU A CA 1
ATOM 2739 C C . LEU A 1 355 ? 17.427 -4.123 6.159 1.00 96.94 355 LEU A C 1
ATOM 2741 O O . LEU A 1 355 ? 17.884 -3.553 7.153 1.00 96.94 355 LEU A O 1
ATOM 2745 N N . ARG A 1 356 ? 16.293 -4.840 6.214 1.00 96.00 356 ARG A N 1
ATOM 2746 C CA . ARG A 1 356 ? 15.465 -5.029 7.430 1.00 96.00 356 ARG A CA 1
ATOM 2747 C C . ARG A 1 356 ? 16.320 -5.528 8.602 1.00 96.00 356 ARG A C 1
ATOM 2749 O O . ARG A 1 356 ? 16.414 -4.873 9.639 1.00 96.00 356 ARG A O 1
ATOM 2756 N N . ALA A 1 357 ? 17.055 -6.623 8.406 1.00 93.75 357 ALA A N 1
ATOM 2757 C CA . ALA A 1 357 ? 17.877 -7.279 9.425 1.00 93.75 357 ALA A CA 1
ATOM 2758 C C . ALA A 1 357 ? 19.117 -6.482 9.881 1.00 93.75 357 ALA A C 1
ATOM 2760 O O . ALA A 1 357 ? 19.694 -6.806 10.922 1.00 93.75 357 ALA A O 1
ATOM 2761 N N . LYS A 1 358 ? 19.579 -5.484 9.109 1.00 94.69 358 LYS A N 1
ATOM 2762 C CA . LYS A 1 358 ? 20.800 -4.699 9.408 1.00 94.69 358 LYS A CA 1
ATOM 2763 C C . LYS A 1 358 ? 20.555 -3.218 9.694 1.00 94.69 358 LYS A C 1
ATOM 2765 O O . LYS A 1 358 ? 21.478 -2.546 10.153 1.00 94.69 358 LYS A O 1
ATOM 2770 N N . THR A 1 359 ? 19.344 -2.719 9.464 1.00 95.31 359 THR A N 1
ATOM 2771 C CA . THR A 1 359 ? 18.928 -1.350 9.816 1.00 95.31 359 THR A CA 1
ATOM 2772 C C . THR A 1 359 ? 17.839 -1.323 10.889 1.00 95.31 359 THR A C 1
ATOM 2774 O O . THR A 1 359 ? 17.737 -0.342 11.615 1.00 95.31 359 THR A O 1
ATOM 2777 N N . GLY A 1 360 ? 17.040 -2.391 11.007 1.00 93.88 360 GLY A N 1
ATOM 2778 C CA . GLY A 1 360 ? 15.850 -2.443 11.859 1.00 93.88 360 GLY A CA 1
ATOM 2779 C C . GLY A 1 360 ? 14.634 -1.703 11.288 1.00 93.88 360 GLY A C 1
ATOM 2780 O O . GLY A 1 360 ? 13.558 -1.793 11.880 1.00 93.88 360 GLY A O 1
ATOM 2781 N N . LEU A 1 361 ? 14.782 -0.999 10.160 1.00 97.50 361 LEU A N 1
ATOM 2782 C CA . LEU A 1 361 ? 13.741 -0.171 9.550 1.00 97.50 361 LEU A CA 1
ATOM 2783 C C . LEU A 1 361 ? 12.774 -0.993 8.674 1.00 97.50 361 LEU A C 1
ATOM 2785 O O . LEU A 1 361 ? 13.168 -2.042 8.155 1.00 97.50 361 LEU A O 1
ATOM 2789 N N . PRO A 1 362 ? 11.530 -0.51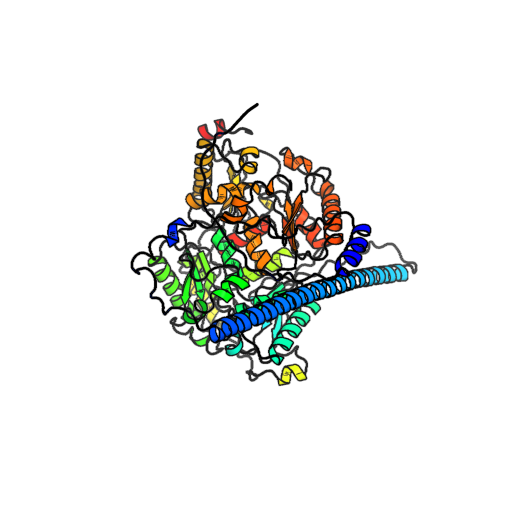9 8.467 1.00 98.25 362 PRO A N 1
ATOM 2790 C CA . PRO A 1 362 ? 10.672 -0.984 7.382 1.00 98.25 362 PRO A CA 1
ATOM 2791 C C . PRO A 1 362 ? 11.309 -0.771 6.007 1.00 98.25 362 PRO A C 1
ATOM 2793 O O . PRO A 1 362 ? 11.921 0.268 5.735 1.00 98.25 362 PRO A O 1
ATOM 2796 N N . VAL A 1 363 ? 11.127 -1.770 5.144 1.00 98.50 363 VAL A N 1
ATOM 2797 C CA . VAL A 1 363 ? 11.573 -1.768 3.750 1.00 98.50 363 VAL A CA 1
ATOM 2798 C C . VAL A 1 363 ? 10.398 -2.139 2.853 1.00 98.50 363 VAL A C 1
ATOM 2800 O O . VAL A 1 363 ? 9.859 -3.240 2.980 1.00 98.50 363 VAL A O 1
ATOM 2803 N N . TRP A 1 364 ? 10.039 -1.229 1.953 1.00 98.56 364 TRP A N 1
ATOM 2804 C CA . TRP A 1 364 ? 9.084 -1.425 0.862 1.00 98.56 364 TRP A CA 1
ATOM 2805 C C . TRP A 1 364 ? 9.825 -1.575 -0.464 1.00 98.56 364 TRP A C 1
ATOM 2807 O O . TRP A 1 364 ? 10.940 -1.078 -0.630 1.00 98.56 364 TRP A O 1
ATOM 2817 N N . ASP A 1 365 ? 9.197 -2.237 -1.426 1.00 97.94 365 ASP A N 1
ATOM 2818 C CA . ASP A 1 365 ? 9.788 -2.555 -2.723 1.00 97.94 365 ASP A CA 1
ATOM 2819 C C . ASP A 1 365 ? 8.698 -2.800 -3.787 1.00 97.94 365 ASP A C 1
ATOM 2821 O O . ASP A 1 365 ? 7.503 -2.644 -3.517 1.00 97.94 365 ASP A O 1
ATOM 2825 N N . ALA A 1 366 ? 9.092 -3.143 -5.017 1.00 97.06 366 ALA A N 1
ATOM 2826 C CA . ALA A 1 366 ? 8.155 -3.409 -6.115 1.00 97.06 366 ALA A CA 1
ATOM 2827 C C . ALA A 1 366 ? 7.238 -4.628 -5.865 1.00 97.06 366 ALA A C 1
ATOM 2829 O O . ALA A 1 366 ? 6.099 -4.637 -6.332 1.00 97.06 366 ALA A O 1
ATOM 2830 N N . ILE A 1 367 ? 7.698 -5.624 -5.097 1.00 97.44 367 ILE A N 1
ATOM 2831 C CA . ILE A 1 367 ? 6.903 -6.810 -4.739 1.00 97.44 367 ILE A CA 1
ATOM 2832 C C . ILE A 1 367 ? 5.858 -6.432 -3.683 1.00 97.44 367 ILE A C 1
ATOM 2834 O O . ILE A 1 367 ? 4.692 -6.775 -3.821 1.00 97.44 367 ILE A O 1
ATOM 2838 N N . THR A 1 368 ? 6.248 -5.633 -2.687 1.00 97.38 368 THR A N 1
ATOM 2839 C CA . THR A 1 368 ? 5.351 -5.056 -1.670 1.00 97.38 368 THR A CA 1
ATOM 2840 C C . THR A 1 368 ? 4.255 -4.201 -2.319 1.00 97.38 368 THR A C 1
ATOM 2842 O O . THR A 1 368 ? 3.084 -4.288 -1.947 1.00 97.38 368 THR A O 1
ATOM 2845 N N . GLY A 1 369 ? 4.620 -3.426 -3.347 1.00 97.44 369 GLY A N 1
ATOM 2846 C CA . GLY A 1 369 ? 3.671 -2.673 -4.167 1.00 97.44 369 GLY A CA 1
ATOM 2847 C C . GLY A 1 369 ? 2.697 -3.575 -4.931 1.00 97.44 369 GLY A C 1
ATOM 2848 O O . GLY A 1 369 ? 1.508 -3.281 -4.963 1.00 97.44 369 GLY A O 1
ATOM 2849 N N . ALA A 1 370 ? 3.164 -4.691 -5.497 1.00 98.00 370 ALA A N 1
ATOM 2850 C CA . ALA A 1 370 ? 2.297 -5.647 -6.187 1.00 98.00 370 ALA A CA 1
ATOM 2851 C C . ALA A 1 370 ? 1.353 -6.397 -5.238 1.00 98.00 370 ALA A C 1
ATOM 2853 O O . ALA A 1 370 ? 0.155 -6.495 -5.516 1.00 98.00 370 ALA A O 1
ATOM 2854 N N . ASP A 1 371 ? 1.866 -6.840 -4.089 1.00 97.62 371 ASP A N 1
ATOM 2855 C CA . ASP A 1 371 ? 1.091 -7.510 -3.046 1.00 97.62 371 ASP A CA 1
ATOM 2856 C C . ASP A 1 371 ? -0.071 -6.603 -2.575 1.00 97.62 371 ASP A C 1
ATOM 2858 O O . ASP A 1 371 ? -1.190 -7.087 -2.414 1.00 97.62 371 ASP A O 1
ATOM 2862 N N . PHE A 1 372 ? 0.125 -5.279 -2.476 1.00 98.19 372 PHE A N 1
ATOM 2863 C CA . PHE A 1 372 ? -0.942 -4.312 -2.155 1.00 98.19 372 PHE A CA 1
ATOM 2864 C C . PHE A 1 372 ? -2.114 -4.304 -3.155 1.00 98.19 372 PHE A C 1
ATOM 2866 O O . PHE A 1 372 ? -3.273 -4.280 -2.733 1.00 98.19 372 PHE A O 1
ATOM 2873 N N . TYR A 1 373 ? -1.849 -4.315 -4.468 1.00 98.19 373 TYR A N 1
ATOM 2874 C CA . TYR A 1 373 ? -2.920 -4.295 -5.479 1.00 98.19 373 TYR A CA 1
ATOM 2875 C C . TYR A 1 373 ? -3.564 -5.668 -5.686 1.00 98.19 373 TYR A C 1
ATOM 2877 O O . TYR A 1 373 ? -4.759 -5.743 -5.967 1.00 98.19 373 TYR A O 1
ATOM 2885 N N . ILE A 1 374 ? -2.802 -6.754 -5.537 1.00 97.94 374 ILE A N 1
ATOM 2886 C CA . ILE A 1 374 ? -3.311 -8.117 -5.717 1.00 97.94 374 ILE A CA 1
ATOM 2887 C C . ILE A 1 374 ? -4.122 -8.584 -4.502 1.00 97.94 374 ILE A C 1
ATOM 2889 O O . ILE A 1 374 ? -5.187 -9.176 -4.684 1.00 97.94 374 ILE A O 1
ATOM 2893 N N . ASN A 1 375 ? -3.698 -8.266 -3.273 1.00 96.12 375 ASN A N 1
ATOM 2894 C CA . ASN A 1 375 ? -4.436 -8.645 -2.063 1.00 96.12 375 ASN A CA 1
ATOM 2895 C C . ASN A 1 375 ? -5.829 -7.993 -1.993 1.00 96.12 375 ASN A C 1
ATOM 2897 O O . ASN A 1 375 ? -6.754 -8.608 -1.475 1.00 96.12 375 ASN A O 1
ATOM 2901 N N . ALA A 1 376 ? -6.029 -6.820 -2.602 1.00 97.56 376 ALA A N 1
ATOM 2902 C CA . ALA A 1 376 ? -7.347 -6.185 -2.707 1.00 97.56 376 ALA A CA 1
ATOM 2903 C C . ALA A 1 376 ? -8.380 -7.004 -3.516 1.00 97.56 376 ALA A C 1
ATOM 2905 O O . ALA A 1 376 ? -9.583 -6.758 -3.402 1.00 97.56 376 ALA A O 1
ATOM 2906 N N . TYR A 1 377 ? -7.926 -7.981 -4.314 1.00 97.12 377 TYR A N 1
ATOM 2907 C CA . TYR A 1 377 ? -8.753 -8.940 -5.057 1.00 97.12 377 TYR A CA 1
ATOM 2908 C C . TYR A 1 377 ? -8.766 -10.358 -4.454 1.00 97.12 377 TYR A C 1
ATOM 2910 O O . TYR A 1 377 ? -9.420 -11.234 -5.030 1.00 97.12 377 TYR A O 1
ATOM 2918 N N . LYS A 1 378 ? -8.030 -10.617 -3.364 1.00 94.50 378 LYS A N 1
ATOM 2919 C CA . LYS A 1 378 ? -7.982 -11.939 -2.726 1.00 94.50 378 LYS A CA 1
ATOM 2920 C C . LYS A 1 378 ? -9.152 -12.141 -1.763 1.00 94.50 378 LYS A C 1
ATOM 2922 O O . LYS A 1 378 ? -9.567 -11.204 -1.089 1.00 94.50 378 LYS A O 1
ATOM 2927 N N . ASP A 1 379 ? -9.637 -13.377 -1.705 1.00 91.69 379 ASP A N 1
ATOM 2928 C CA . ASP A 1 379 ? -10.439 -13.908 -0.597 1.00 91.69 379 ASP A CA 1
ATOM 2929 C C . ASP A 1 379 ? -9.603 -13.872 0.694 1.00 91.69 379 ASP A C 1
ATOM 2931 O O . ASP A 1 379 ? -8.427 -14.256 0.662 1.00 91.69 379 ASP A O 1
ATOM 2935 N N . ASN A 1 380 ? -10.153 -13.390 1.813 1.00 91.25 380 ASN A N 1
ATOM 2936 C CA . ASN A 1 380 ? -9.424 -13.364 3.080 1.00 91.25 380 ASN A CA 1
ATOM 2937 C C . ASN A 1 380 ? -9.699 -14.643 3.896 1.00 91.25 380 ASN A C 1
ATOM 2939 O O . ASN A 1 380 ? -10.777 -14.770 4.469 1.00 91.25 380 ASN A O 1
ATOM 2943 N N . PRO A 1 381 ? -8.728 -15.566 4.062 1.00 89.62 381 PRO A N 1
ATOM 2944 C CA . PRO A 1 381 ? -8.949 -16.850 4.743 1.00 89.62 381 PRO A CA 1
ATOM 2945 C C . PRO A 1 381 ? -9.172 -16.729 6.264 1.00 89.62 381 PRO A C 1
ATOM 2947 O O . PRO A 1 381 ? -9.175 -17.735 6.973 1.00 89.62 381 PRO A O 1
ATOM 2950 N N . ARG A 1 382 ? -9.284 -15.501 6.788 1.00 92.00 382 ARG A N 1
ATOM 2951 C CA . ARG A 1 382 ? -9.444 -15.181 8.211 1.00 92.00 382 ARG A CA 1
ATOM 2952 C C . ARG A 1 382 ? -10.847 -14.661 8.556 1.00 92.00 382 ARG A C 1
ATOM 2954 O O . ARG A 1 382 ? -11.231 -14.712 9.721 1.00 92.00 382 ARG A O 1
ATOM 2961 N N . PHE A 1 383 ? -11.609 -14.151 7.580 1.00 93.00 383 PHE A N 1
ATOM 2962 C CA . PHE A 1 383 ? -12.929 -13.541 7.800 1.00 93.00 383 PHE A CA 1
ATOM 2963 C C . PHE A 1 383 ? -13.755 -13.408 6.512 1.00 93.00 383 PHE A C 1
ATOM 2965 O O . PHE A 1 383 ? -13.346 -13.868 5.456 1.00 93.00 383 PHE A O 1
ATOM 2972 N N . GLY A 1 384 ? -14.939 -12.792 6.592 1.00 91.88 384 GLY A N 1
ATOM 2973 C CA . GLY A 1 384 ? -15.820 -12.614 5.439 1.00 91.88 384 GLY A CA 1
ATOM 2974 C C . GLY A 1 384 ? -16.473 -13.920 4.983 1.00 91.88 384 GLY A C 1
ATOM 2975 O O . GLY A 1 384 ? -16.477 -14.924 5.697 1.00 91.88 384 GLY A O 1
ATOM 2976 N N . ILE A 1 385 ? -17.060 -13.916 3.782 1.00 91.12 385 ILE A N 1
ATOM 2977 C CA . ILE A 1 385 ? -17.877 -15.049 3.309 1.00 91.12 385 ILE A CA 1
ATOM 2978 C C . ILE A 1 385 ? -17.074 -16.326 3.019 1.00 91.12 385 ILE A C 1
ATOM 2980 O O . ILE A 1 385 ? -17.672 -17.400 3.029 1.00 91.12 385 ILE A O 1
ATOM 2984 N N . ASN A 1 386 ? -15.754 -16.204 2.803 1.00 86.56 386 ASN A N 1
ATOM 2985 C CA . ASN A 1 386 ? -14.818 -17.278 2.450 1.00 86.56 386 ASN A CA 1
ATOM 2986 C C . ASN A 1 386 ? -15.214 -18.100 1.206 1.00 86.56 386 ASN A C 1
ATOM 2988 O O . ASN A 1 386 ? -16.304 -17.979 0.644 1.00 86.56 386 ASN A O 1
ATOM 2992 N N . ASP A 1 387 ? -14.293 -18.961 0.769 1.00 86.50 387 ASP A N 1
ATOM 2993 C CA . ASP A 1 387 ? -14.503 -20.041 -0.203 1.00 86.50 387 ASP A CA 1
ATOM 2994 C C . ASP A 1 387 ? -15.069 -19.615 -1.584 1.00 86.50 387 ASP A C 1
ATOM 2996 O O . ASP A 1 387 ? -15.409 -20.466 -2.412 1.00 86.50 387 ASP A O 1
ATOM 3000 N N . TRP A 1 388 ? -15.154 -18.315 -1.885 1.00 90.56 388 TRP A N 1
ATOM 3001 C CA . TRP A 1 388 ? -15.734 -17.789 -3.129 1.00 90.56 388 TRP A CA 1
ATOM 3002 C C . TRP A 1 388 ? -14.709 -17.746 -4.262 1.00 90.56 388 TRP A C 1
ATOM 3004 O O . TRP A 1 388 ? -15.071 -17.820 -5.446 1.00 90.56 388 TRP A O 1
ATOM 3014 N N . GLN A 1 389 ? -13.430 -17.658 -3.899 1.00 92.81 389 GLN A N 1
ATOM 3015 C CA . GLN A 1 389 ? -12.296 -17.728 -4.803 1.00 92.81 389 GLN A CA 1
ATOM 3016 C C . GLN A 1 389 ? -11.650 -19.117 -4.757 1.00 92.81 389 GLN A C 1
ATOM 3018 O O . GLN A 1 389 ? -11.748 -19.856 -3.776 1.00 92.81 389 GLN A O 1
ATOM 3023 N N . ALA A 1 390 ? -11.022 -19.508 -5.859 1.00 89.38 390 ALA A N 1
ATOM 3024 C CA . ALA A 1 390 ? -10.118 -20.638 -5.930 1.00 89.38 390 ALA A CA 1
ATOM 3025 C C . ALA A 1 390 ? -8.772 -20.227 -5.341 1.00 89.38 390 ALA A C 1
ATOM 3027 O O . ALA A 1 390 ? -8.277 -19.134 -5.619 1.00 89.38 390 ALA A O 1
ATOM 3028 N N . GLU A 1 391 ? -8.188 -21.123 -4.555 1.00 87.00 391 GLU A N 1
ATOM 3029 C CA . GLU A 1 391 ? -6.793 -21.013 -4.154 1.00 87.00 391 GLU A CA 1
ATOM 3030 C C . GLU A 1 391 ? -5.909 -21.017 -5.411 1.00 87.00 391 GLU A C 1
ATOM 3032 O O . GLU A 1 391 ? -6.253 -21.619 -6.434 1.00 87.00 391 GLU A O 1
ATOM 3037 N N . TRP A 1 392 ? -4.779 -20.319 -5.336 1.00 86.25 392 TRP A N 1
ATOM 3038 C CA . TRP A 1 392 ? -3.705 -20.478 -6.310 1.00 86.25 392 TRP A CA 1
ATOM 3039 C C . TRP A 1 392 ? -3.094 -21.871 -6.124 1.00 86.25 392 TRP A C 1
ATOM 3041 O O . TRP A 1 392 ? -2.888 -22.294 -4.990 1.00 86.25 392 TRP A O 1
ATOM 3051 N N . ASP A 1 393 ? -2.817 -22.593 -7.210 1.00 81.69 393 ASP A N 1
ATOM 3052 C CA . ASP A 1 393 ? -2.381 -23.999 -7.150 1.00 81.69 393 ASP A CA 1
ATOM 3053 C C . ASP A 1 393 ? -0.870 -24.179 -6.895 1.00 81.69 393 ASP A C 1
ATOM 3055 O O . ASP A 1 393 ? -0.334 -25.278 -7.048 1.00 81.69 393 ASP A O 1
ATOM 3059 N N . GLU A 1 394 ? -0.194 -23.094 -6.498 1.00 82.38 394 GLU A N 1
ATOM 3060 C CA . GLU A 1 394 ? 1.260 -22.963 -6.312 1.00 82.38 394 GLU A CA 1
ATOM 3061 C C . GLU A 1 394 ? 2.097 -23.293 -7.565 1.00 82.38 394 GLU A C 1
ATOM 3063 O O . GLU A 1 394 ? 3.328 -23.376 -7.493 1.00 82.38 394 GLU A O 1
ATOM 3068 N N . THR A 1 395 ? 1.465 -23.452 -8.735 1.00 75.69 395 THR A N 1
ATOM 3069 C CA . THR A 1 395 ? 2.181 -23.615 -10.000 1.00 75.69 395 THR A CA 1
ATOM 3070 C C . THR A 1 395 ? 2.569 -22.264 -10.597 1.00 75.69 395 THR A C 1
ATOM 3072 O O . THR A 1 395 ? 2.032 -21.210 -10.266 1.00 75.69 395 THR A O 1
ATOM 3075 N N . VAL A 1 396 ? 3.582 -22.290 -11.461 1.00 70.81 396 VAL A N 1
ATOM 3076 C CA . VAL A 1 396 ? 4.106 -21.111 -12.150 1.00 70.81 396 VAL A CA 1
ATOM 3077 C C . VAL A 1 396 ? 4.272 -21.476 -13.618 1.00 70.81 396 VAL A C 1
ATOM 3079 O O . VAL A 1 396 ? 5.083 -22.344 -13.948 1.00 70.81 396 VAL A O 1
ATOM 3082 N N . ASP A 1 397 ? 3.523 -20.804 -14.492 1.00 70.06 397 ASP A N 1
ATOM 3083 C CA . ASP A 1 397 ? 3.666 -20.938 -15.943 1.00 70.06 397 ASP A CA 1
ATOM 3084 C C . ASP A 1 397 ? 5.100 -20.569 -16.377 1.00 70.06 397 ASP A C 1
ATOM 3086 O O . ASP A 1 397 ? 5.603 -19.477 -16.091 1.00 70.06 397 ASP A O 1
ATOM 3090 N N . GLU A 1 398 ? 5.783 -21.467 -17.100 1.00 69.00 398 GLU A N 1
ATOM 3091 C CA . GLU A 1 398 ? 7.118 -21.175 -17.635 1.00 69.00 398 GLU A CA 1
ATOM 3092 C C . GLU A 1 398 ? 7.037 -20.154 -18.780 1.00 69.00 398 GLU A C 1
ATOM 3094 O O . GLU A 1 398 ? 6.811 -20.498 -19.942 1.00 69.00 398 GLU A O 1
ATOM 3099 N N . TYR A 1 399 ? 7.298 -18.884 -18.468 1.00 79.50 399 TYR A N 1
ATOM 3100 C CA . TYR A 1 399 ? 7.468 -17.853 -19.487 1.00 79.50 399 TYR A CA 1
ATOM 3101 C C . TYR A 1 399 ? 8.809 -17.995 -20.234 1.00 79.50 399 TYR A C 1
ATOM 3103 O O . TYR A 1 399 ? 9.891 -18.002 -19.636 1.00 79.50 399 TYR A O 1
ATOM 3111 N N . GLU A 1 400 ? 8.745 -18.048 -21.568 1.00 82.94 400 GLU A N 1
ATOM 3112 C CA . GLU A 1 400 ? 9.877 -17.771 -22.458 1.00 82.94 400 GLU A CA 1
ATOM 3113 C C . GLU A 1 400 ? 9.716 -16.371 -23.073 1.00 82.94 400 GLU A C 1
ATOM 3115 O O . GLU A 1 400 ? 8.649 -16.016 -23.579 1.00 82.94 400 GLU A O 1
ATOM 3120 N N . PHE A 1 401 ? 10.785 -15.572 -23.047 1.00 84.31 401 PHE A N 1
ATOM 3121 C CA . PHE A 1 401 ? 10.797 -14.199 -23.558 1.00 84.31 401 PHE A CA 1
ATOM 3122 C C . PHE A 1 401 ? 10.264 -14.120 -24.998 1.00 84.31 401 PHE A C 1
ATOM 3124 O O . PHE A 1 401 ? 10.656 -14.909 -25.858 1.00 84.31 401 PHE A O 1
ATOM 3131 N N . ALA A 1 402 ? 9.361 -13.169 -25.255 1.00 84.12 402 ALA A N 1
ATOM 3132 C CA . ALA A 1 402 ? 8.675 -12.960 -26.536 1.00 84.12 402 ALA A CA 1
ATOM 3133 C C . ALA A 1 402 ? 7.816 -14.143 -27.068 1.00 84.12 402 ALA A C 1
ATOM 3135 O O . ALA A 1 402 ? 7.163 -13.994 -28.100 1.00 84.12 402 ALA A O 1
ATOM 3136 N N . SER A 1 403 ? 7.716 -15.282 -26.366 1.00 85.25 403 SER A N 1
ATOM 3137 C CA . SER A 1 403 ? 6.987 -16.485 -26.836 1.00 85.25 403 SER A CA 1
ATOM 3138 C C . SER A 1 403 ? 5.493 -16.284 -27.126 1.00 85.25 403 SER A C 1
ATOM 3140 O O . SER A 1 403 ? 4.923 -17.009 -27.940 1.00 85.25 403 SER A O 1
ATOM 3142 N N . ASN A 1 404 ? 4.851 -15.301 -26.485 1.00 88.00 404 ASN A N 1
ATOM 3143 C CA . ASN A 1 404 ? 3.425 -15.007 -26.652 1.00 88.00 404 ASN A CA 1
ATOM 3144 C C . ASN A 1 404 ? 3.121 -13.909 -27.692 1.00 88.00 404 ASN A C 1
ATOM 3146 O O . ASN A 1 404 ? 1.953 -13.560 -27.885 1.00 88.00 404 ASN A O 1
ATOM 3150 N N . LEU A 1 405 ? 4.144 -13.373 -28.367 1.00 88.69 405 LEU A N 1
ATOM 3151 C CA . LEU A 1 405 ? 3.997 -12.382 -29.435 1.00 88.69 405 LEU A CA 1
ATOM 3152 C C . LEU A 1 405 ? 3.477 -13.004 -30.743 1.00 88.69 405 LEU A C 1
ATOM 3154 O O . LEU A 1 405 ? 3.812 -14.132 -31.110 1.00 88.69 405 LEU A O 1
ATOM 3158 N N . ALA A 1 406 ? 2.709 -12.229 -31.505 1.00 86.94 406 ALA A N 1
ATOM 3159 C CA . ALA A 1 406 ? 2.427 -12.520 -32.903 1.00 86.94 406 ALA A CA 1
ATOM 3160 C C . ALA A 1 406 ? 3.702 -12.379 -33.756 1.00 86.94 406 ALA A C 1
ATOM 3162 O O . ALA A 1 406 ? 4.621 -11.634 -33.424 1.00 86.94 406 ALA A O 1
ATOM 3163 N N . LYS A 1 407 ? 3.757 -13.053 -34.912 1.00 83.12 407 LYS A N 1
ATOM 3164 C CA . LYS A 1 407 ? 4.959 -13.062 -35.775 1.00 83.12 407 LYS A CA 1
ATOM 3165 C C . LYS A 1 407 ? 5.405 -11.674 -36.258 1.00 83.12 407 LYS A C 1
ATOM 3167 O O . LYS A 1 407 ? 6.586 -11.502 -36.525 1.00 83.12 407 LYS A O 1
ATOM 3172 N N . SER A 1 408 ? 4.476 -10.725 -36.380 1.00 84.38 408 SER A N 1
ATOM 3173 C CA . SER A 1 408 ? 4.747 -9.324 -36.725 1.00 84.38 408 SER A CA 1
ATOM 3174 C C . SER A 1 408 ? 5.317 -8.526 -35.551 1.00 84.38 408 SER A C 1
ATOM 3176 O O . SER A 1 408 ? 6.256 -7.769 -35.739 1.00 84.38 408 SER A O 1
ATOM 3178 N N . GLU A 1 409 ? 4.801 -8.734 -34.338 1.00 86.44 409 GLU A N 1
ATOM 3179 C CA . GLU A 1 409 ? 5.363 -8.153 -33.109 1.00 86.44 409 GLU A CA 1
ATOM 3180 C C . GLU A 1 409 ? 6.784 -8.690 -32.863 1.00 86.44 409 GLU A C 1
ATOM 3182 O O . GLU A 1 409 ? 7.710 -7.937 -32.585 1.00 86.44 409 GLU A O 1
ATOM 3187 N N . ALA A 1 410 ? 6.979 -10.001 -33.037 1.00 84.62 410 ALA A N 1
ATOM 3188 C CA . ALA A 1 410 ? 8.256 -10.677 -32.821 1.00 84.62 410 ALA A CA 1
ATOM 3189 C C . ALA A 1 410 ? 9.366 -10.262 -33.808 1.00 84.62 410 ALA A C 1
ATOM 3191 O O . ALA A 1 410 ? 10.541 -10.443 -33.497 1.00 84.62 410 ALA A O 1
ATOM 3192 N N . SER A 1 411 ? 9.027 -9.711 -34.982 1.00 84.50 411 SER A N 1
ATOM 3193 C CA . SER A 1 411 ? 10.014 -9.132 -35.911 1.00 84.50 411 SER A CA 1
ATOM 3194 C C . SER A 1 411 ? 10.486 -7.728 -35.527 1.00 84.50 411 SER A C 1
ATOM 3196 O O . SER A 1 411 ? 11.483 -7.268 -36.076 1.00 84.50 411 SER A O 1
ATOM 3198 N N . ASP A 1 412 ? 9.798 -7.071 -34.591 1.00 86.62 412 ASP A N 1
ATOM 3199 C CA . ASP A 1 412 ? 10.137 -5.745 -34.065 1.00 86.62 412 ASP A CA 1
ATOM 3200 C C . ASP A 1 412 ? 10.786 -5.802 -32.669 1.00 86.62 412 ASP A C 1
ATOM 3202 O O . ASP A 1 412 ? 11.067 -4.767 -32.068 1.00 86.62 412 ASP A O 1
ATOM 3206 N N . VAL A 1 413 ? 11.059 -7.012 -32.167 1.00 85.25 413 VAL A N 1
ATOM 3207 C CA . VAL A 1 413 ? 11.855 -7.241 -30.955 1.00 85.25 413 VAL A CA 1
ATOM 3208 C C . VAL A 1 413 ? 13.327 -6.961 -31.262 1.00 85.25 413 VAL A C 1
ATOM 3210 O O . VAL A 1 413 ? 13.944 -7.658 -32.073 1.00 85.25 413 VAL A O 1
ATOM 3213 N N . VAL A 1 414 ? 13.902 -5.945 -30.620 1.00 83.88 414 VAL A N 1
ATOM 3214 C CA . VAL A 1 414 ? 15.276 -5.487 -30.886 1.00 83.88 414 VAL A CA 1
ATOM 3215 C C . VAL A 1 414 ? 16.325 -6.201 -30.032 1.00 83.88 414 VAL A C 1
ATOM 3217 O O . VAL A 1 414 ? 17.494 -6.267 -30.426 1.00 83.88 414 VAL A O 1
ATOM 3220 N N . SER A 1 415 ? 15.949 -6.784 -28.888 1.00 74.81 415 SER A N 1
ATOM 3221 C CA . SER A 1 415 ? 16.886 -7.560 -28.075 1.00 74.81 415 SER A CA 1
ATOM 3222 C C . SER A 1 415 ? 17.138 -8.958 -28.657 1.00 74.81 415 SER A C 1
ATOM 3224 O O . SER A 1 415 ? 16.274 -9.832 -28.724 1.00 74.81 415 SER A O 1
ATOM 3226 N N . GLY A 1 416 ? 18.383 -9.193 -29.083 1.00 59.75 416 GLY A N 1
ATOM 3227 C CA . GLY A 1 416 ? 18.796 -10.474 -29.657 1.00 59.75 416 GLY A CA 1
ATOM 3228 C C . GLY A 1 416 ? 18.623 -11.647 -28.682 1.00 59.75 416 GLY A C 1
ATOM 3229 O O . GLY A 1 416 ? 19.021 -11.563 -27.519 1.00 59.75 416 GLY A O 1
ATOM 3230 N N . PHE A 1 417 ? 18.080 -12.762 -29.180 1.00 47.16 417 PHE A N 1
ATOM 3231 C CA . PHE A 1 417 ? 17.645 -13.930 -28.399 1.00 47.16 417 PHE A CA 1
ATOM 3232 C C . PHE A 1 417 ? 18.810 -14.682 -27.707 1.00 47.16 417 PHE A C 1
ATOM 3234 O O . PHE A 1 417 ? 19.314 -15.706 -28.181 1.00 47.16 417 PHE A O 1
ATOM 3241 N N . LYS A 1 418 ? 19.272 -14.168 -26.560 1.00 46.03 418 LYS A N 1
ATOM 3242 C CA . LYS A 1 418 ? 20.304 -14.793 -25.717 1.00 46.03 418 LYS A CA 1
ATOM 3243 C C . LYS A 1 418 ? 19.723 -16.026 -25.014 1.00 46.03 418 LYS A C 1
ATOM 3245 O O . LYS A 1 418 ? 18.804 -15.916 -24.210 1.00 46.03 418 LYS A O 1
ATOM 3250 N N . LYS A 1 419 ? 20.279 -17.217 -25.271 1.00 39.75 419 LYS A N 1
ATOM 3251 C CA . LYS A 1 419 ? 19.836 -18.455 -24.599 1.00 39.75 419 LYS A CA 1
ATOM 3252 C C . LYS A 1 419 ? 20.018 -18.375 -23.075 1.00 39.75 419 LYS A C 1
ATOM 3254 O O . LYS A 1 419 ? 21.124 -18.122 -22.599 1.00 39.75 419 LYS A O 1
ATOM 3259 N N . LYS A 1 420 ? 18.935 -18.686 -22.349 1.00 41.19 420 LYS A N 1
ATOM 3260 C CA . LYS A 1 420 ? 18.793 -18.775 -20.881 1.00 41.19 420 LYS A CA 1
ATOM 3261 C C . LYS A 1 420 ? 19.999 -19.481 -20.230 1.00 41.19 420 LYS A C 1
ATOM 3263 O O . LYS A 1 420 ? 20.085 -20.709 -20.236 1.00 41.19 420 LYS A O 1
ATOM 3268 N N . GLN A 1 421 ? 20.942 -18.719 -19.665 1.00 41.12 421 GLN A N 1
ATOM 3269 C CA . GLN A 1 421 ? 22.016 -19.292 -18.844 1.00 41.12 421 GLN A CA 1
ATOM 3270 C C . GLN A 1 421 ? 21.457 -19.637 -17.462 1.00 41.12 421 GLN A C 1
ATOM 3272 O O . GLN A 1 421 ? 21.162 -18.749 -16.667 1.00 41.12 421 GLN A O 1
ATOM 3277 N N . GLN A 1 422 ? 21.323 -20.930 -17.161 1.00 39.19 422 GLN A N 1
ATOM 3278 C CA . GLN A 1 422 ? 20.897 -21.384 -15.838 1.00 39.19 422 GLN A CA 1
ATOM 3279 C C . GLN A 1 422 ? 21.951 -21.037 -14.774 1.00 39.19 422 GLN A C 1
ATOM 3281 O O . GLN A 1 422 ? 23.026 -21.645 -14.716 1.00 39.19 422 GLN A O 1
ATOM 3286 N N . ALA A 1 423 ? 21.626 -20.088 -13.895 1.00 40.03 423 ALA A N 1
ATOM 3287 C CA . ALA A 1 423 ? 22.407 -19.817 -12.697 1.00 40.03 423 ALA A CA 1
ATOM 3288 C C . ALA A 1 423 ? 22.409 -21.057 -11.782 1.00 40.03 423 ALA A C 1
ATOM 3290 O O . ALA A 1 423 ? 21.363 -21.599 -11.423 1.00 40.03 423 ALA A O 1
ATOM 3291 N N . LYS A 1 424 ? 23.595 -21.544 -11.397 1.00 37.38 424 LYS A N 1
ATOM 3292 C CA . LYS A 1 424 ? 23.713 -22.770 -10.592 1.00 37.38 424 LYS A CA 1
ATOM 3293 C C . LYS A 1 424 ? 23.321 -22.509 -9.134 1.00 37.38 424 LYS A C 1
ATOM 3295 O O . LYS A 1 424 ? 24.123 -21.982 -8.365 1.00 37.38 424 LYS A O 1
ATOM 3300 N N . ALA A 1 425 ? 22.150 -23.006 -8.728 1.00 39.31 425 ALA A N 1
ATOM 3301 C CA . ALA A 1 425 ? 21.573 -22.902 -7.375 1.00 39.31 425 ALA A CA 1
ATOM 3302 C C . ALA A 1 425 ? 22.442 -23.445 -6.207 1.00 39.31 425 ALA A C 1
ATOM 3304 O O . ALA A 1 425 ? 22.064 -23.351 -5.040 1.00 39.31 425 ALA A O 1
ATOM 3305 N N . ALA A 1 426 ? 23.622 -24.007 -6.488 1.00 32.69 426 ALA A N 1
ATOM 3306 C CA . ALA A 1 426 ? 24.571 -24.484 -5.486 1.00 32.69 426 ALA A CA 1
ATOM 3307 C C . ALA A 1 426 ? 25.226 -23.358 -4.655 1.00 32.69 426 ALA A C 1
ATOM 3309 O O . ALA A 1 426 ? 25.625 -23.618 -3.520 1.00 32.69 426 ALA A O 1
ATOM 3310 N N . ALA A 1 427 ? 25.337 -22.132 -5.187 1.00 39.28 427 ALA A N 1
ATOM 3311 C CA . ALA A 1 427 ? 25.956 -21.002 -4.478 1.00 39.28 427 ALA A CA 1
ATOM 3312 C C . ALA A 1 427 ? 25.102 -20.529 -3.285 1.00 39.28 427 ALA A C 1
ATOM 3314 O O . ALA A 1 427 ? 25.531 -20.656 -2.135 1.00 39.28 427 ALA A O 1
ATOM 3315 N N . ALA A 1 428 ? 23.845 -20.148 -3.545 1.00 40.47 428 ALA A N 1
ATOM 3316 C CA . ALA A 1 428 ? 22.909 -19.645 -2.535 1.00 40.47 428 ALA A CA 1
ATOM 3317 C C . ALA A 1 428 ? 22.745 -20.598 -1.332 1.00 40.47 428 ALA A C 1
ATOM 3319 O O . ALA A 1 428 ? 22.692 -20.173 -0.176 1.00 40.47 428 ALA A O 1
ATOM 3320 N N . LYS A 1 429 ? 22.758 -21.916 -1.588 1.00 38.62 429 LYS A N 1
ATOM 3321 C CA . LYS A 1 429 ? 22.658 -22.966 -0.558 1.00 38.62 429 LYS A CA 1
ATOM 3322 C C . LYS A 1 429 ? 23.869 -23.018 0.394 1.00 38.62 429 LYS A C 1
ATOM 3324 O O . LYS A 1 429 ? 23.760 -23.561 1.492 1.00 38.62 429 LYS A O 1
ATOM 3329 N N . SER A 1 430 ? 25.007 -22.447 -0.009 1.00 42.19 430 SER A N 1
ATOM 3330 C CA . SER A 1 430 ? 26.212 -22.268 0.813 1.00 42.19 430 SER A CA 1
ATOM 3331 C C . SER A 1 430 ? 26.190 -20.951 1.600 1.00 42.19 430 SER A C 1
ATOM 3333 O O . SER A 1 430 ? 26.593 -20.928 2.765 1.00 42.19 430 SER A O 1
ATOM 3335 N N . LEU A 1 431 ? 25.676 -19.863 1.006 1.00 46.25 431 LEU A N 1
ATOM 3336 C CA . LEU A 1 431 ? 25.575 -18.570 1.689 1.00 46.25 431 LEU A CA 1
ATOM 3337 C C . LEU A 1 431 ? 24.527 -18.583 2.810 1.00 46.25 431 LEU A C 1
ATOM 3339 O O . LEU A 1 431 ? 24.825 -18.098 3.903 1.00 46.25 431 LEU A O 1
ATOM 3343 N N . LYS A 1 432 ? 23.354 -19.198 2.584 1.00 47.66 432 LYS A N 1
ATOM 3344 C CA . LYS A 1 432 ? 22.279 -19.319 3.588 1.00 47.66 432 LYS A CA 1
ATOM 3345 C C . LYS A 1 432 ? 22.815 -19.879 4.918 1.00 47.66 432 LYS A C 1
ATOM 3347 O O . LYS A 1 432 ? 22.802 -19.174 5.925 1.00 47.66 432 LYS A O 1
ATOM 3352 N N . LYS A 1 433 ? 23.506 -21.027 4.873 1.00 47.53 433 LYS A N 1
ATOM 3353 C CA . LYS A 1 433 ? 24.208 -21.650 6.022 1.00 47.53 433 LYS A CA 1
ATOM 3354 C C . LYS A 1 433 ? 25.271 -20.791 6.716 1.00 47.53 433 LYS A C 1
ATOM 3356 O O . LYS A 1 433 ? 25.696 -21.122 7.825 1.00 47.53 433 LYS A O 1
ATOM 3361 N N . LYS A 1 434 ? 25.758 -19.731 6.070 1.00 47.62 434 LYS A N 1
ATOM 3362 C CA . LYS A 1 434 ? 26.777 -18.826 6.615 1.00 47.62 434 LYS A CA 1
ATOM 3363 C C . LYS A 1 434 ? 26.157 -17.600 7.291 1.00 47.62 434 LYS A C 1
ATOM 3365 O O . LYS A 1 434 ? 26.726 -17.124 8.270 1.00 47.62 434 LYS A O 1
ATOM 3370 N N . ILE A 1 435 ? 24.998 -17.135 6.816 1.00 47.69 435 ILE A N 1
ATOM 3371 C CA . ILE A 1 435 ? 24.247 -16.011 7.402 1.00 47.69 435 ILE A CA 1
ATOM 3372 C C . ILE A 1 435 ? 23.341 -16.486 8.550 1.00 47.69 435 ILE A C 1
ATOM 3374 O O . ILE A 1 435 ? 23.351 -15.855 9.608 1.00 47.69 435 ILE A O 1
ATOM 3378 N N . GLU A 1 436 ? 22.680 -17.645 8.406 1.00 50.91 436 GLU A N 1
ATOM 3379 C CA . GLU A 1 436 ? 21.940 -18.347 9.479 1.00 50.91 436 GLU A CA 1
ATOM 3380 C C . GLU A 1 436 ? 22.777 -18.474 10.766 1.00 50.91 436 GLU A C 1
ATOM 3382 O O . GLU A 1 436 ? 22.264 -18.406 11.878 1.00 50.91 436 GLU A O 1
ATOM 3387 N N . LYS A 1 437 ? 24.101 -18.619 10.621 1.00 47.88 437 LYS A N 1
ATOM 3388 C CA . LYS A 1 437 ? 25.049 -18.808 11.727 1.00 47.88 437 LYS A CA 1
ATOM 3389 C C . LYS A 1 437 ? 25.620 -17.505 12.315 1.00 47.88 437 LYS A C 1
ATOM 3391 O O . LYS A 1 437 ? 26.529 -17.572 13.141 1.00 47.88 437 LYS A O 1
ATOM 3396 N N . GLN A 1 438 ? 25.153 -16.332 11.875 1.00 51.69 438 GLN A N 1
ATOM 3397 C CA . GLN A 1 438 ? 25.700 -15.023 12.274 1.00 51.69 438 GLN A CA 1
ATOM 3398 C C . GLN A 1 438 ? 24.668 -13.997 12.768 1.00 51.69 438 GLN A C 1
ATOM 3400 O O . GLN A 1 438 ? 25.073 -12.939 13.251 1.00 51.69 438 GLN A O 1
ATOM 3405 N N . CYS A 1 439 ? 23.365 -14.275 12.687 1.00 52.31 439 CYS A N 1
ATOM 3406 C CA . CYS A 1 439 ? 22.333 -13.394 13.240 1.00 52.31 439 CYS A CA 1
ATOM 3407 C C . CYS A 1 439 ? 21.630 -14.056 14.430 1.00 52.31 439 CYS A C 1
ATOM 3409 O O . CYS A 1 439 ? 21.163 -15.187 14.336 1.00 52.31 439 CYS A O 1
ATOM 3411 N N . LYS A 1 440 ? 21.505 -13.325 15.543 1.00 61.34 440 LYS A N 1
ATOM 3412 C CA . LYS A 1 440 ? 20.452 -13.595 16.528 1.00 61.34 440 LYS A CA 1
ATOM 3413 C C . LYS A 1 440 ? 19.122 -13.299 15.824 1.00 61.34 440 LYS A C 1
ATOM 3415 O O . LYS A 1 440 ? 19.007 -12.210 15.266 1.00 61.34 440 LYS A O 1
ATOM 3420 N N . LYS A 1 441 ? 18.163 -14.235 15.822 1.00 76.62 441 LYS A N 1
ATOM 3421 C CA . LYS A 1 441 ? 16.836 -13.989 15.230 1.00 76.62 441 LYS A CA 1
ATOM 3422 C C . LYS A 1 441 ? 16.202 -12.748 15.877 1.00 76.62 441 LYS A C 1
ATOM 3424 O O . LYS A 1 441 ? 16.184 -12.638 17.106 1.00 76.62 441 LYS A O 1
ATOM 3429 N N . ASN A 1 442 ? 15.705 -11.833 15.048 1.00 83.19 442 ASN A N 1
ATOM 3430 C CA . ASN A 1 442 ? 14.842 -10.736 15.492 1.00 83.19 442 ASN A CA 1
ATOM 3431 C C . ASN A 1 442 ? 13.450 -11.288 15.848 1.00 83.19 442 ASN A C 1
ATOM 3433 O O . ASN A 1 442 ? 13.093 -12.370 15.390 1.00 83.19 442 ASN A O 1
ATOM 3437 N N . SER A 1 443 ? 12.658 -10.579 16.654 1.00 86.19 443 SER A N 1
ATOM 3438 C CA . SER A 1 443 ? 11.270 -10.978 16.931 1.00 86.19 443 SER A CA 1
ATOM 3439 C C . SER A 1 443 ? 10.397 -10.900 15.674 1.00 86.19 443 SER A C 1
ATOM 3441 O O . SER A 1 443 ? 10.692 -10.117 14.762 1.00 86.19 443 SER A O 1
ATOM 3443 N N . ALA A 1 444 ? 9.310 -11.675 15.656 1.00 91.56 444 ALA A N 1
ATOM 3444 C CA . ALA A 1 444 ? 8.237 -11.520 14.680 1.00 91.56 444 ALA A CA 1
ATOM 3445 C C . ALA A 1 444 ? 7.718 -10.063 14.655 1.00 91.56 444 ALA A C 1
ATOM 3447 O O . ALA A 1 444 ? 7.829 -9.356 15.667 1.00 91.56 444 ALA A O 1
ATOM 3448 N N . PRO A 1 445 ? 7.172 -9.583 13.523 1.00 93.81 445 PRO A N 1
ATOM 3449 C CA . PRO A 1 445 ? 6.454 -8.315 13.475 1.00 93.81 445 PRO A CA 1
ATOM 3450 C C . PRO A 1 445 ? 5.197 -8.375 14.345 1.00 93.81 445 PRO A C 1
ATOM 3452 O O . PRO A 1 445 ? 4.571 -9.424 14.465 1.00 93.81 445 PRO A O 1
ATOM 3455 N N . CYS A 1 446 ? 4.824 -7.236 14.917 1.00 95.69 446 CYS A N 1
ATOM 3456 C CA . CYS A 1 446 ? 3.630 -7.087 15.743 1.00 95.69 446 CYS A CA 1
ATOM 3457 C C . CYS A 1 446 ? 2.958 -5.740 15.440 1.00 95.69 446 CYS A C 1
ATOM 3459 O O . CYS A 1 446 ? 3.655 -4.737 15.233 1.00 95.69 446 CYS A O 1
ATOM 3461 N N . LEU A 1 447 ? 1.627 -5.712 15.408 1.00 98.19 447 LEU A N 1
ATOM 3462 C CA . LEU A 1 447 ? 0.825 -4.500 15.221 1.00 98.19 447 LEU A CA 1
ATOM 3463 C C . LEU A 1 447 ? 0.398 -3.920 16.573 1.00 98.19 447 LEU A C 1
ATOM 3465 O O . LEU A 1 447 ? -0.065 -4.649 17.446 1.00 98.19 447 LEU A O 1
ATOM 3469 N N . GLY A 1 448 ? 0.500 -2.602 16.731 1.00 98.19 448 GLY A N 1
ATOM 3470 C CA . GLY A 1 448 ? -0.129 -1.891 17.840 1.00 98.19 448 GLY A CA 1
ATOM 3471 C C . GLY A 1 448 ? -1.487 -1.320 17.435 1.00 98.19 448 GLY A C 1
ATOM 3472 O O . GLY A 1 448 ? -1.556 -0.579 16.459 1.00 98.19 448 GLY A O 1
ATOM 3473 N N . VAL A 1 449 ? -2.543 -1.600 18.198 1.00 97.81 449 VAL A N 1
ATOM 3474 C CA . VAL A 1 449 ? -3.871 -0.983 18.023 1.00 97.81 449 VAL A CA 1
ATOM 3475 C C . VAL A 1 449 ? -4.159 -0.092 19.230 1.00 97.81 449 VAL A C 1
ATOM 3477 O O . VAL A 1 449 ? -4.297 -0.570 20.361 1.00 97.81 449 VAL A O 1
ATOM 3480 N N . VAL A 1 450 ? -4.220 1.221 19.007 1.00 97.50 450 VAL A N 1
ATOM 3481 C CA . VAL A 1 450 ? -4.688 2.185 20.011 1.00 97.50 450 VAL A CA 1
ATOM 3482 C C . VAL A 1 450 ? -6.210 2.148 20.018 1.00 97.50 450 VAL A C 1
ATOM 3484 O O . VAL A 1 450 ? -6.815 2.328 18.966 1.00 97.50 450 VAL A O 1
ATOM 3487 N N . ARG A 1 451 ? -6.810 1.925 21.192 1.00 95.25 451 ARG A N 1
ATOM 3488 C CA . ARG A 1 451 ? -8.263 1.781 21.337 1.00 95.25 451 ARG A CA 1
ATOM 3489 C C . ARG A 1 451 ? -8.948 2.994 21.962 1.00 95.25 451 ARG A C 1
ATOM 3491 O O . ARG A 1 451 ? -8.391 3.601 22.888 1.00 95.25 451 ARG A O 1
ATOM 3498 N N . LEU A 1 452 ? -10.159 3.312 21.503 1.00 94.56 452 LEU A N 1
ATOM 3499 C CA . LEU A 1 452 ? -11.083 4.197 22.221 1.00 94.56 452 LEU A CA 1
ATOM 3500 C C . LEU A 1 452 ? -11.518 3.550 23.558 1.00 94.56 452 LEU A C 1
ATOM 3502 O O . LEU A 1 452 ? -11.354 2.355 23.795 1.00 94.56 452 LEU A O 1
ATOM 3506 N N . ASP A 1 453 ? -12.112 4.348 24.440 1.00 92.19 453 ASP A N 1
ATOM 3507 C CA . ASP A 1 453 ? -12.726 3.920 25.701 1.00 92.19 453 ASP A CA 1
ATOM 3508 C C . ASP A 1 453 ? -14.177 3.467 25.463 1.00 92.19 453 ASP A C 1
ATOM 3510 O O . ASP A 1 453 ? -15.136 4.178 25.773 1.00 92.19 453 ASP A O 1
ATOM 3514 N N . TYR A 1 454 ? -14.328 2.301 24.835 1.00 85.44 454 TYR A N 1
ATOM 3515 C CA . TYR A 1 454 ? -15.586 1.578 24.614 1.00 85.44 454 TYR A CA 1
ATOM 3516 C C . TYR A 1 454 ? -15.321 0.068 24.539 1.00 85.44 454 TYR A C 1
ATOM 3518 O O . TYR A 1 454 ? -14.179 -0.355 24.359 1.00 85.44 454 TYR A O 1
ATOM 3526 N N . ASN A 1 455 ? -16.358 -0.751 24.727 1.00 84.38 455 ASN A N 1
ATOM 3527 C CA . ASN A 1 455 ? -16.221 -2.204 24.795 1.00 84.38 455 ASN A CA 1
ATOM 3528 C C . ASN A 1 455 ? -17.394 -2.894 24.091 1.00 84.38 455 ASN A C 1
ATOM 3530 O O . ASN A 1 455 ? -18.546 -2.687 24.465 1.00 84.38 455 ASN A O 1
ATOM 3534 N N . TYR A 1 456 ? -17.087 -3.727 23.102 1.00 86.50 456 TYR A N 1
ATOM 3535 C CA . TYR A 1 456 ? -18.039 -4.503 22.311 1.00 86.50 456 TYR A CA 1
ATOM 3536 C C . TYR A 1 456 ? -17.358 -5.809 21.857 1.00 86.50 456 TYR A C 1
ATOM 3538 O O . TYR A 1 456 ? -16.127 -5.842 21.776 1.00 86.50 456 TYR A O 1
ATOM 3546 N N . PRO A 1 457 ? -18.105 -6.898 21.590 1.00 88.62 457 PRO A N 1
ATOM 3547 C CA . PRO A 1 457 ? -17.559 -8.098 20.958 1.00 88.62 457 PRO A CA 1
ATOM 3548 C C . PRO A 1 457 ? -17.247 -7.817 19.473 1.00 88.62 457 PRO A C 1
ATOM 3550 O O . PRO A 1 457 ? -18.190 -7.598 18.708 1.00 88.62 457 PRO A O 1
ATOM 3553 N N . PRO A 1 458 ? -15.970 -7.829 19.046 1.00 91.31 458 PRO A N 1
ATOM 3554 C CA . PRO A 1 458 ? -15.594 -7.487 17.678 1.00 91.31 458 PRO A CA 1
ATOM 3555 C C . PRO A 1 458 ? -15.869 -8.649 16.713 1.00 91.31 458 PRO A C 1
ATOM 3557 O O . PRO A 1 458 ? -15.740 -9.825 17.074 1.00 91.31 458 PRO A O 1
ATOM 3560 N N . ALA A 1 459 ? -16.233 -8.335 15.470 1.00 92.50 459 ALA A N 1
ATOM 3561 C CA . ALA A 1 459 ? -16.518 -9.338 14.439 1.00 92.50 459 ALA A CA 1
ATOM 3562 C C . ALA A 1 459 ? -15.231 -9.884 13.789 1.00 92.50 459 ALA A C 1
ATOM 3564 O O . ALA A 1 459 ? -14.206 -9.213 13.757 1.00 92.50 459 ALA A O 1
ATOM 3565 N N . ALA A 1 460 ? -15.253 -11.081 13.195 1.00 92.44 460 ALA A N 1
ATOM 3566 C CA . ALA A 1 460 ? -14.113 -11.527 12.384 1.00 92.44 460 ALA A CA 1
ATOM 3567 C C . ALA A 1 460 ? -13.946 -10.591 11.168 1.00 92.44 460 ALA A C 1
ATOM 3569 O O . ALA A 1 460 ? -14.884 -10.438 10.385 1.00 92.44 460 ALA A O 1
ATOM 3570 N N . GLY A 1 461 ? -12.772 -9.968 11.025 1.00 92.75 461 GLY A N 1
ATOM 3571 C CA . GLY A 1 461 ? -12.480 -8.898 10.058 1.00 92.75 461 GLY A CA 1
ATOM 3572 C C . GLY A 1 461 ? -12.353 -7.511 10.689 1.00 92.75 461 GLY A C 1
ATOM 3573 O O . GLY A 1 461 ? -11.702 -6.639 10.126 1.00 92.75 461 GLY A O 1
ATOM 3574 N N . ASP A 1 462 ? -12.906 -7.317 11.880 1.00 95.06 462 ASP A N 1
ATOM 3575 C CA . ASP A 1 462 ? -12.741 -6.113 12.692 1.00 95.06 462 ASP A CA 1
ATOM 3576 C C . ASP A 1 462 ? -11.268 -5.900 13.095 1.00 95.06 462 ASP A C 1
ATOM 3578 O O . ASP A 1 462 ? -10.533 -6.861 13.342 1.00 95.06 462 ASP A O 1
ATOM 3582 N N . ILE A 1 463 ? -10.845 -4.641 13.203 1.00 94.31 463 ILE A N 1
ATOM 3583 C CA . ILE A 1 463 ? -9.529 -4.232 13.717 1.00 94.31 463 ILE A CA 1
ATOM 3584 C C . ILE A 1 463 ? -9.308 -4.691 15.174 1.00 94.31 463 ILE A C 1
ATOM 3586 O O . ILE A 1 463 ? -8.192 -5.039 15.572 1.00 94.31 463 ILE A O 1
ATOM 3590 N N . ASP A 1 464 ? -10.383 -4.733 15.965 1.00 92.56 464 ASP A N 1
ATOM 3591 C CA . ASP A 1 464 ? -10.367 -5.156 17.363 1.00 92.56 464 ASP A CA 1
ATOM 3592 C C . ASP A 1 464 ? -10.475 -6.676 17.534 1.00 92.56 464 ASP A C 1
ATOM 3594 O O . ASP A 1 464 ? -10.271 -7.184 18.639 1.00 92.56 464 ASP A O 1
ATOM 3598 N N . CYS A 1 465 ? -10.731 -7.423 16.454 1.00 93.25 465 CYS A N 1
ATOM 3599 C CA . CYS A 1 465 ? -10.672 -8.879 16.465 1.00 93.25 465 CYS A CA 1
ATOM 3600 C C . CYS A 1 465 ? -9.243 -9.356 16.144 1.00 93.25 465 CYS A C 1
ATOM 3602 O O . CYS A 1 465 ? -8.777 -9.184 15.016 1.00 93.25 465 CYS A O 1
ATOM 3604 N N . PRO A 1 466 ? -8.541 -10.037 17.071 1.00 91.38 466 PRO A N 1
ATOM 3605 C CA . PRO A 1 466 ? -7.179 -10.501 16.804 1.00 91.38 466 PRO A CA 1
ATOM 3606 C C . PRO A 1 466 ? -7.112 -11.565 15.697 1.00 91.38 466 PRO A C 1
ATOM 3608 O O . PRO A 1 466 ? -6.093 -11.709 15.028 1.00 91.38 466 PRO A O 1
ATOM 3611 N N . GLY A 1 467 ? -8.214 -12.294 15.475 1.00 91.69 467 GLY A N 1
ATOM 3612 C CA . GLY A 1 467 ? -8.334 -13.287 14.406 1.00 91.69 467 GLY A CA 1
ATOM 3613 C C . GLY A 1 467 ? -8.280 -12.695 12.994 1.00 91.69 467 GLY A C 1
ATOM 3614 O O . GLY A 1 467 ? -8.054 -13.436 12.044 1.00 91.69 467 GLY A O 1
ATOM 3615 N N . SER A 1 468 ? -8.422 -11.375 12.837 1.00 94.75 468 SER A N 1
ATOM 3616 C CA . SER A 1 468 ? -8.354 -10.681 11.543 1.00 94.75 468 SER A CA 1
ATOM 3617 C C . SER A 1 468 ? -6.951 -10.648 10.916 1.00 94.75 468 SER A C 1
ATOM 3619 O O . SER A 1 468 ? -6.804 -10.180 9.782 1.00 94.75 468 SER A O 1
ATOM 3621 N N . TYR A 1 469 ? -5.920 -11.159 11.601 1.00 94.56 469 TYR A N 1
ATOM 3622 C CA . TYR A 1 469 ? -4.501 -10.958 11.282 1.00 94.56 469 TYR A CA 1
ATOM 3623 C C . TYR A 1 469 ? -3.690 -12.263 11.186 1.00 94.56 469 TYR A C 1
ATOM 3625 O O . TYR A 1 469 ? -4.071 -13.294 11.731 1.00 94.56 469 TYR A O 1
ATOM 3633 N N . ASP A 1 470 ? -2.543 -12.217 10.495 1.00 92.56 470 ASP A N 1
ATOM 3634 C CA . ASP A 1 470 ? -1.546 -13.304 10.436 1.00 92.56 470 ASP A CA 1
ATOM 3635 C C . ASP A 1 470 ? -0.273 -12.990 11.260 1.00 92.56 470 ASP A C 1
ATOM 3637 O O . ASP A 1 470 ? 0.819 -13.484 10.969 1.00 92.56 470 ASP A O 1
ATOM 3641 N N . TYR A 1 471 ? -0.408 -12.135 12.278 1.00 94.44 471 TYR A N 1
ATOM 3642 C CA . TYR A 1 471 ? 0.645 -11.719 13.209 1.00 94.44 471 TYR A CA 1
ATOM 3643 C C . TYR A 1 471 ? 0.062 -11.308 14.568 1.00 94.44 471 TYR A C 1
ATOM 3645 O O . TYR A 1 471 ? -1.097 -10.920 14.665 1.00 94.44 471 TYR A O 1
ATOM 3653 N N . ASP A 1 472 ? 0.912 -11.325 15.596 1.00 95.19 472 ASP A N 1
ATOM 3654 C CA . ASP A 1 472 ? 0.651 -10.829 16.955 1.00 95.19 472 ASP A CA 1
ATOM 3655 C C . ASP A 1 472 ? 0.160 -9.365 16.962 1.00 95.19 472 ASP A C 1
ATOM 3657 O O . ASP A 1 472 ? 0.831 -8.463 16.440 1.00 95.19 472 ASP A O 1
ATOM 3661 N N . VAL A 1 473 ? -0.997 -9.117 17.586 1.00 96.50 473 VAL A N 1
ATOM 3662 C CA . VAL A 1 473 ? -1.589 -7.779 17.728 1.00 96.50 473 VAL A CA 1
ATOM 3663 C C . VAL A 1 473 ? -1.715 -7.376 19.192 1.00 96.50 473 VAL A C 1
ATOM 3665 O O . VAL A 1 473 ? -2.222 -8.108 20.041 1.00 96.50 473 VAL A O 1
ATOM 3668 N N . LYS A 1 474 ? -1.277 -6.155 19.503 1.00 96.56 474 LYS A N 1
ATOM 3669 C CA . LYS A 1 474 ? -1.258 -5.609 20.859 1.00 96.56 474 LYS A CA 1
ATOM 3670 C C . LYS A 1 474 ? -2.172 -4.403 20.970 1.00 96.56 474 LYS A C 1
ATOM 3672 O O . LYS A 1 474 ? -1.900 -3.336 20.431 1.00 96.56 474 LYS A O 1
ATOM 3677 N N . TYR A 1 475 ? -3.227 -4.570 21.756 1.00 95.94 475 TYR A N 1
ATOM 3678 C CA . TYR A 1 475 ? -4.231 -3.542 22.009 1.00 95.94 475 TYR A CA 1
ATOM 3679 C C . TYR A 1 475 ? -3.838 -2.610 23.161 1.00 95.94 475 TYR A C 1
ATOM 3681 O O . TYR A 1 475 ? -3.108 -2.995 24.094 1.00 95.94 475 TYR A O 1
ATOM 3689 N N . ARG A 1 476 ? -4.323 -1.365 23.108 1.00 96.12 476 ARG A N 1
ATOM 3690 C CA . ARG A 1 476 ? -4.086 -0.345 24.135 1.00 96.12 476 ARG A CA 1
ATOM 3691 C C . ARG A 1 476 ? -5.184 0.728 24.175 1.00 96.12 476 ARG A C 1
ATOM 3693 O O . ARG A 1 476 ? -5.095 1.735 23.482 1.00 96.12 476 ARG A O 1
ATOM 3700 N N . CYS A 1 477 ? -6.174 0.532 25.046 1.00 96.06 477 CYS A N 1
ATOM 3701 C CA . CYS A 1 477 ? -7.187 1.538 25.388 1.00 96.06 477 CYS A CA 1
ATOM 3702 C C . CYS A 1 477 ? -6.578 2.850 25.916 1.00 96.06 477 CYS A C 1
ATOM 3704 O O . CYS A 1 477 ? -5.627 2.825 26.704 1.00 96.06 477 CYS A O 1
ATOM 3706 N N . VAL A 1 478 ? -7.184 3.978 25.536 1.00 97.12 478 VAL A N 1
ATOM 3707 C CA . VAL A 1 478 ? -6.879 5.334 26.019 1.00 97.12 478 VAL A CA 1
ATOM 3708 C C . VAL A 1 478 ? -7.997 5.813 26.961 1.00 97.12 478 VAL A C 1
ATOM 3710 O O . VAL A 1 478 ? -9.087 6.120 26.482 1.00 97.12 478 VAL A O 1
ATOM 3713 N N . PRO A 1 479 ? -7.774 5.914 28.287 1.00 95.75 479 PRO A N 1
ATOM 3714 C CA . PRO A 1 479 ? -8.834 6.281 29.231 1.00 95.75 479 PRO A CA 1
ATOM 3715 C C . PRO A 1 479 ? -9.442 7.662 28.961 1.00 95.75 479 PRO A C 1
ATOM 3717 O O . PRO A 1 479 ? -8.729 8.667 28.877 1.00 95.75 479 PRO A O 1
ATOM 3720 N N . GLY A 1 480 ? -10.768 7.712 28.863 1.00 94.56 480 GLY A N 1
ATOM 3721 C CA . GLY A 1 480 ? -11.555 8.903 28.558 1.00 94.56 480 GLY A CA 1
ATOM 3722 C C . GLY A 1 480 ? -11.632 9.281 27.073 1.00 94.56 480 GLY A C 1
ATOM 3723 O O . GLY A 1 480 ? -12.225 10.317 26.761 1.00 94.56 480 GLY A O 1
ATOM 3724 N N . LEU A 1 481 ? -11.056 8.495 26.154 1.00 95.75 481 LEU A N 1
ATOM 3725 C CA . LEU A 1 481 ? -11.133 8.751 24.712 1.00 95.75 481 LEU A CA 1
ATOM 3726 C C . LEU A 1 481 ? -12.446 8.221 24.126 1.00 95.75 481 LEU A C 1
ATOM 3728 O O . LEU A 1 481 ? -12.557 7.045 23.806 1.00 95.75 481 LEU A O 1
ATOM 3732 N N . THR A 1 482 ? -13.445 9.083 23.955 1.00 92.69 482 THR A N 1
ATOM 3733 C CA . THR A 1 482 ? -14.756 8.665 23.430 1.00 92.69 482 THR A CA 1
ATOM 3734 C C . THR A 1 482 ? -14.844 8.739 21.905 1.00 92.69 482 THR A C 1
ATOM 3736 O O . THR A 1 482 ? -14.176 9.550 21.260 1.00 92.69 482 THR A O 1
ATOM 3739 N N . PHE A 1 483 ? -15.775 7.975 21.325 1.00 88.50 483 PHE A N 1
ATOM 3740 C CA . PHE A 1 483 ? -16.156 8.073 19.910 1.00 88.50 483 PHE A CA 1
ATOM 3741 C C . PHE A 1 483 ? -16.509 9.513 19.485 1.00 88.50 483 PHE A C 1
ATOM 3743 O O . PHE A 1 483 ? -16.087 9.970 18.426 1.00 88.50 483 PHE A O 1
ATOM 3750 N N . ALA A 1 484 ? -17.171 10.286 20.354 1.00 88.44 484 ALA A N 1
ATOM 3751 C CA . ALA A 1 484 ? -17.466 11.699 20.107 1.00 88.44 484 ALA A CA 1
ATOM 3752 C C . ALA A 1 484 ? -16.205 12.593 20.035 1.00 88.44 484 ALA A C 1
ATOM 3754 O O . ALA A 1 484 ? -16.190 13.570 19.281 1.00 88.44 484 ALA A O 1
ATOM 3755 N N . MET A 1 485 ? -15.129 12.275 20.770 1.00 91.62 485 MET A N 1
ATOM 3756 C CA . MET A 1 485 ? -13.835 12.957 20.601 1.00 91.62 485 MET A CA 1
ATOM 3757 C C . MET A 1 485 ? -13.197 12.605 19.252 1.00 91.62 485 MET A C 1
ATOM 3759 O O . MET A 1 485 ? -12.695 13.505 18.580 1.00 91.62 485 MET A O 1
ATOM 3763 N N . ALA A 1 486 ? -13.266 11.338 18.826 1.00 90.06 486 ALA A N 1
ATOM 3764 C CA . ALA A 1 486 ? -12.770 10.898 17.519 1.00 90.06 486 ALA A CA 1
ATOM 3765 C C . ALA A 1 486 ? -13.532 11.571 16.361 1.00 90.06 486 ALA A C 1
ATOM 3767 O O . ALA A 1 486 ? -12.916 12.234 15.529 1.00 90.06 486 ALA A O 1
ATOM 3768 N N . GLN A 1 487 ? -14.869 11.514 16.355 1.00 85.00 487 GLN A N 1
ATOM 3769 C CA . GLN A 1 487 ? -15.712 12.165 15.340 1.00 85.00 487 GLN A CA 1
ATOM 3770 C C . GLN A 1 487 ? -15.490 13.683 15.250 1.00 85.00 487 GLN A C 1
ATOM 3772 O O . GLN A 1 487 ? -15.484 14.241 14.153 1.00 85.00 487 GLN A O 1
ATOM 3777 N N . SER A 1 488 ? -15.285 14.364 16.383 1.00 86.12 488 SER A N 1
ATOM 3778 C CA . SER A 1 488 ? -15.019 15.813 16.416 1.00 86.12 488 SER A CA 1
ATOM 3779 C C . SER A 1 488 ? -13.547 16.194 16.195 1.00 86.12 488 SER A C 1
ATOM 3781 O O . SER A 1 488 ? -13.227 17.387 16.166 1.00 86.12 488 SER A O 1
ATOM 3783 N N . GLY A 1 489 ? -12.656 15.204 16.060 1.00 88.00 489 GLY A N 1
ATOM 3784 C CA . GLY A 1 489 ? -11.211 15.376 15.919 1.00 88.00 489 GLY A CA 1
ATOM 3785 C C . GLY A 1 489 ? -10.535 16.062 17.111 1.00 88.00 489 GLY A C 1
ATOM 3786 O O . GLY A 1 489 ? -9.482 16.678 16.945 1.00 88.00 489 GLY A O 1
ATOM 3787 N N . LYS A 1 490 ? -11.144 16.030 18.307 1.00 90.06 490 LYS A N 1
ATOM 3788 C CA . LYS A 1 490 ? -10.753 16.861 19.460 1.00 90.06 490 LYS A CA 1
ATOM 3789 C C . LYS A 1 490 ? -10.757 16.073 20.767 1.00 90.06 490 LYS A C 1
ATOM 3791 O O . LYS A 1 490 ? -11.806 15.758 21.320 1.00 90.06 490 LYS A O 1
ATOM 3796 N N . MET A 1 491 ? -9.561 15.836 21.301 1.00 94.50 491 MET A N 1
ATOM 3797 C CA . MET A 1 491 ? -9.356 15.308 22.652 1.00 94.50 491 MET A CA 1
ATOM 3798 C C . MET A 1 491 ? -9.248 16.434 23.687 1.00 94.50 491 MET A C 1
ATOM 3800 O O . MET A 1 491 ? -8.858 17.558 23.372 1.00 94.50 491 MET A O 1
ATOM 3804 N N . THR A 1 492 ? -9.534 16.123 24.954 1.00 96.00 492 THR A N 1
ATOM 3805 C CA . THR A 1 492 ? -9.099 16.987 26.067 1.00 96.00 492 THR A CA 1
ATOM 3806 C C . THR A 1 492 ? -7.581 16.853 26.273 1.00 96.00 492 THR A C 1
ATOM 3808 O O . THR A 1 492 ? -7.037 15.792 25.963 1.00 96.00 492 THR A O 1
ATOM 3811 N N . PRO A 1 493 ? -6.879 17.847 26.859 1.00 96.31 493 PRO A N 1
ATOM 3812 C CA . PRO A 1 493 ? -5.428 17.765 27.067 1.00 96.31 493 PRO A CA 1
ATOM 3813 C C . PRO A 1 493 ? -4.968 16.512 27.831 1.00 96.31 493 PRO A C 1
ATOM 3815 O O . PRO A 1 493 ? -3.933 15.938 27.505 1.00 96.31 493 PRO A O 1
ATOM 3818 N N . LYS A 1 494 ? -5.768 16.039 28.800 1.00 95.00 494 LYS A N 1
ATOM 3819 C CA . LYS A 1 494 ? -5.481 14.815 29.566 1.00 95.00 494 LYS A CA 1
ATOM 3820 C C . LYS A 1 494 ? -5.622 13.546 28.718 1.00 95.00 494 LYS A C 1
ATOM 3822 O O . LYS A 1 494 ? -4.795 12.650 28.819 1.00 95.00 494 LYS A O 1
ATOM 3827 N N . VAL A 1 495 ? -6.646 13.477 27.866 1.00 96.75 495 VAL A N 1
ATOM 3828 C CA . VAL A 1 495 ? -6.852 12.340 26.950 1.00 96.75 495 VAL A CA 1
ATOM 3829 C C . VAL A 1 495 ? -5.787 12.338 25.844 1.00 96.75 495 VAL A C 1
ATOM 3831 O O . VAL A 1 495 ? -5.271 11.284 25.493 1.00 96.75 495 VAL A O 1
ATOM 3834 N N . GLN A 1 496 ? -5.371 13.516 25.369 1.00 97.44 496 GLN A N 1
ATOM 3835 C CA . GLN A 1 496 ? -4.236 13.687 24.455 1.00 97.44 496 GLN A CA 1
ATOM 3836 C C . GLN A 1 496 ? -2.909 13.181 25.054 1.00 97.44 496 GLN A C 1
ATOM 3838 O O . GLN A 1 496 ? -2.110 12.572 24.341 1.00 97.44 496 GLN A O 1
ATOM 3843 N N . GLU A 1 497 ? -2.667 13.397 26.350 1.00 96.12 497 GLU A N 1
ATOM 3844 C CA . GLU A 1 497 ? -1.498 12.841 27.041 1.00 96.12 497 GLU A CA 1
ATOM 3845 C C . GLU A 1 497 ? -1.556 11.306 27.120 1.00 96.12 497 GLU A C 1
ATOM 3847 O O . GLU A 1 497 ? -0.592 10.636 26.738 1.00 96.12 497 GLU A O 1
ATOM 3852 N N . GLU A 1 498 ? -2.698 10.737 27.520 1.00 96.38 498 GLU A N 1
ATOM 3853 C CA . GLU A 1 498 ? -2.892 9.281 27.545 1.00 96.38 498 GLU A CA 1
ATOM 3854 C C . GLU A 1 498 ? -2.775 8.643 26.155 1.00 96.38 498 GLU A C 1
ATOM 3856 O O . GLU A 1 498 ? -2.181 7.576 26.024 1.00 96.38 498 GLU A O 1
ATOM 3861 N N . PHE A 1 499 ? -3.260 9.305 25.101 1.00 98.00 499 PHE A N 1
ATOM 3862 C CA . PHE A 1 499 ? -3.146 8.833 23.720 1.00 98.00 499 PHE A CA 1
ATOM 3863 C C . PHE A 1 499 ? -1.679 8.718 23.272 1.00 98.00 499 PHE A C 1
ATOM 3865 O O . PHE A 1 499 ? -1.265 7.693 22.726 1.00 98.00 499 PHE A O 1
ATOM 3872 N N . MET A 1 500 ? -0.848 9.725 23.568 1.00 97.88 500 MET A N 1
ATOM 3873 C CA . MET A 1 500 ? 0.595 9.633 23.312 1.00 97.88 500 MET A CA 1
ATOM 3874 C C . MET A 1 500 ? 1.257 8.527 24.147 1.00 97.88 500 MET A C 1
ATOM 3876 O O . MET A 1 500 ? 2.149 7.830 23.662 1.00 97.88 500 MET A O 1
ATOM 3880 N N . ASN A 1 501 ? 0.832 8.347 25.400 1.00 96.69 501 ASN A N 1
ATOM 3881 C CA . ASN A 1 501 ? 1.367 7.311 26.283 1.00 96.69 501 ASN A CA 1
ATOM 3882 C C . ASN A 1 501 ? 0.938 5.897 25.855 1.00 96.69 501 ASN A C 1
ATOM 3884 O O . ASN A 1 501 ? 1.716 4.957 26.011 1.00 96.69 501 ASN A O 1
ATOM 3888 N N . ALA A 1 502 ? -0.241 5.743 25.248 1.00 97.81 502 ALA A N 1
ATOM 3889 C CA . ALA A 1 502 ? -0.681 4.513 24.600 1.00 97.81 502 ALA A CA 1
ATOM 3890 C C . ALA A 1 502 ? 0.197 4.160 23.391 1.00 97.81 502 ALA A C 1
ATOM 3892 O O . ALA A 1 502 ? 0.694 3.038 23.315 1.00 97.81 502 ALA A O 1
ATOM 3893 N N . CYS A 1 503 ? 0.476 5.124 22.507 1.00 98.44 503 CYS A N 1
ATOM 3894 C CA . CYS A 1 503 ? 1.378 4.915 21.368 1.00 98.44 503 CYS A CA 1
ATOM 3895 C C . CYS A 1 503 ? 2.781 4.467 21.830 1.00 98.44 503 CYS A C 1
ATOM 3897 O O . CYS A 1 503 ? 3.331 3.489 21.324 1.00 98.44 503 CYS A O 1
ATOM 3899 N N . ARG A 1 504 ? 3.330 5.132 22.858 1.00 98.38 504 ARG A N 1
ATOM 3900 C CA . ARG A 1 504 ? 4.638 4.799 23.455 1.00 98.38 504 ARG A CA 1
ATOM 3901 C C . ARG A 1 504 ? 4.663 3.434 24.144 1.00 98.38 504 ARG A C 1
ATOM 3903 O O . ARG A 1 504 ? 5.690 2.762 24.094 1.00 98.38 504 ARG A O 1
ATOM 3910 N N . ASP A 1 505 ? 3.571 3.011 24.787 1.00 97.81 505 ASP A N 1
ATOM 3911 C CA . ASP A 1 505 ? 3.454 1.661 25.360 1.00 97.81 505 ASP A CA 1
ATOM 3912 C C . ASP A 1 505 ? 3.531 0.586 24.269 1.00 97.81 505 ASP A C 1
ATOM 3914 O O . ASP A 1 505 ? 4.270 -0.386 24.414 1.00 97.81 505 ASP A O 1
ATOM 3918 N N . LEU A 1 506 ? 2.831 0.792 23.150 1.00 98.06 506 LEU A N 1
ATOM 3919 C CA . LEU A 1 506 ? 2.834 -0.128 22.013 1.00 98.06 506 LEU A CA 1
ATOM 3920 C C . LEU A 1 506 ? 4.225 -0.251 21.374 1.00 98.06 506 LEU A C 1
ATOM 3922 O O . LEU A 1 506 ? 4.733 -1.367 21.243 1.00 98.06 506 LEU A O 1
ATOM 3926 N N . GLU A 1 507 ? 4.889 0.867 21.060 1.00 97.88 507 GLU A N 1
ATOM 3927 C CA . GLU A 1 507 ? 6.275 0.857 20.559 1.00 97.88 507 GLU A CA 1
ATOM 3928 C C . GLU A 1 507 ? 7.223 0.147 21.547 1.00 97.88 507 GLU A C 1
ATOM 3930 O O . GLU A 1 507 ? 7.979 -0.749 21.167 1.00 97.88 507 GLU A O 1
ATOM 3935 N N . LYS A 1 508 ? 7.123 0.459 22.846 1.00 97.31 508 LYS A N 1
ATOM 3936 C CA . LYS A 1 508 ? 7.919 -0.176 23.910 1.00 97.31 508 LYS A CA 1
ATOM 3937 C C . LYS A 1 508 ? 7.646 -1.681 24.062 1.00 97.31 508 LYS A C 1
ATOM 3939 O O . LYS A 1 508 ? 8.549 -2.418 24.459 1.00 97.31 508 LYS A O 1
ATOM 3944 N N . ARG A 1 509 ? 6.435 -2.149 23.742 1.00 95.44 509 ARG A N 1
ATOM 3945 C CA . ARG A 1 509 ? 6.039 -3.573 23.699 1.00 95.44 509 ARG A CA 1
ATOM 3946 C C . ARG A 1 509 ? 6.460 -4.285 22.404 1.00 95.44 509 ARG A C 1
ATOM 3948 O O . ARG A 1 509 ? 6.108 -5.447 22.209 1.00 95.44 509 ARG A O 1
ATOM 3955 N N . GLY A 1 510 ? 7.237 -3.620 21.546 1.00 95.38 510 GLY A N 1
ATOM 3956 C CA . GLY A 1 510 ? 7.809 -4.198 20.330 1.00 95.38 510 GLY A CA 1
ATOM 3957 C C . GLY A 1 510 ? 6.890 -4.144 19.110 1.00 95.38 510 GLY A C 1
ATOM 3958 O O . GLY A 1 510 ? 7.172 -4.828 18.126 1.00 95.38 510 GLY A O 1
ATOM 3959 N N . CYS A 1 511 ? 5.816 -3.347 19.147 1.00 97.56 511 CYS A N 1
ATOM 3960 C CA . CYS A 1 511 ? 5.009 -3.099 17.953 1.00 97.56 511 CYS A CA 1
ATOM 3961 C C . CYS A 1 511 ? 5.877 -2.433 16.876 1.00 97.56 511 CYS A C 1
ATOM 3963 O O . CYS A 1 511 ? 6.749 -1.615 17.169 1.00 97.56 511 CYS A O 1
ATOM 3965 N N . CYS A 1 512 ? 5.649 -2.796 15.619 1.00 96.94 512 CYS A N 1
ATOM 3966 C CA . CYS A 1 512 ? 6.469 -2.374 14.483 1.00 96.94 512 CYS A CA 1
ATOM 3967 C C . CYS A 1 512 ? 5.733 -1.428 13.511 1.00 96.94 512 CYS A C 1
ATOM 3969 O O . CYS A 1 512 ? 6.358 -0.903 12.587 1.00 96.94 512 CYS A O 1
ATOM 3971 N N . GLY A 1 513 ? 4.451 -1.177 13.788 1.00 98.00 513 GLY A N 1
ATOM 3972 C CA . GLY A 1 513 ? 3.583 -0.121 13.269 1.00 98.00 513 GLY A CA 1
ATOM 3973 C C . GLY A 1 513 ? 2.385 0.061 14.220 1.00 98.00 513 GLY A C 1
ATOM 3974 O O . GLY A 1 513 ? 2.138 -0.820 15.051 1.00 98.00 513 GLY A O 1
ATOM 3975 N N . ILE A 1 514 ? 1.674 1.189 14.137 1.00 98.44 514 ILE A N 1
ATOM 3976 C CA . ILE A 1 514 ? 0.523 1.522 14.995 1.00 98.44 514 ILE A CA 1
ATOM 3977 C C . ILE A 1 514 ? -0.677 1.981 14.156 1.00 98.44 514 ILE A C 1
ATOM 3979 O O . ILE A 1 514 ? -0.538 2.835 13.285 1.00 98.44 514 ILE A O 1
ATOM 3983 N N . THR A 1 515 ? -1.862 1.476 14.490 1.00 98.00 515 THR A N 1
ATOM 3984 C CA . THR A 1 515 ? -3.168 1.894 13.958 1.00 98.00 515 THR A CA 1
ATOM 3985 C C . THR A 1 515 ? -4.132 2.270 15.095 1.00 98.00 515 THR A C 1
ATOM 3987 O O . THR A 1 515 ? -3.798 2.126 16.276 1.00 98.00 515 THR A O 1
ATOM 3990 N N . GLY A 1 516 ? -5.314 2.770 14.740 1.00 96.44 516 GLY A N 1
ATOM 3991 C CA . GLY A 1 516 ? -6.427 3.048 15.650 1.00 96.44 516 GLY A CA 1
ATOM 3992 C C . GLY A 1 516 ? -7.594 2.092 15.404 1.00 96.44 516 GLY A C 1
ATOM 3993 O O . GLY A 1 516 ? -7.742 1.577 14.296 1.00 96.44 516 GLY A O 1
ATOM 3994 N N . ASP A 1 517 ? -8.428 1.870 16.417 1.00 94.44 517 ASP A N 1
ATOM 3995 C CA . ASP A 1 517 ? -9.618 1.014 16.311 1.00 94.44 517 ASP A CA 1
ATOM 3996 C C . ASP A 1 517 ? -10.847 1.698 15.679 1.00 94.44 517 ASP A C 1
ATOM 3998 O O . ASP A 1 517 ? -11.877 1.065 15.456 1.00 94.44 517 ASP A O 1
ATOM 4002 N N . CYS A 1 518 ? -10.746 2.985 15.342 1.00 92.44 518 CYS A N 1
ATOM 4003 C CA . CYS A 1 518 ? -11.810 3.772 14.729 1.00 92.44 518 CYS A CA 1
ATOM 4004 C C . CYS A 1 518 ? -11.254 4.677 13.621 1.00 92.44 518 CYS A C 1
ATOM 4006 O O . CYS A 1 518 ? -10.336 5.460 13.859 1.00 92.44 518 CYS A O 1
ATOM 4008 N N . GLY A 1 519 ? -11.844 4.632 12.420 1.00 86.88 519 GLY A N 1
ATOM 4009 C CA . GLY A 1 519 ? -11.366 5.384 11.247 1.00 86.88 519 GLY A CA 1
ATOM 4010 C C . GLY A 1 519 ? -11.222 6.899 11.472 1.00 86.88 519 GLY A C 1
ATOM 4011 O O . GLY A 1 519 ? -10.246 7.502 11.021 1.00 86.88 519 GLY A O 1
ATOM 4012 N N . PHE A 1 520 ? -12.094 7.510 12.286 1.00 88.12 520 PHE A N 1
ATOM 4013 C CA . PHE A 1 520 ? -12.010 8.929 12.671 1.00 88.12 520 PHE A CA 1
ATOM 4014 C C . PHE A 1 520 ? -10.764 9.290 13.514 1.00 88.12 520 PHE A C 1
ATOM 4016 O O . PHE A 1 520 ? -10.473 10.470 13.718 1.00 88.12 520 PHE A O 1
ATOM 4023 N N . MET A 1 521 ? -9.968 8.312 13.965 1.00 91.81 521 MET A N 1
ATOM 4024 C CA . MET A 1 521 ? -8.674 8.543 14.628 1.00 91.81 521 MET A CA 1
ATOM 4025 C C . MET A 1 521 ? -7.587 9.069 13.674 1.00 91.81 521 MET A C 1
ATOM 4027 O O . MET A 1 521 ? -6.525 9.489 14.140 1.00 91.81 521 MET A O 1
ATOM 4031 N N . MET A 1 522 ? -7.872 9.173 12.368 1.00 88.25 522 MET A N 1
ATOM 4032 C CA . MET A 1 522 ? -7.143 10.019 11.405 1.00 88.25 522 MET A CA 1
ATOM 4033 C C . MET A 1 522 ? -6.770 11.406 11.973 1.00 88.25 522 MET A C 1
ATOM 4035 O O . MET A 1 522 ? -5.653 11.883 11.761 1.00 88.25 522 MET A O 1
ATOM 4039 N N . ALA A 1 523 ? -7.649 12.014 12.781 1.00 89.19 523 ALA A N 1
ATOM 4040 C CA . ALA A 1 523 ? -7.419 13.285 13.473 1.00 89.19 523 ALA A CA 1
ATOM 4041 C C . ALA A 1 523 ? -6.225 13.278 14.439 1.00 89.19 523 ALA A C 1
ATOM 4043 O O . ALA A 1 523 ? -5.622 14.319 14.705 1.00 89.19 523 ALA A O 1
ATOM 4044 N N . PHE A 1 524 ? -5.866 12.106 14.958 1.00 93.31 524 PHE A N 1
ATOM 4045 C CA . PHE A 1 524 ? -4.840 11.920 15.980 1.00 93.31 524 PHE A CA 1
ATOM 4046 C C . PHE A 1 524 ? -3.549 11.304 15.417 1.00 93.31 524 PHE A C 1
ATOM 4048 O O . PHE A 1 524 ? -2.541 11.239 16.123 1.00 93.31 524 PHE A O 1
ATOM 4055 N N . GLN A 1 525 ? -3.530 10.954 14.125 1.00 93.44 525 GLN A N 1
ATOM 4056 C CA . GLN A 1 525 ? -2.328 10.542 13.392 1.00 93.44 525 GLN A CA 1
ATOM 4057 C C . GLN A 1 525 ? -1.128 11.493 13.582 1.00 93.44 525 GLN A C 1
ATOM 4059 O O . GLN A 1 525 ? -0.035 10.990 13.842 1.00 93.44 525 GLN A O 1
ATOM 4064 N N . PRO A 1 526 ? -1.267 12.838 13.549 1.00 92.19 526 PRO A N 1
ATOM 4065 C CA . PRO A 1 526 ? -0.120 13.731 13.738 1.00 92.19 526 PRO A CA 1
ATOM 4066 C C . PRO A 1 526 ? 0.477 13.603 15.140 1.00 92.19 526 PRO A C 1
ATOM 4068 O O . PRO A 1 526 ? 1.689 13.501 15.298 1.00 92.19 526 PRO A O 1
ATOM 4071 N N . LEU A 1 527 ? -0.390 13.542 16.151 1.00 95.00 527 LEU A N 1
ATOM 4072 C CA . LEU A 1 527 ? -0.013 13.416 17.554 1.00 95.00 527 LEU A CA 1
ATOM 4073 C C . LEU A 1 527 ? 0.699 12.083 17.829 1.00 95.00 527 LEU A C 1
ATOM 4075 O O . LEU A 1 527 ? 1.728 12.067 18.502 1.00 95.00 527 LEU A O 1
ATOM 4079 N N . ALA A 1 528 ? 0.192 10.982 17.272 1.00 96.81 528 ALA A N 1
ATOM 4080 C CA . ALA A 1 528 ? 0.824 9.671 17.386 1.00 96.81 528 ALA A CA 1
ATOM 4081 C C . ALA A 1 528 ? 2.199 9.632 16.700 1.00 96.81 528 ALA A C 1
ATOM 4083 O O . ALA A 1 528 ? 3.149 9.140 17.303 1.00 96.81 528 ALA A O 1
ATOM 4084 N N . ARG A 1 529 ? 2.349 10.224 15.505 1.00 95.56 529 ARG A N 1
ATOM 4085 C CA . ARG A 1 529 ? 3.652 10.341 14.818 1.00 95.56 529 ARG A CA 1
ATOM 4086 C C . ARG A 1 529 ? 4.674 11.137 15.639 1.00 95.56 529 ARG A C 1
ATOM 4088 O O . ARG A 1 529 ? 5.830 10.751 15.689 1.00 95.56 529 ARG A O 1
ATOM 4095 N N . THR A 1 530 ? 4.257 12.168 16.383 1.00 95.00 530 THR A N 1
ATOM 4096 C CA . THR A 1 530 ? 5.158 12.868 17.330 1.00 95.00 530 THR A CA 1
ATOM 4097 C C . THR A 1 530 ? 5.480 12.080 18.611 1.00 95.00 530 THR A C 1
ATOM 4099 O O . THR A 1 530 ? 6.280 12.536 19.431 1.00 95.00 530 THR A O 1
ATOM 4102 N N . ALA A 1 531 ? 4.850 10.921 18.835 1.00 97.06 531 ALA A N 1
ATOM 4103 C CA . ALA A 1 531 ? 4.992 10.137 20.060 1.00 97.06 531 ALA A CA 1
ATOM 4104 C C . ALA A 1 531 ? 5.899 8.899 19.927 1.00 97.06 531 ALA A C 1
ATOM 4106 O O . ALA A 1 531 ? 6.359 8.427 20.969 1.00 97.06 531 ALA A O 1
ATOM 4107 N N . VAL A 1 532 ? 6.146 8.400 18.708 1.00 97.75 532 VAL A N 1
ATOM 4108 C CA . VAL A 1 532 ? 6.893 7.158 18.395 1.00 97.75 532 VAL A CA 1
ATOM 4109 C C . VAL A 1 532 ? 7.801 7.335 17.164 1.00 97.75 532 VAL A C 1
ATOM 4111 O O . VAL A 1 532 ? 7.750 8.368 16.513 1.00 97.75 532 VAL A O 1
ATOM 4114 N N . ASN A 1 533 ? 8.631 6.339 16.832 1.00 96.25 533 ASN A N 1
ATOM 4115 C CA . ASN A 1 533 ? 9.548 6.325 15.674 1.00 96.25 533 ASN A CA 1
ATOM 4116 C C . ASN A 1 533 ? 9.212 5.191 14.672 1.00 96.25 533 ASN A C 1
ATOM 4118 O O . ASN A 1 533 ? 10.070 4.739 13.907 1.00 96.25 533 ASN A O 1
ATOM 4122 N N . ILE A 1 534 ? 7.977 4.683 14.703 1.00 97.75 534 ILE A N 1
ATOM 4123 C CA . ILE A 1 534 ? 7.460 3.598 13.850 1.00 97.75 534 ILE A CA 1
ATOM 4124 C C . ILE A 1 534 ? 6.244 4.082 13.040 1.00 97.75 534 ILE A C 1
ATOM 4126 O O . ILE A 1 534 ? 5.598 5.035 13.471 1.00 97.75 534 ILE A O 1
ATOM 4130 N N . PRO A 1 535 ? 5.910 3.455 11.891 1.00 97.75 535 PRO A N 1
ATOM 4131 C CA . PRO A 1 535 ? 4.784 3.877 11.055 1.00 97.75 535 PRO A CA 1
ATOM 4132 C C . PRO A 1 535 ? 3.460 3.961 11.825 1.00 97.75 535 PRO A C 1
ATOM 4134 O O . PRO A 1 535 ? 3.095 3.019 12.529 1.00 97.75 535 PRO A O 1
ATOM 4137 N N . VAL A 1 536 ? 2.726 5.057 11.638 1.00 97.81 536 VAL A N 1
ATOM 4138 C CA . VAL A 1 536 ? 1.411 5.326 12.235 1.00 97.81 536 VAL A CA 1
ATOM 4139 C C . VAL A 1 536 ? 0.368 5.513 11.136 1.00 97.81 536 VAL A C 1
ATOM 4141 O O . VAL A 1 536 ? 0.461 6.450 10.350 1.00 97.81 536 VAL A O 1
ATOM 4144 N N . PHE A 1 537 ? -0.651 4.663 11.110 1.00 95.94 537 PHE A N 1
ATOM 4145 C CA . PHE A 1 537 ? -1.700 4.631 10.089 1.00 95.94 537 PHE A CA 1
ATOM 4146 C C . PHE A 1 537 ? -3.066 4.482 10.772 1.00 95.94 537 PHE A C 1
ATOM 4148 O O . PHE A 1 537 ? -3.642 3.407 10.822 1.00 95.94 537 PHE A O 1
ATOM 4155 N N . MET A 1 538 ? -3.580 5.575 11.339 1.00 94.94 538 MET A N 1
ATOM 4156 C CA . MET A 1 538 ? -4.779 5.599 12.201 1.00 94.94 538 MET A CA 1
ATOM 4157 C C . MET A 1 538 ? -6.118 5.454 11.450 1.00 94.94 538 MET A C 1
ATOM 4159 O O . MET A 1 538 ? -7.178 5.582 12.054 1.00 94.94 538 MET A O 1
ATOM 4163 N N . SER A 1 539 ? -6.086 5.251 10.133 1.00 92.25 539 SER A N 1
ATOM 4164 C CA . SER A 1 539 ? -7.259 5.050 9.280 1.00 92.25 539 SER A CA 1
ATOM 4165 C C . SER A 1 539 ? -6.836 4.393 7.971 1.00 92.25 539 SER A C 1
ATOM 4167 O O . SER A 1 539 ? -5.768 4.706 7.439 1.00 92.25 539 SER A O 1
ATOM 4169 N N . SER A 1 540 ? -7.701 3.560 7.388 1.00 93.50 540 SER A N 1
ATOM 4170 C CA . SER A 1 540 ? -7.493 2.981 6.053 1.00 93.50 540 SER A CA 1
ATOM 4171 C C . SER A 1 540 ? -7.401 4.042 4.942 1.00 93.50 540 SER A C 1
ATOM 4173 O O . SER A 1 540 ? -6.873 3.750 3.868 1.00 93.50 540 SER A O 1
ATOM 4175 N N . MET A 1 541 ? -7.843 5.283 5.201 1.00 91.94 541 MET A N 1
ATOM 4176 C CA . MET A 1 541 ? -7.786 6.417 4.266 1.00 91.94 541 MET A CA 1
ATOM 4177 C C . MET A 1 541 ? -6.365 6.848 3.875 1.00 91.94 541 MET A C 1
ATOM 4179 O O . MET A 1 541 ? -6.205 7.484 2.834 1.00 91.94 541 MET A O 1
ATOM 4183 N N . VAL A 1 542 ? -5.317 6.449 4.612 1.00 92.94 542 VAL A N 1
ATOM 4184 C CA . VAL A 1 542 ? -3.922 6.656 4.160 1.00 92.94 542 VAL A CA 1
ATOM 4185 C C . VAL A 1 542 ? -3.579 5.862 2.890 1.00 92.94 542 VAL A C 1
ATOM 4187 O O . VAL A 1 542 ? -2.577 6.148 2.240 1.00 92.94 542 VAL A O 1
ATOM 4190 N N . GLN A 1 543 ? -4.412 4.885 2.508 1.00 94.44 543 GLN A N 1
ATOM 4191 C CA . GLN A 1 543 ? -4.294 4.150 1.245 1.00 94.44 543 GLN A CA 1
ATOM 4192 C C . GLN A 1 543 ? -4.799 4.952 0.039 1.00 94.44 543 GLN A C 1
ATOM 4194 O O . GLN A 1 543 ? -4.329 4.722 -1.076 1.00 94.44 543 GLN A O 1
ATOM 4199 N N . CYS A 1 544 ? -5.720 5.906 0.228 1.00 92.88 544 CYS A N 1
ATOM 4200 C CA . CYS A 1 544 ? -6.393 6.609 -0.869 1.00 92.88 544 CYS A CA 1
ATOM 4201 C C . CYS A 1 544 ? -5.439 7.288 -1.875 1.00 92.88 544 CYS A C 1
ATOM 4203 O O . CYS A 1 544 ? -5.696 7.156 -3.074 1.00 92.88 544 CYS A O 1
ATOM 4205 N N . PRO A 1 545 ? -4.319 7.932 -1.475 1.00 89.75 545 PRO A N 1
ATOM 4206 C CA . PRO A 1 545 ? -3.331 8.443 -2.425 1.00 89.75 545 PRO A CA 1
ATOM 4207 C C . PRO A 1 545 ? -2.779 7.354 -3.356 1.00 89.75 545 PRO A C 1
ATOM 4209 O O . PRO A 1 545 ? -2.853 7.512 -4.576 1.00 89.75 545 PRO A O 1
ATOM 4212 N N . MET A 1 546 ? -2.308 6.231 -2.794 1.00 93.81 546 MET A N 1
ATOM 4213 C CA . MET A 1 546 ? -1.726 5.107 -3.542 1.00 93.81 546 MET A CA 1
ATOM 4214 C C . MET A 1 546 ? -2.765 4.432 -4.446 1.00 93.81 546 MET A C 1
ATOM 4216 O O . MET A 1 546 ? -2.501 4.230 -5.627 1.00 93.81 546 MET A O 1
ATOM 4220 N N . VAL A 1 547 ? -3.975 4.170 -3.937 1.00 95.38 547 VAL A N 1
ATOM 4221 C CA . VAL A 1 547 ? -5.085 3.645 -4.753 1.00 95.38 547 VAL A CA 1
ATOM 4222 C C . VAL A 1 547 ? -5.377 4.585 -5.930 1.00 95.38 547 VAL A C 1
ATOM 4224 O O . VAL A 1 547 ? -5.546 4.132 -7.059 1.00 95.38 547 VAL A O 1
ATOM 4227 N N . SER A 1 548 ? -5.392 5.902 -5.701 1.00 91.75 548 SER A N 1
ATOM 4228 C CA . SER A 1 548 ? -5.816 6.876 -6.713 1.00 91.75 548 SER A CA 1
ATOM 4229 C C . SER A 1 548 ? -4.793 7.190 -7.807 1.00 91.75 548 SER A C 1
ATOM 4231 O O . SER A 1 548 ? -5.187 7.717 -8.846 1.00 91.75 548 SER A O 1
ATOM 4233 N N . VAL A 1 549 ? -3.502 6.885 -7.630 1.00 91.88 549 VAL A N 1
ATOM 4234 C CA . VAL A 1 549 ? -2.506 7.052 -8.711 1.00 91.88 549 VAL A CA 1
ATOM 4235 C C . VAL A 1 549 ? -2.511 5.893 -9.715 1.00 91.88 549 VAL A C 1
ATOM 4237 O O . VAL A 1 549 ? -1.930 6.029 -10.799 1.00 91.88 549 VAL A O 1
ATOM 4240 N N . ALA A 1 550 ? -3.188 4.787 -9.385 1.00 95.06 550 ALA A N 1
ATOM 4241 C CA . ALA A 1 550 ? -3.246 3.570 -10.193 1.00 95.06 550 ALA A CA 1
ATOM 4242 C C . ALA A 1 550 ? -4.365 3.534 -11.253 1.00 95.06 550 ALA A C 1
ATOM 4244 O O . ALA A 1 550 ? -4.340 2.671 -12.129 1.00 95.06 550 ALA A O 1
ATOM 4245 N N . PHE A 1 551 ? -5.315 4.470 -11.198 1.00 95.12 551 PHE A N 1
ATOM 4246 C CA . PHE A 1 551 ? -6.436 4.615 -12.137 1.00 95.12 551 PHE A CA 1
ATOM 4247 C C . PHE A 1 551 ? -6.366 5.969 -12.863 1.00 95.12 551 PHE A C 1
ATOM 4249 O O . PHE A 1 551 ? -5.625 6.858 -12.428 1.00 95.12 551 PHE A O 1
ATOM 4256 N N . ASP A 1 552 ? -7.097 6.165 -13.968 1.00 94.31 552 ASP A N 1
ATOM 4257 C CA . ASP A 1 552 ? -7.116 7.489 -14.600 1.00 94.31 552 ASP A CA 1
ATOM 4258 C C . ASP A 1 552 ? -7.850 8.530 -13.737 1.00 94.31 552 ASP A C 1
ATOM 4260 O O . ASP A 1 552 ? -8.648 8.219 -12.856 1.00 94.31 552 ASP A O 1
ATOM 4264 N N . LYS A 1 553 ? -7.598 9.812 -14.008 1.00 89.12 553 LYS A N 1
ATOM 4265 C CA . LYS A 1 553 ? -8.272 10.933 -13.346 1.00 89.12 553 LYS A CA 1
ATOM 4266 C C . LYS A 1 553 ? -9.800 10.977 -13.554 1.00 89.12 553 LYS A C 1
ATOM 4268 O O . LYS A 1 553 ? -10.453 11.762 -12.875 1.00 89.12 553 LYS A O 1
ATOM 4273 N N . TYR A 1 554 ? -10.354 10.199 -14.489 1.00 91.50 554 TYR A N 1
ATOM 4274 C CA . TYR A 1 554 ? -11.802 10.060 -14.711 1.00 91.50 554 TYR A CA 1
ATOM 4275 C C . TYR A 1 554 ? -12.411 8.765 -14.143 1.00 91.50 554 TYR A C 1
ATOM 4277 O O . TYR A 1 554 ? -13.638 8.624 -14.119 1.00 91.50 554 TYR A O 1
ATOM 4285 N N . ASP A 1 555 ? -11.584 7.830 -13.678 1.00 94.44 555 ASP A N 1
ATOM 4286 C CA . ASP A 1 555 ? -12.042 6.667 -12.923 1.00 94.44 555 ASP A CA 1
ATOM 4287 C C . ASP A 1 555 ? -12.338 7.063 -11.471 1.00 94.44 555 ASP A C 1
ATOM 4289 O O . ASP A 1 555 ? -11.673 7.927 -10.889 1.00 94.44 555 ASP A O 1
ATOM 4293 N N . ARG A 1 556 ? -13.344 6.418 -10.875 1.00 95.69 556 ARG A N 1
ATOM 4294 C CA . ARG A 1 556 ? -13.813 6.725 -9.520 1.00 95.69 556 ARG A CA 1
ATOM 4295 C C . ARG A 1 556 ? -13.534 5.614 -8.514 1.00 95.69 556 ARG A C 1
ATOM 4297 O O . ARG A 1 556 ? -13.402 4.437 -8.847 1.00 95.69 556 ARG A O 1
ATOM 4304 N N . ILE A 1 557 ? -13.472 6.007 -7.250 1.00 97.25 557 ILE A N 1
ATOM 4305 C CA . ILE A 1 557 ? -13.206 5.154 -6.095 1.00 97.25 557 ILE A CA 1
ATOM 4306 C C . ILE A 1 557 ? -14.368 5.346 -5.122 1.00 97.25 557 ILE A C 1
ATOM 4308 O O . ILE A 1 557 ? -14.606 6.451 -4.634 1.00 97.25 557 ILE A O 1
ATOM 4312 N N . LEU A 1 558 ? -15.111 4.277 -4.850 1.00 97.75 558 LEU A N 1
ATOM 4313 C CA . LEU A 1 558 ? -16.187 4.274 -3.864 1.00 97.75 558 LEU A CA 1
ATOM 4314 C C . LEU A 1 558 ? -15.585 4.177 -2.463 1.00 97.75 558 LEU A C 1
ATOM 4316 O O . LEU A 1 558 ? -14.870 3.224 -2.168 1.00 97.75 558 LEU A O 1
ATOM 4320 N N . ILE A 1 559 ? -15.894 5.132 -1.590 1.00 96.25 559 ILE A N 1
ATOM 4321 C CA . ILE A 1 559 ? -15.510 5.070 -0.178 1.00 96.25 559 ILE A CA 1
ATOM 4322 C C . ILE A 1 559 ? -16.753 4.773 0.646 1.00 96.25 559 ILE A C 1
ATOM 4324 O O . ILE A 1 559 ? -17.691 5.571 0.667 1.00 96.25 559 ILE A O 1
ATOM 4328 N N . LEU A 1 560 ? -16.748 3.630 1.330 1.00 96.25 560 LEU A N 1
ATOM 4329 C CA . LEU A 1 560 ? -17.784 3.260 2.288 1.00 96.25 560 LEU A CA 1
ATOM 4330 C C . LEU A 1 560 ? -17.310 3.625 3.694 1.00 96.25 560 LEU A C 1
ATOM 4332 O O . LEU A 1 560 ? -16.288 3.130 4.162 1.00 96.25 560 LEU A O 1
ATOM 4336 N N . THR A 1 561 ? -18.058 4.495 4.363 1.00 92.88 561 THR A N 1
ATOM 4337 C CA . THR A 1 561 ? -17.850 4.891 5.765 1.00 92.88 561 THR A CA 1
ATOM 4338 C C . THR A 1 561 ? -19.075 4.507 6.592 1.00 92.88 561 THR A C 1
ATOM 4340 O O . THR A 1 561 ? -20.167 4.321 6.045 1.00 92.88 561 THR A O 1
ATOM 4343 N N . ALA A 1 562 ? -18.925 4.405 7.914 1.00 89.12 562 ALA A N 1
ATOM 4344 C CA . ALA A 1 562 ? -20.060 4.158 8.797 1.00 89.12 562 ALA A CA 1
ATOM 4345 C C . ALA A 1 562 ? -21.121 5.265 8.684 1.00 89.12 562 ALA A C 1
ATOM 4347 O O . ALA A 1 562 ? -22.310 4.965 8.615 1.00 89.12 562 ALA A O 1
ATOM 4348 N N . ASN A 1 563 ? -20.697 6.533 8.594 1.00 84.81 563 ASN A N 1
ATOM 4349 C CA . ASN A 1 563 ? -21.596 7.670 8.409 1.00 84.81 563 ASN A CA 1
ATOM 4350 C C . ASN A 1 563 ? -20.991 8.729 7.466 1.00 84.81 563 ASN A C 1
ATOM 4352 O O . ASN A 1 563 ? -19.998 9.391 7.775 1.00 84.81 563 ASN A O 1
ATOM 4356 N N . GLY A 1 564 ? -21.641 8.919 6.314 1.00 81.00 564 GLY A N 1
ATOM 4357 C CA . GLY A 1 564 ? -21.204 9.850 5.264 1.00 81.00 564 GLY A CA 1
ATOM 4358 C C . GLY A 1 564 ? -21.321 11.338 5.621 1.00 81.00 564 GLY A C 1
ATOM 4359 O O . GLY A 1 564 ? -20.712 12.171 4.951 1.00 81.00 564 GLY A O 1
ATOM 4360 N N . GLU A 1 565 ? -22.071 11.687 6.669 1.00 80.19 565 GLU A N 1
ATOM 4361 C CA . GLU A 1 565 ? -22.210 13.068 7.148 1.00 80.19 565 GLU A CA 1
ATOM 4362 C C . GLU A 1 565 ? -21.039 13.484 8.051 1.00 80.19 565 GLU A C 1
ATOM 4364 O O . GLU A 1 565 ? -20.639 14.648 8.043 1.00 80.19 565 GLU A O 1
ATOM 4369 N N . THR A 1 566 ? -20.444 12.542 8.793 1.00 76.31 566 THR A N 1
ATOM 4370 C CA . THR A 1 566 ? -19.398 12.828 9.793 1.00 76.31 566 THR A CA 1
ATOM 4371 C C . THR A 1 566 ? -17.974 12.813 9.242 1.00 76.31 566 THR A C 1
ATOM 4373 O O . THR A 1 566 ? -17.076 13.328 9.903 1.00 76.31 566 THR A O 1
ATOM 4376 N N . LEU A 1 567 ? -17.750 12.294 8.029 1.00 75.62 567 LEU A N 1
ATOM 4377 C CA . LEU A 1 567 ? -16.424 12.297 7.394 1.00 75.62 567 LEU A CA 1
ATOM 4378 C C . LEU A 1 567 ? -16.050 13.676 6.809 1.00 75.62 567 LEU A C 1
ATOM 4380 O O . LEU A 1 567 ? -14.919 14.134 6.963 1.00 75.62 567 LEU A O 1
ATOM 4384 N N . LYS A 1 568 ? -17.007 14.387 6.192 1.00 73.31 568 LYS A N 1
ATOM 4385 C CA . LYS A 1 568 ? -16.768 15.703 5.558 1.00 73.31 568 LYS A CA 1
ATOM 4386 C C . LYS A 1 568 ? -16.252 16.796 6.514 1.00 73.31 568 LYS A C 1
ATOM 4388 O O . LYS A 1 568 ? -15.347 17.525 6.111 1.00 73.31 568 LYS A O 1
ATOM 4393 N N . PRO A 1 569 ? -16.730 16.914 7.772 1.00 74.94 569 PRO A N 1
ATOM 4394 C CA . PRO A 1 569 ? -16.158 17.831 8.763 1.00 74.94 569 PRO A CA 1
ATOM 4395 C C . PRO A 1 569 ? -14.663 17.634 9.059 1.00 74.94 569 PRO A C 1
ATOM 4397 O O . PRO A 1 569 ? -14.047 18.541 9.611 1.00 74.94 569 PRO A O 1
ATOM 4400 N N . GLN A 1 570 ? -14.069 16.490 8.696 1.00 74.75 570 GLN A N 1
ATOM 4401 C CA . GLN A 1 570 ? -12.636 16.223 8.862 1.00 74.75 570 GLN A CA 1
ATOM 4402 C C . GLN A 1 570 ? -11.801 16.521 7.598 1.00 74.75 570 GLN A C 1
ATOM 4404 O O . GLN A 1 570 ? -10.637 16.125 7.548 1.00 74.75 570 GLN A O 1
ATOM 4409 N N . LYS A 1 571 ? -12.342 17.250 6.600 1.00 79.81 571 LYS A N 1
ATOM 4410 C CA . LYS A 1 571 ? -11.650 17.613 5.341 1.00 79.81 571 LYS A CA 1
ATOM 4411 C C . LYS A 1 571 ? -10.179 17.998 5.537 1.00 79.81 571 LYS A C 1
ATOM 4413 O O . LYS A 1 571 ? -9.295 17.366 4.965 1.00 79.81 571 LYS A O 1
ATOM 4418 N N . ASP A 1 572 ? -9.917 19.026 6.342 1.00 81.44 572 ASP A N 1
ATOM 4419 C CA . ASP A 1 572 ? -8.569 19.593 6.473 1.00 81.44 572 ASP A CA 1
ATOM 4420 C C . ASP A 1 572 ? -7.588 18.602 7.118 1.00 81.44 572 ASP A C 1
ATOM 4422 O O . ASP A 1 572 ? -6.393 18.621 6.828 1.00 81.44 572 ASP A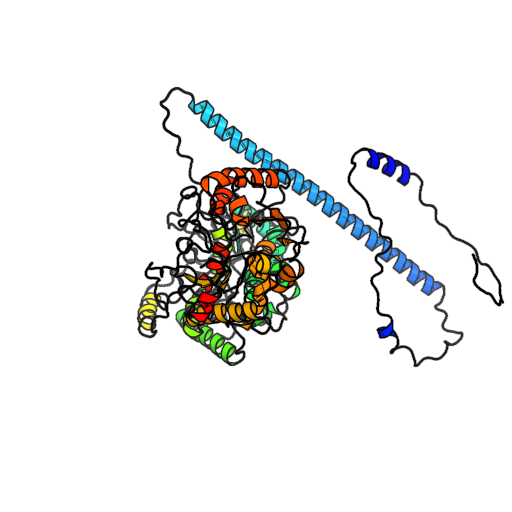 O 1
ATOM 4426 N N . ILE A 1 573 ? -8.085 17.709 7.974 1.00 79.75 573 ILE A N 1
ATOM 4427 C CA . ILE A 1 573 ? -7.306 16.638 8.600 1.00 79.75 573 ILE A CA 1
ATOM 4428 C C . ILE A 1 573 ? -6.967 15.568 7.562 1.00 79.75 573 ILE A C 1
ATOM 4430 O O . ILE A 1 573 ? -5.805 15.194 7.415 1.00 79.75 573 ILE A O 1
ATOM 4434 N N . LEU A 1 574 ? -7.965 15.105 6.812 1.00 79.88 574 LEU A N 1
ATOM 4435 C CA . LEU A 1 574 ? -7.800 14.095 5.773 1.00 79.88 574 LEU A CA 1
ATOM 4436 C C . LEU A 1 574 ? -6.808 14.535 4.693 1.00 79.88 574 LEU A C 1
ATOM 4438 O O . LEU A 1 574 ? -5.873 13.792 4.377 1.00 79.88 574 LEU A O 1
ATOM 4442 N N . LEU A 1 575 ? -6.935 15.774 4.219 1.00 81.88 575 LEU A N 1
ATOM 4443 C CA . LEU A 1 575 ? -6.041 16.342 3.218 1.00 81.88 575 LEU A CA 1
ATOM 4444 C C . LEU A 1 575 ? -4.611 16.466 3.758 1.00 81.88 575 LEU A C 1
ATOM 4446 O O . LEU A 1 575 ? -3.682 15.898 3.186 1.00 81.88 575 LEU A O 1
ATOM 4450 N N . ASN A 1 576 ? -4.425 17.148 4.893 1.00 80.88 576 ASN A N 1
ATOM 4451 C CA . ASN A 1 576 ? -3.084 17.451 5.403 1.00 80.88 576 ASN A CA 1
ATOM 4452 C C . ASN A 1 576 ? -2.374 16.257 6.071 1.00 80.88 576 ASN A C 1
ATOM 4454 O O . ASN A 1 576 ? -1.163 16.325 6.273 1.00 80.88 576 ASN A O 1
ATOM 4458 N N . GLN A 1 577 ? -3.088 15.192 6.465 1.00 80.50 577 GLN A N 1
ATOM 4459 C CA . GLN A 1 577 ? -2.517 14.093 7.266 1.00 80.50 577 GLN A CA 1
ATOM 4460 C C . GLN A 1 577 ? -2.612 12.710 6.616 1.00 80.50 577 GLN A C 1
ATOM 4462 O O . GLN A 1 577 ? -1.778 11.858 6.933 1.00 80.50 577 GLN A O 1
ATOM 4467 N N . CYS A 1 578 ? -3.569 12.496 5.706 1.00 75.94 578 CYS A N 1
ATOM 4468 C CA . CYS A 1 578 ? -3.725 11.263 4.922 1.00 75.94 578 CYS A CA 1
ATOM 4469 C C . CYS A 1 578 ? -3.501 11.474 3.412 1.00 75.94 578 CYS A C 1
ATOM 4471 O O . CYS A 1 578 ? -3.585 10.510 2.658 1.00 75.94 578 CYS A O 1
ATOM 4473 N N . GLY A 1 579 ? -3.238 12.709 2.958 1.00 77.56 579 GLY A N 1
ATOM 4474 C CA . GLY A 1 579 ? -3.099 13.040 1.533 1.00 77.56 579 GLY A CA 1
ATOM 4475 C C . GLY A 1 579 ? -4.414 12.951 0.747 1.00 77.56 579 GLY A C 1
ATOM 4476 O O . GLY A 1 579 ? -4.390 12.826 -0.475 1.00 77.56 579 GLY A O 1
ATOM 4477 N N . PHE A 1 580 ? -5.555 12.962 1.439 1.00 81.88 580 PHE A N 1
ATOM 4478 C CA . PHE A 1 580 ? -6.869 12.637 0.888 1.00 81.88 580 PHE A CA 1
ATOM 4479 C C . PHE A 1 580 ? -7.787 13.868 0.880 1.00 81.88 580 PHE A C 1
ATOM 4481 O O . PHE A 1 580 ? -8.260 14.289 1.934 1.00 81.88 580 PHE A O 1
ATOM 4488 N N . ASP A 1 581 ? -8.061 14.451 -0.292 1.00 84.19 581 ASP A N 1
ATOM 4489 C CA . ASP A 1 581 ? -9.083 15.501 -0.408 1.00 84.19 581 ASP A CA 1
ATOM 4490 C C . ASP A 1 581 ? -10.481 14.875 -0.540 1.00 84.19 581 ASP A C 1
ATOM 4492 O O . ASP A 1 581 ? -10.755 14.143 -1.490 1.00 84.19 581 ASP A O 1
ATOM 4496 N N . VAL A 1 582 ? -11.385 15.202 0.388 1.00 80.94 582 VAL A N 1
ATOM 4497 C CA . VAL A 1 582 ? -12.801 14.792 0.324 1.00 80.94 582 VAL A CA 1
ATOM 4498 C C . VAL A 1 582 ? -13.579 15.475 -0.808 1.00 80.94 582 VAL A C 1
ATOM 4500 O O . VAL A 1 582 ? -14.669 15.012 -1.141 1.00 80.94 582 VAL A O 1
ATOM 4503 N N . ASP A 1 583 ? -13.039 16.557 -1.382 1.00 84.75 583 ASP A N 1
ATOM 4504 C CA . ASP A 1 583 ? -13.626 17.265 -2.526 1.00 84.75 583 ASP A CA 1
ATOM 4505 C C . ASP A 1 583 ? -13.002 16.844 -3.877 1.00 84.75 583 ASP A C 1
ATOM 4507 O O . ASP A 1 583 ? -13.454 17.309 -4.928 1.00 84.75 583 ASP A O 1
ATOM 4511 N N . ASP A 1 584 ? -12.008 15.941 -3.899 1.00 87.88 584 ASP A N 1
ATOM 4512 C CA . ASP A 1 584 ? -11.559 15.321 -5.152 1.00 87.88 584 ASP A CA 1
ATOM 4513 C C . ASP A 1 584 ? -12.674 14.410 -5.690 1.00 87.88 584 ASP A C 1
ATOM 4515 O O . ASP A 1 584 ? -12.955 13.331 -5.170 1.00 87.88 584 ASP A O 1
ATOM 4519 N N . THR A 1 585 ? -13.300 14.862 -6.780 1.00 89.44 585 THR A N 1
ATOM 4520 C CA . THR A 1 585 ? -14.455 14.236 -7.452 1.00 89.44 585 THR A CA 1
ATOM 4521 C C . THR A 1 585 ? -14.238 12.804 -7.963 1.00 89.44 585 THR A C 1
ATOM 4523 O O . THR A 1 585 ? -15.186 12.181 -8.456 1.00 89.44 585 THR A O 1
ATOM 4526 N N . ARG A 1 586 ? -13.016 12.265 -7.855 1.00 91.44 586 ARG A N 1
ATOM 4527 C CA . ARG A 1 586 ? -12.730 10.837 -8.045 1.00 91.44 586 ARG A CA 1
ATOM 4528 C C . ARG A 1 586 ? -13.252 9.983 -6.887 1.00 91.44 586 ARG A C 1
ATOM 4530 O O . ARG A 1 586 ? -13.528 8.805 -7.090 1.00 91.44 586 ARG A O 1
ATOM 4537 N N . PHE A 1 587 ? -13.429 10.545 -5.692 1.00 93.12 587 PHE A N 1
ATOM 4538 C CA . PHE A 1 587 ? -13.858 9.806 -4.507 1.00 93.12 587 PHE A CA 1
ATOM 4539 C C . PHE A 1 587 ? -15.356 9.969 -4.231 1.00 93.12 587 PHE A C 1
ATOM 4541 O O . PHE A 1 587 ? -15.850 11.037 -3.873 1.00 93.12 587 PHE A O 1
ATOM 4548 N N . ILE A 1 588 ? -16.098 8.871 -4.361 1.00 93.94 588 ILE A N 1
ATOM 4549 C CA . ILE A 1 588 ? -17.540 8.821 -4.118 1.00 93.94 588 ILE A CA 1
ATOM 4550 C C . ILE A 1 588 ? -17.776 8.301 -2.700 1.00 93.94 588 ILE A C 1
ATOM 4552 O O . ILE A 1 588 ? -17.870 7.099 -2.471 1.00 93.94 588 ILE A O 1
ATOM 4556 N N . ILE A 1 589 ? -17.848 9.217 -1.733 1.00 93.38 589 ILE A N 1
ATOM 4557 C CA . ILE A 1 589 ? -18.098 8.895 -0.319 1.00 93.38 589 ILE A CA 1
ATOM 4558 C C . ILE A 1 589 ? -19.584 8.555 -0.115 1.00 93.38 589 ILE A C 1
ATOM 4560 O O . ILE A 1 589 ? -20.469 9.347 -0.457 1.00 93.38 589 ILE A O 1
ATOM 4564 N N . LYS A 1 590 ? -19.865 7.387 0.472 1.00 94.38 590 LYS A N 1
ATOM 4565 C CA . LYS A 1 590 ? -21.210 6.890 0.802 1.00 94.38 590 LYS A CA 1
ATOM 4566 C C . LYS A 1 590 ? -21.227 6.324 2.227 1.00 94.38 590 LYS A C 1
ATOM 4568 O O . LYS A 1 590 ? -20.265 5.709 2.678 1.00 94.38 590 LYS A O 1
ATOM 4573 N N . GLY A 1 591 ? -22.320 6.579 2.943 1.00 93.50 591 GLY A N 1
ATOM 4574 C CA . GLY A 1 591 ? -22.495 6.188 4.341 1.00 93.50 591 GLY A CA 1
ATOM 4575 C C . GLY A 1 591 ? -23.394 4.966 4.506 1.00 93.50 591 GLY A C 1
ATOM 4576 O O . GLY A 1 591 ? -24.444 4.881 3.867 1.00 93.50 591 GLY A O 1
ATOM 4577 N N . CYS A 1 592 ? -22.990 4.045 5.377 1.00 94.69 592 CYS A N 1
ATOM 4578 C CA . CYS A 1 592 ? -23.677 2.775 5.617 1.00 94.69 592 CYS A CA 1
ATOM 4579 C C . CYS A 1 592 ? -24.814 2.875 6.656 1.00 94.69 592 CYS A C 1
ATOM 4581 O O . CYS A 1 592 ? -25.573 1.922 6.815 1.00 94.69 592 CYS A O 1
ATOM 4583 N N . GLN A 1 593 ? -24.986 4.024 7.327 1.00 90.62 593 GLN A N 1
ATOM 4584 C CA . GLN A 1 593 ? -25.858 4.196 8.503 1.00 90.62 593 GLN A CA 1
ATOM 4585 C C . GLN A 1 593 ? -27.359 3.910 8.293 1.00 90.62 593 GLN A C 1
ATOM 4587 O O . GLN A 1 593 ? -28.108 3.852 9.262 1.00 90.62 593 GLN A O 1
ATOM 4592 N N . ASN A 1 594 ? -27.807 3.759 7.043 1.00 91.88 594 ASN A N 1
ATOM 4593 C CA . ASN A 1 594 ? -29.199 3.458 6.691 1.00 91.88 594 ASN A CA 1
ATOM 4594 C C . ASN A 1 594 ? -29.436 1.972 6.345 1.00 91.88 594 ASN A C 1
ATOM 4596 O O . ASN A 1 594 ? -30.550 1.609 5.966 1.00 91.88 594 ASN A O 1
ATOM 4600 N N . ILE A 1 595 ? -28.412 1.113 6.432 1.00 96.44 595 ILE A N 1
ATOM 4601 C CA . ILE A 1 595 ? -28.565 -0.337 6.252 1.00 96.44 595 ILE A CA 1
ATOM 4602 C C . ILE A 1 595 ? -29.137 -0.930 7.556 1.00 96.44 595 ILE A C 1
ATOM 4604 O O . ILE A 1 595 ? -28.540 -0.715 8.613 1.00 96.44 595 ILE A O 1
ATOM 4608 N N . PRO A 1 596 ? -30.260 -1.677 7.524 1.00 96.19 596 PRO A N 1
ATOM 4609 C CA . PRO A 1 596 ? -30.846 -2.265 8.729 1.00 96.19 596 PRO A CA 1
ATOM 4610 C C . PRO A 1 596 ? -29.844 -3.132 9.504 1.00 96.19 596 PRO A C 1
ATOM 4612 O O . PRO A 1 596 ? -29.214 -4.006 8.915 1.00 96.19 596 PRO A O 1
ATOM 4615 N N . GLY A 1 597 ? -29.712 -2.908 10.815 1.00 94.00 597 GLY A N 1
ATOM 4616 C CA . GLY A 1 597 ? -28.792 -3.645 11.691 1.00 94.00 597 GLY A CA 1
ATOM 4617 C C . GLY A 1 597 ? -27.373 -3.070 11.749 1.00 94.00 597 GLY A C 1
ATOM 4618 O O . GLY A 1 597 ? -26.661 -3.319 12.719 1.00 94.00 597 GLY A O 1
ATOM 4619 N N . PHE A 1 598 ? -26.966 -2.243 10.779 1.00 94.75 598 PHE A N 1
ATOM 4620 C CA . PHE A 1 598 ? -25.673 -1.549 10.822 1.00 94.75 598 PHE A CA 1
ATOM 4621 C C . PHE A 1 598 ? -25.685 -0.335 11.776 1.00 94.75 598 PHE A C 1
ATOM 4623 O O . PHE A 1 598 ? -24.640 0.198 12.139 1.00 94.75 598 PHE A O 1
ATOM 4630 N N . ASP A 1 599 ? -26.860 0.073 12.267 1.00 90.06 599 ASP A N 1
ATOM 4631 C CA . ASP A 1 599 ? -27.010 1.084 13.319 1.00 90.06 599 ASP A CA 1
ATOM 4632 C C . ASP A 1 599 ? -26.400 0.665 14.674 1.00 90.06 599 ASP A C 1
ATOM 4634 O O . ASP A 1 599 ? -26.199 1.519 15.537 1.00 90.06 599 ASP A O 1
ATOM 4638 N N . ALA A 1 600 ? -26.050 -0.616 14.846 1.00 89.31 600 ALA A N 1
ATOM 4639 C CA . ALA A 1 600 ? -25.293 -1.135 15.987 1.00 89.31 600 ALA A CA 1
ATOM 4640 C C . ALA A 1 600 ? -23.913 -0.456 16.158 1.00 89.31 600 ALA A C 1
ATOM 4642 O O . ALA A 1 600 ? -23.572 -0.047 17.271 1.00 89.31 600 ALA A O 1
ATOM 4643 N N . VAL A 1 601 ? -23.195 -0.199 15.053 1.00 87.62 601 VAL A N 1
ATOM 4644 C CA . VAL A 1 601 ? -21.905 0.532 15.015 1.00 87.62 601 VAL A CA 1
ATOM 4645 C C . VAL A 1 601 ? -22.002 1.876 15.741 1.00 87.62 601 VAL A C 1
ATOM 4647 O O . VAL A 1 601 ? -21.188 2.220 16.594 1.00 87.62 601 VAL A O 1
ATOM 4650 N N . ALA A 1 602 ? -23.062 2.640 15.462 1.00 82.56 602 ALA A N 1
ATOM 4651 C CA . ALA A 1 602 ? -23.265 3.970 16.037 1.00 82.56 602 ALA A CA 1
ATOM 4652 C C . ALA A 1 602 ? -23.617 3.958 17.540 1.00 82.56 602 ALA A C 1
ATOM 4654 O O . ALA A 1 602 ? -23.674 5.023 18.160 1.00 82.56 602 ALA A O 1
ATOM 4655 N N . LYS A 1 603 ? -23.857 2.778 18.123 1.00 84.50 603 LYS A N 1
ATOM 4656 C CA . LYS A 1 603 ? -24.169 2.570 19.545 1.00 84.50 603 LYS A CA 1
ATOM 4657 C C . LYS A 1 603 ? -23.036 1.877 20.313 1.00 84.50 603 LYS A C 1
ATOM 4659 O O . LYS A 1 603 ? -23.081 1.875 21.540 1.00 84.50 603 LYS A O 1
ATOM 4664 N N . GLY A 1 604 ? -22.055 1.286 19.621 1.00 82.69 604 GLY A N 1
ATOM 4665 C CA . GLY A 1 604 ? -21.102 0.343 20.219 1.00 82.69 604 GLY A CA 1
ATOM 4666 C C . GLY A 1 604 ? -21.729 -1.022 20.539 1.00 82.69 604 GLY A C 1
ATOM 4667 O O . GLY A 1 604 ? -21.381 -1.640 21.541 1.00 82.69 604 GLY A O 1
ATOM 4668 N N . GLU A 1 605 ? -22.695 -1.468 19.731 1.00 87.44 605 GLU A N 1
ATOM 4669 C CA . GLU A 1 605 ? -23.323 -2.794 19.820 1.00 87.44 605 GLU A CA 1
ATOM 4670 C C . GLU A 1 605 ? -22.703 -3.751 18.784 1.00 87.44 605 GLU A C 1
ATOM 4672 O O . GLU A 1 605 ? -22.283 -3.322 17.713 1.00 87.44 605 GLU A O 1
ATOM 4677 N N . GLN A 1 606 ? -22.684 -5.060 19.066 1.00 88.56 606 GLN A N 1
ATOM 4678 C CA . GLN A 1 606 ? -22.186 -6.065 18.117 1.00 88.56 606 GLN A CA 1
ATOM 4679 C C . GLN A 1 606 ? -23.039 -6.103 16.836 1.00 88.56 606 GLN A C 1
ATOM 4681 O O . GLN A 1 606 ? -24.257 -6.280 16.904 1.00 88.56 606 GLN A O 1
ATOM 4686 N N . VAL A 1 607 ? -22.394 -6.013 15.670 1.00 91.00 607 VAL A N 1
ATOM 4687 C CA . VAL A 1 607 ? -23.061 -6.089 14.360 1.00 91.00 607 VAL A CA 1
ATOM 4688 C C . VAL A 1 607 ? -23.310 -7.543 13.936 1.00 91.00 607 VAL A C 1
ATOM 4690 O O . VAL A 1 607 ? -22.404 -8.378 13.970 1.00 91.00 607 VAL A O 1
ATOM 4693 N N . ASP A 1 608 ? -24.522 -7.841 13.460 1.00 94.19 608 ASP A N 1
ATOM 4694 C CA . ASP A 1 608 ? -24.832 -9.098 12.766 1.00 94.19 608 ASP A CA 1
ATOM 4695 C C . ASP A 1 608 ? -24.386 -9.007 11.294 1.00 94.19 608 ASP A C 1
ATOM 4697 O O . ASP A 1 608 ? -25.090 -8.478 10.427 1.00 94.19 608 ASP A O 1
ATOM 4701 N N . VAL A 1 609 ? -23.177 -9.503 11.020 1.00 94.88 609 VAL A N 1
ATOM 4702 C CA . VAL A 1 609 ? -22.555 -9.457 9.687 1.00 94.88 609 VAL A CA 1
ATOM 4703 C C . VAL A 1 609 ? -23.362 -10.249 8.650 1.00 94.88 609 VAL A C 1
ATOM 4705 O O . VAL A 1 609 ? -23.477 -9.802 7.505 1.00 94.88 609 VAL A O 1
ATOM 4708 N N . GLU A 1 610 ? -23.957 -11.390 9.013 1.00 94.88 610 GLU A N 1
ATOM 4709 C CA . GLU A 1 610 ? -24.753 -12.197 8.075 1.00 94.88 610 GLU A CA 1
ATOM 4710 C C . GLU A 1 610 ? -26.048 -11.474 7.681 1.00 94.88 610 GLU A C 1
ATOM 4712 O O . GLU A 1 610 ? -26.392 -11.424 6.497 1.00 94.88 610 GLU A O 1
ATOM 4717 N N . PHE A 1 611 ? -26.729 -10.851 8.647 1.00 96.50 611 PHE A N 1
ATOM 4718 C CA . PHE A 1 611 ? -27.944 -10.068 8.415 1.00 96.50 611 PHE A CA 1
ATOM 4719 C C . PHE A 1 611 ? -27.689 -8.788 7.600 1.00 96.50 611 PHE A C 1
ATOM 4721 O O . PHE A 1 611 ? -28.477 -8.456 6.712 1.00 96.50 611 PHE A O 1
ATOM 4728 N N . VAL A 1 612 ? -26.585 -8.079 7.864 1.00 97.38 612 VAL A N 1
ATOM 4729 C CA . VAL A 1 612 ? -26.251 -6.810 7.189 1.00 97.38 612 VAL A CA 1
ATOM 4730 C C . VAL A 1 612 ? -25.708 -7.021 5.767 1.00 97.38 612 VAL A C 1
ATOM 4732 O O . VAL A 1 612 ? -25.967 -6.195 4.884 1.00 97.38 612 VAL A O 1
ATOM 4735 N N . THR A 1 613 ? -24.992 -8.123 5.500 1.00 97.38 613 THR A N 1
ATOM 4736 C CA . THR A 1 613 ? -24.297 -8.365 4.215 1.00 97.38 613 THR A CA 1
ATOM 4737 C C . THR A 1 613 ? -25.179 -8.171 2.965 1.00 97.38 613 THR A C 1
ATOM 4739 O O . THR A 1 613 ? -24.746 -7.463 2.050 1.00 97.38 613 THR A O 1
ATOM 4742 N N . PRO A 1 614 ? -26.418 -8.702 2.878 1.00 97.38 614 PRO A N 1
ATOM 4743 C CA . PRO A 1 614 ? -27.292 -8.474 1.724 1.00 97.38 614 PRO A CA 1
ATOM 4744 C C . PRO A 1 614 ? -27.641 -6.995 1.491 1.00 97.38 614 PRO A C 1
ATOM 4746 O O . PRO A 1 614 ? -27.734 -6.561 0.342 1.00 97.38 614 PRO A O 1
ATOM 4749 N N . GLY A 1 615 ? -27.799 -6.210 2.562 1.00 98.00 615 GLY A N 1
ATOM 4750 C CA . GLY A 1 615 ? -28.062 -4.771 2.479 1.00 98.00 615 GLY A CA 1
ATOM 4751 C C . GLY A 1 615 ? -26.846 -3.977 1.996 1.00 98.00 615 GLY A C 1
ATOM 4752 O O . GLY A 1 615 ? -26.990 -3.074 1.172 1.00 98.00 615 GLY A O 1
ATOM 4753 N N . MET A 1 616 ? -25.645 -4.371 2.433 1.00 98.00 616 MET A N 1
ATOM 4754 C CA . MET A 1 616 ? -24.376 -3.822 1.941 1.00 98.00 616 MET A CA 1
ATOM 4755 C C . MET A 1 616 ? -24.199 -4.081 0.435 1.00 98.00 616 MET A C 1
ATOM 4757 O O . MET A 1 616 ? -23.864 -3.169 -0.324 1.00 98.00 616 MET A O 1
ATOM 4761 N N . ILE A 1 617 ? -24.500 -5.304 -0.018 1.00 98.31 617 ILE A N 1
ATOM 4762 C CA . ILE A 1 617 ? -24.467 -5.670 -1.441 1.00 98.31 617 ILE A CA 1
ATOM 4763 C C . ILE A 1 617 ? -25.458 -4.825 -2.251 1.00 98.31 617 ILE A C 1
ATOM 4765 O O . ILE A 1 617 ? -25.070 -4.266 -3.276 1.00 98.31 617 ILE A O 1
ATOM 4769 N N . GLU A 1 618 ? -26.718 -4.703 -1.824 1.00 98.25 618 GLU A N 1
ATOM 4770 C CA . GLU A 1 618 ? -27.723 -3.968 -2.606 1.00 98.25 618 GLU A CA 1
ATOM 4771 C C . GLU A 1 618 ? -27.433 -2.454 -2.648 1.00 98.25 618 GLU A C 1
ATOM 4773 O O . GLU A 1 618 ? -27.592 -1.837 -3.702 1.00 98.25 618 GLU A O 1
ATOM 4778 N N . MET A 1 619 ? -26.904 -1.868 -1.562 1.00 98.00 619 MET A N 1
ATOM 4779 C CA . MET A 1 619 ? -26.422 -0.480 -1.558 1.00 98.00 619 MET A CA 1
ATOM 4780 C C . MET A 1 619 ? -25.324 -0.263 -2.611 1.00 98.00 619 MET A C 1
ATOM 4782 O O . MET A 1 619 ? -25.437 0.638 -3.445 1.00 98.00 619 MET A O 1
ATOM 4786 N N . VAL A 1 620 ? -24.272 -1.090 -2.602 1.00 98.31 620 VAL A N 1
ATOM 4787 C CA . VAL A 1 620 ? -23.148 -0.961 -3.547 1.00 98.31 620 VAL A CA 1
ATOM 4788 C C . VAL A 1 620 ? -23.593 -1.246 -4.983 1.00 98.31 620 VAL A C 1
ATOM 4790 O O . VAL A 1 620 ? -23.188 -0.535 -5.900 1.00 98.31 620 VAL A O 1
ATOM 4793 N N . LYS A 1 621 ? -24.494 -2.213 -5.189 1.00 98.12 621 LYS A N 1
ATOM 4794 C CA . LYS A 1 621 ? -25.109 -2.508 -6.492 1.00 98.12 621 LYS A CA 1
ATOM 4795 C C . LYS A 1 621 ? -25.867 -1.306 -7.059 1.00 98.12 621 LYS A C 1
ATOM 4797 O O . LYS A 1 621 ? -25.714 -1.023 -8.246 1.00 98.12 621 LYS A O 1
ATOM 4802 N N . GLY A 1 622 ? -26.625 -0.580 -6.234 1.00 97.69 622 GLY A N 1
ATOM 4803 C CA . GLY A 1 622 ? -27.256 0.681 -6.635 1.00 97.69 622 GLY A CA 1
ATOM 4804 C C . GLY A 1 622 ? -26.221 1.730 -7.050 1.00 97.69 622 GLY A C 1
ATOM 4805 O O . GLY A 1 622 ? -26.257 2.219 -8.175 1.00 97.69 622 GLY A O 1
ATOM 4806 N N . ILE A 1 623 ? -25.228 1.991 -6.192 1.00 97.75 623 ILE A N 1
ATOM 4807 C CA . ILE A 1 623 ? -24.174 2.993 -6.441 1.00 97.75 623 ILE A CA 1
ATOM 4808 C C . ILE A 1 623 ? -23.395 2.714 -7.739 1.00 97.75 623 ILE A C 1
ATOM 4810 O O . ILE A 1 623 ? -23.138 3.639 -8.503 1.00 97.75 623 ILE A O 1
ATOM 4814 N N . LEU A 1 624 ? -23.041 1.454 -8.010 1.00 96.12 624 LEU A N 1
ATOM 4815 C CA . LEU A 1 624 ? -22.331 1.053 -9.234 1.00 96.12 624 LEU A CA 1
ATOM 4816 C C . LEU A 1 624 ? -23.224 1.051 -10.489 1.00 96.12 624 LEU A C 1
ATOM 4818 O O . LEU A 1 624 ? -22.701 1.084 -11.601 1.00 96.12 624 LEU A O 1
ATOM 4822 N N . SER A 1 625 ? -24.550 1.010 -10.322 1.00 95.12 625 SER A N 1
ATOM 4823 C CA . SER A 1 625 ? -25.510 1.169 -11.425 1.00 95.12 625 SER A CA 1
ATOM 4824 C C . SER A 1 625 ? -25.701 2.645 -11.790 1.00 95.12 625 SER A C 1
ATOM 4826 O O . SER A 1 625 ? -25.798 2.971 -12.972 1.00 95.12 625 SER A O 1
ATOM 4828 N N . ASP A 1 626 ? -25.706 3.529 -10.787 1.00 96.00 626 ASP A N 1
ATOM 4829 C CA . ASP A 1 626 ? -25.762 4.984 -10.968 1.00 96.00 626 ASP A CA 1
ATOM 4830 C C . ASP A 1 626 ? -24.440 5.553 -11.525 1.00 96.00 626 ASP A C 1
ATOM 4832 O O . ASP A 1 626 ? -24.456 6.491 -12.324 1.00 96.00 626 ASP A O 1
ATOM 4836 N N . ASP A 1 627 ? -23.291 5.000 -11.109 1.00 94.44 627 ASP A N 1
ATOM 4837 C CA . ASP A 1 627 ? -21.955 5.483 -11.483 1.00 94.44 627 ASP A CA 1
ATOM 4838 C C . ASP A 1 627 ? -21.010 4.363 -11.984 1.00 94.44 627 ASP A C 1
ATOM 4840 O O . ASP A 1 627 ? -20.156 3.857 -11.243 1.00 94.44 627 ASP A O 1
ATOM 4844 N N . PRO A 1 628 ? -21.088 4.004 -13.280 1.00 90.56 628 PRO A N 1
ATOM 4845 C CA . PRO A 1 628 ? -20.199 3.023 -13.902 1.00 90.56 628 PRO A CA 1
ATOM 4846 C C . PRO A 1 628 ? -18.777 3.557 -14.192 1.00 90.56 628 PRO A C 1
ATOM 4848 O O . PRO A 1 628 ? -18.005 2.885 -14.885 1.00 90.56 628 PRO A O 1
ATOM 4851 N N . SER A 1 629 ? -18.387 4.741 -13.694 1.00 94.50 629 SER A N 1
ATOM 4852 C CA . SER A 1 629 ? -16.984 5.205 -13.694 1.00 94.50 629 SER A CA 1
ATOM 4853 C C . SER A 1 629 ? -16.179 4.626 -12.515 1.00 94.50 629 SER A C 1
ATOM 4855 O O . SER A 1 629 ? -14.948 4.614 -12.554 1.00 94.50 629 SER A O 1
ATOM 4857 N N . ILE A 1 630 ? -16.840 4.045 -11.507 1.00 97.12 630 ILE A N 1
ATOM 4858 C CA . ILE A 1 630 ? -16.169 3.441 -10.349 1.00 97.12 630 ILE A CA 1
ATOM 4859 C C . ILE A 1 630 ? -15.341 2.197 -10.751 1.00 97.12 630 ILE A C 1
ATOM 4861 O O . ILE A 1 630 ? -15.798 1.332 -11.505 1.00 97.12 630 ILE A O 1
ATOM 4865 N N . ARG A 1 631 ? -14.105 2.100 -10.239 1.00 97.19 631 ARG A N 1
ATOM 4866 C CA . ARG A 1 631 ? -13.147 0.992 -10.470 1.00 97.19 631 ARG A CA 1
ATOM 4867 C C . ARG A 1 631 ? -12.670 0.286 -9.208 1.00 97.19 631 ARG A C 1
ATOM 4869 O O . ARG A 1 631 ? -12.065 -0.776 -9.317 1.00 97.19 631 ARG A O 1
ATOM 4876 N N . ALA A 1 632 ? -12.907 0.870 -8.039 1.00 98.19 632 ALA A N 1
ATOM 4877 C CA . ALA A 1 632 ? -12.350 0.433 -6.764 1.00 98.19 632 ALA A CA 1
ATOM 4878 C C . ALA A 1 632 ? -13.281 0.772 -5.600 1.00 98.19 632 ALA A C 1
ATOM 4880 O O . ALA A 1 632 ? -14.082 1.706 -5.695 1.00 98.19 632 ALA A O 1
ATOM 4881 N N . ILE A 1 633 ? -13.130 0.041 -4.496 1.00 98.62 633 ILE A N 1
ATOM 4882 C CA . ILE A 1 633 ? -13.806 0.306 -3.226 1.00 98.62 633 ILE A CA 1
ATOM 4883 C C . ILE A 1 633 ? -12.749 0.441 -2.119 1.00 98.62 633 ILE A C 1
ATOM 4885 O O . ILE A 1 633 ? -11.796 -0.337 -2.072 1.00 98.62 633 ILE A O 1
ATOM 4889 N N . VAL A 1 634 ? -12.920 1.405 -1.214 1.00 97.94 634 VAL A N 1
ATOM 4890 C CA . VAL A 1 634 ? -12.154 1.501 0.037 1.00 97.94 634 VAL A CA 1
ATOM 4891 C C . VAL A 1 634 ? -13.121 1.584 1.217 1.00 97.94 634 VAL A C 1
ATOM 4893 O O . VAL A 1 634 ? -14.078 2.359 1.199 1.00 97.94 634 VAL A O 1
ATOM 4896 N N . LEU A 1 635 ? -12.881 0.772 2.241 1.00 97.69 635 LEU A N 1
ATOM 4897 C CA . LEU A 1 635 ? -13.680 0.692 3.458 1.00 97.69 635 LEU A CA 1
ATOM 4898 C C . LEU A 1 635 ? -12.993 1.518 4.554 1.00 97.69 635 LEU A C 1
ATOM 4900 O O . LEU A 1 635 ? -11.888 1.192 4.987 1.00 97.69 635 LEU A O 1
ATOM 4904 N N . GLU A 1 636 ? -13.619 2.627 4.947 1.00 94.44 636 GLU A N 1
ATOM 4905 C CA . GLU A 1 636 ? -13.085 3.615 5.897 1.00 94.44 636 GLU A CA 1
ATOM 4906 C C . GLU A 1 636 ? -13.283 3.194 7.354 1.00 94.44 636 GLU A C 1
ATOM 4908 O O . GLU A 1 636 ? -12.353 3.270 8.156 1.00 94.44 636 GLU A O 1
ATOM 4913 N N . CYS A 1 637 ? -14.482 2.715 7.683 1.00 93.38 637 CYS A N 1
ATOM 4914 C CA . CYS A 1 637 ? -14.798 2.241 9.023 1.00 93.38 637 CYS A CA 1
ATOM 4915 C C . CYS A 1 637 ? -14.160 0.869 9.282 1.00 93.38 637 CYS A C 1
ATOM 4917 O O . CYS A 1 637 ? -14.164 -0.023 8.434 1.00 93.38 637 CYS A O 1
ATOM 4919 N N . THR A 1 638 ? -13.638 0.712 10.491 1.00 94.00 638 THR A N 1
ATOM 4920 C CA . THR A 1 638 ? -12.929 -0.462 11.005 1.00 94.00 638 THR A CA 1
ATOM 4921 C C . THR A 1 638 ? -13.807 -1.701 11.205 1.00 94.00 638 THR A C 1
ATOM 4923 O O . THR A 1 638 ? -13.278 -2.807 11.182 1.00 94.00 638 THR A O 1
ATOM 4926 N N . GLU A 1 639 ? -15.131 -1.535 11.278 1.00 94.44 639 GLU A N 1
ATOM 4927 C CA . GLU A 1 639 ? -16.134 -2.615 11.316 1.00 94.44 639 GLU A CA 1
ATOM 4928 C C . GLU A 1 639 ? -16.689 -2.983 9.918 1.00 94.44 639 GLU A C 1
ATOM 4930 O O . GLU A 1 639 ? -17.565 -3.840 9.792 1.00 94.44 639 GLU A O 1
ATOM 4935 N N . LEU A 1 640 ? -16.199 -2.355 8.837 1.00 97.06 640 LEU A N 1
ATOM 4936 C CA . LEU A 1 640 ? -16.558 -2.713 7.455 1.00 97.06 640 LEU A CA 1
ATOM 4937 C C . LEU A 1 640 ? -15.739 -3.842 6.778 1.00 97.06 640 LEU A C 1
ATOM 4939 O O . LEU A 1 640 ? -16.297 -4.448 5.857 1.00 97.06 640 LEU A O 1
ATOM 4943 N N . PRO A 1 641 ? -14.490 -4.200 7.160 1.00 97.50 641 PRO A N 1
ATOM 4944 C CA . PRO A 1 641 ? -13.769 -5.302 6.514 1.00 97.50 641 PRO A CA 1
ATOM 4945 C C . PRO A 1 641 ? -14.505 -6.662 6.478 1.00 97.50 641 PRO A C 1
ATOM 4947 O O . PRO A 1 641 ? -14.348 -7.346 5.466 1.00 97.50 641 PRO A O 1
ATOM 4950 N N . PRO A 1 642 ? -15.361 -7.059 7.452 1.00 97.12 642 PRO A N 1
ATOM 4951 C CA . PRO A 1 642 ? -16.155 -8.292 7.358 1.00 97.12 642 PRO A CA 1
ATOM 4952 C C . PRO A 1 642 ? -17.000 -8.419 6.074 1.00 97.12 642 PRO A C 1
ATOM 4954 O O . PRO A 1 642 ? -17.289 -9.530 5.632 1.00 97.12 642 PRO A O 1
ATOM 4957 N N . TYR A 1 643 ? -17.365 -7.301 5.433 1.00 97.88 643 TYR A N 1
ATOM 4958 C CA . TYR A 1 643 ? -18.121 -7.285 4.173 1.00 97.88 643 TYR A CA 1
ATOM 4959 C C . TYR A 1 643 ? -17.233 -7.302 2.917 1.00 97.88 643 TYR A C 1
ATOM 4961 O O . TYR A 1 643 ? -17.751 -7.466 1.810 1.00 97.88 643 TYR A O 1
ATOM 4969 N N . ALA A 1 644 ? -15.913 -7.121 3.047 1.00 97.69 644 ALA A N 1
ATOM 4970 C CA . ALA A 1 644 ? -15.014 -6.885 1.918 1.00 97.69 644 ALA A CA 1
ATOM 4971 C C . ALA A 1 644 ? -15.055 -8.021 0.886 1.00 97.69 644 ALA A C 1
ATOM 4973 O O . ALA A 1 644 ? -15.190 -7.765 -0.310 1.00 97.69 644 ALA A O 1
ATOM 4974 N N . ASP A 1 645 ? -15.042 -9.274 1.339 1.00 96.94 645 ASP A N 1
ATOM 4975 C CA . ASP A 1 645 ? -15.095 -10.443 0.460 1.00 96.94 645 ASP A CA 1
ATOM 4976 C C . ASP A 1 645 ? -16.445 -10.618 -0.235 1.00 96.94 645 ASP A C 1
ATOM 4978 O O . ASP A 1 645 ? -16.483 -10.997 -1.403 1.00 96.94 645 ASP A O 1
ATOM 4982 N N . ALA A 1 646 ? -17.555 -10.227 0.399 1.00 97.38 646 ALA A N 1
ATOM 4983 C CA . ALA A 1 646 ? -18.853 -10.176 -0.272 1.00 97.38 646 ALA A CA 1
ATOM 4984 C C . ALA A 1 646 ? -18.857 -9.149 -1.423 1.00 97.38 646 ALA A C 1
ATOM 4986 O O . ALA A 1 646 ? -19.411 -9.410 -2.495 1.00 97.38 646 ALA A O 1
ATOM 4987 N N . LEU A 1 647 ? -18.181 -8.009 -1.240 1.00 98.19 647 LEU A N 1
ATOM 4988 C CA . LEU A 1 647 ? -18.022 -6.985 -2.275 1.00 98.19 647 LEU A CA 1
ATOM 4989 C C . LEU A 1 647 ? -17.067 -7.439 -3.399 1.00 98.19 647 LEU A C 1
ATOM 4991 O O . LEU A 1 647 ? -17.414 -7.297 -4.576 1.00 98.19 647 LEU A O 1
ATOM 4995 N N . ARG A 1 648 ? -15.919 -8.057 -3.072 1.00 97.31 648 ARG A N 1
ATOM 4996 C CA . ARG A 1 648 ? -14.985 -8.666 -4.049 1.00 97.31 648 ARG A CA 1
ATOM 4997 C C . ARG A 1 648 ? -15.684 -9.752 -4.881 1.00 97.31 648 ARG A C 1
ATOM 4999 O O . ARG A 1 648 ? -15.615 -9.735 -6.117 1.00 97.31 648 ARG A O 1
ATOM 5006 N N . ALA A 1 649 ? -16.404 -10.657 -4.215 1.00 95.62 649 ALA A N 1
ATOM 5007 C CA . ALA A 1 649 ? -17.103 -11.799 -4.806 1.00 95.62 649 ALA A CA 1
ATOM 5008 C C . ALA A 1 649 ? -18.311 -11.417 -5.668 1.00 95.62 649 ALA A C 1
ATOM 5010 O O . ALA A 1 649 ? -18.623 -12.131 -6.622 1.00 95.62 649 ALA A O 1
ATOM 5011 N N . GLN A 1 650 ? -18.985 -10.305 -5.364 1.00 96.25 650 GLN A N 1
ATOM 5012 C CA . GLN A 1 650 ? -20.075 -9.797 -6.191 1.00 96.25 650 GLN A CA 1
ATOM 5013 C C . GLN A 1 650 ? -19.529 -8.967 -7.363 1.00 96.25 650 GLN A C 1
ATOM 5015 O O . GLN A 1 650 ? -19.751 -9.309 -8.527 1.00 96.25 650 GLN A O 1
ATOM 5020 N N . PHE A 1 651 ? -18.773 -7.901 -7.084 1.00 95.75 651 PHE A N 1
ATOM 5021 C CA . PHE A 1 651 ? -18.532 -6.828 -8.056 1.00 95.75 651 PHE A CA 1
ATOM 5022 C C . PHE A 1 651 ? -17.257 -6.978 -8.891 1.00 95.75 651 PHE A C 1
ATOM 5024 O O . PHE A 1 651 ? -17.159 -6.374 -9.955 1.00 95.75 651 PHE A O 1
ATOM 5031 N N . SER A 1 652 ? -16.301 -7.832 -8.498 1.00 94.31 652 SER A N 1
ATOM 5032 C CA . SER A 1 652 ? -15.016 -7.996 -9.224 1.00 94.31 652 SER A CA 1
ATOM 5033 C C . SER A 1 652 ? -14.141 -6.731 -9.254 1.00 94.31 652 SER A C 1
ATOM 5035 O O . SER A 1 652 ? -13.265 -6.587 -10.117 1.00 94.31 652 SER A O 1
ATOM 5037 N N . LEU A 1 653 ? -14.394 -5.821 -8.312 1.00 97.38 653 LEU A N 1
ATOM 5038 C CA . LEU A 1 653 ? -13.587 -4.641 -8.025 1.00 97.38 653 LEU A CA 1
ATOM 5039 C C . LEU A 1 653 ? -12.590 -4.970 -6.896 1.00 97.38 653 LEU A C 1
ATOM 5041 O O . LEU A 1 653 ? -12.895 -5.827 -6.063 1.00 97.38 653 LEU A O 1
ATOM 5045 N N . PRO A 1 654 ? -11.421 -4.311 -6.852 1.00 98.38 654 PRO A N 1
ATOM 5046 C CA . PRO A 1 654 ? -10.529 -4.382 -5.709 1.00 98.38 654 PRO A CA 1
ATOM 5047 C C . PRO A 1 654 ? -11.161 -3.647 -4.524 1.00 98.38 654 PRO A C 1
ATOM 5049 O O . PRO A 1 654 ? -11.754 -2.574 -4.688 1.00 98.38 654 PRO A O 1
ATOM 5052 N N . VAL A 1 655 ? -11.022 -4.236 -3.340 1.00 98.62 655 VAL A N 1
ATOM 5053 C CA . VAL A 1 655 ? -11.520 -3.694 -2.074 1.00 98.62 655 VAL A CA 1
ATOM 5054 C C . VAL A 1 655 ? -10.353 -3.580 -1.102 1.00 98.62 655 VAL A C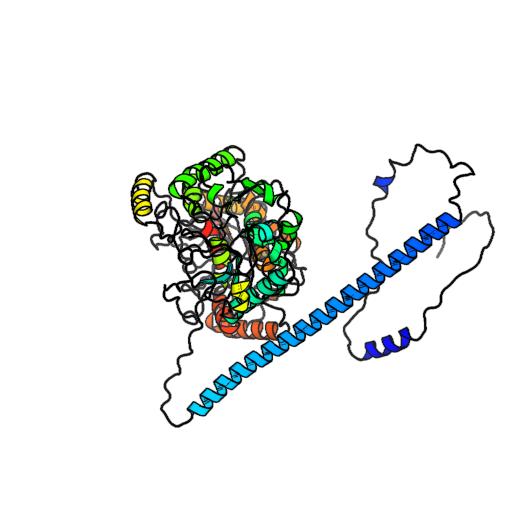 1
ATOM 5056 O O . VAL A 1 655 ? -9.760 -4.598 -0.736 1.00 98.62 655 VAL A O 1
ATOM 5059 N N . TRP A 1 656 ? -10.042 -2.353 -0.687 1.00 98.50 656 TRP A N 1
ATOM 5060 C CA . TRP A 1 656 ? -9.110 -2.060 0.406 1.00 98.50 656 TRP A CA 1
ATOM 5061 C C . TRP A 1 656 ? -9.871 -1.723 1.682 1.00 98.50 656 TRP A C 1
ATOM 5063 O O . TRP A 1 656 ? -10.974 -1.186 1.635 1.00 98.50 656 TRP A O 1
ATOM 5073 N N . ASP A 1 657 ? -9.272 -2.011 2.826 1.00 97.94 657 ASP A N 1
ATOM 5074 C CA . ASP A 1 657 ? -9.902 -1.901 4.136 1.00 97.94 657 ASP A CA 1
ATOM 5075 C C . ASP A 1 657 ? -8.847 -1.612 5.228 1.00 97.94 657 ASP A C 1
ATOM 5077 O O . ASP A 1 657 ? -7.696 -1.270 4.930 1.00 97.94 657 ASP A O 1
ATOM 5081 N N . ALA A 1 658 ? -9.239 -1.660 6.503 1.00 97.06 658 ALA A N 1
ATOM 5082 C CA . ALA A 1 658 ? -8.328 -1.412 7.623 1.00 97.06 658 ALA A CA 1
ATOM 5083 C C . ALA A 1 658 ? -7.295 -2.540 7.820 1.00 97.06 658 ALA A C 1
ATOM 5085 O O . ALA A 1 658 ? -6.166 -2.273 8.242 1.00 97.06 658 ALA A O 1
ATOM 5086 N N . ILE A 1 659 ? -7.641 -3.778 7.457 1.00 97.81 659 ILE A N 1
ATOM 5087 C CA . ILE A 1 659 ? -6.748 -4.934 7.544 1.00 97.81 659 ILE A CA 1
ATOM 5088 C C . ILE A 1 659 ? -5.750 -4.914 6.383 1.00 97.81 659 ILE A C 1
ATOM 5090 O O . ILE A 1 659 ? -4.559 -5.089 6.626 1.00 97.81 659 ILE A O 1
ATOM 5094 N N . THR A 1 660 ? -6.166 -4.588 5.149 1.00 97.50 660 THR A N 1
ATOM 5095 C CA . THR A 1 660 ? -5.215 -4.420 4.027 1.00 97.50 660 THR A CA 1
ATOM 5096 C C . THR A 1 660 ? -4.203 -3.308 4.303 1.00 97.50 660 THR A C 1
ATOM 5098 O O . THR A 1 660 ? -3.034 -3.433 3.935 1.00 97.50 660 THR A O 1
ATOM 5101 N N . CYS A 1 661 ? -4.628 -2.244 4.996 1.00 97.88 661 CYS A N 1
ATOM 5102 C CA . CYS A 1 661 ? -3.741 -1.169 5.432 1.00 97.88 661 CYS A CA 1
ATOM 5103 C C . CYS A 1 661 ? -2.688 -1.683 6.423 1.00 97.88 661 CYS A C 1
ATOM 5105 O O . CYS A 1 661 ? -1.494 -1.438 6.247 1.00 97.88 661 CYS A O 1
ATOM 5107 N N . ALA A 1 662 ? -3.114 -2.423 7.449 1.00 98.00 662 ALA A N 1
ATOM 5108 C CA . ALA A 1 662 ? -2.208 -2.995 8.436 1.00 98.00 662 ALA A CA 1
ATOM 5109 C C . ALA A 1 662 ? -1.252 -4.026 7.814 1.00 98.00 662 ALA A C 1
ATOM 5111 O O . ALA A 1 662 ? -0.040 -3.925 8.005 1.00 98.00 662 ALA A O 1
ATOM 5112 N N . ASP A 1 663 ? -1.762 -4.945 6.991 1.00 97.56 663 ASP A N 1
ATOM 5113 C CA . ASP A 1 663 ? -0.962 -5.957 6.296 1.00 97.56 663 ASP A CA 1
ATOM 5114 C C . ASP A 1 663 ? 0.104 -5.307 5.394 1.00 97.56 663 ASP A C 1
ATOM 5116 O O . ASP A 1 663 ? 1.257 -5.747 5.406 1.00 97.56 663 ASP A O 1
ATOM 5120 N N . PHE A 1 664 ? -0.212 -4.202 4.702 1.00 98.12 664 PHE A N 1
ATOM 5121 C CA . PHE A 1 664 ? 0.771 -3.414 3.946 1.00 98.12 664 PHE A CA 1
ATOM 5122 C C . PHE A 1 664 ? 1.905 -2.880 4.837 1.00 98.12 664 PHE A C 1
ATOM 5124 O O . PHE A 1 664 ? 3.081 -3.124 4.553 1.00 98.12 664 PHE A O 1
ATOM 5131 N N . PHE A 1 665 ? 1.589 -2.192 5.938 1.00 98.19 665 PHE A N 1
ATOM 5132 C CA . PHE A 1 665 ? 2.621 -1.628 6.815 1.00 98.19 665 PHE A CA 1
ATOM 5133 C C . PHE A 1 665 ? 3.437 -2.703 7.542 1.00 98.19 665 PHE A C 1
ATOM 5135 O O . PHE A 1 665 ? 4.659 -2.572 7.644 1.00 98.19 665 PHE A O 1
ATOM 5142 N N . ILE A 1 666 ? 2.809 -3.788 7.998 1.00 97.75 666 ILE A N 1
ATOM 5143 C CA . ILE A 1 666 ? 3.489 -4.878 8.708 1.00 97.75 666 ILE A CA 1
ATOM 5144 C C . ILE A 1 666 ? 4.328 -5.743 7.749 1.00 97.75 666 ILE A C 1
ATOM 5146 O O . ILE A 1 666 ? 5.421 -6.172 8.127 1.00 97.75 666 ILE A O 1
ATOM 5150 N N . SER A 1 667 ? 3.913 -5.926 6.485 1.00 96.06 667 SER A N 1
ATOM 5151 C CA . SER A 1 667 ? 4.710 -6.647 5.473 1.00 96.06 667 SER A CA 1
ATOM 5152 C C . SER A 1 667 ? 6.107 -6.047 5.271 1.00 96.06 667 SER A C 1
ATOM 5154 O O . SER A 1 667 ? 7.085 -6.785 5.168 1.00 96.06 667 SER A O 1
ATOM 5156 N N . SER A 1 668 ? 6.239 -4.718 5.362 1.00 96.88 668 SER A N 1
ATOM 5157 C CA . SER A 1 668 ? 7.527 -4.016 5.270 1.00 96.88 668 SER A CA 1
ATOM 5158 C C . SER A 1 668 ? 8.541 -4.407 6.364 1.00 96.88 668 SER A C 1
ATOM 5160 O O . SER A 1 668 ? 9.739 -4.133 6.226 1.00 96.88 668 SER A O 1
ATOM 5162 N N . ARG A 1 669 ? 8.078 -5.057 7.446 1.00 95.56 669 ARG A N 1
ATOM 5163 C CA . ARG A 1 669 ? 8.869 -5.576 8.577 1.00 95.56 669 ARG A CA 1
ATOM 5164 C C . ARG A 1 669 ? 8.962 -7.110 8.616 1.00 95.56 669 ARG A C 1
ATOM 5166 O O . ARG A 1 669 ? 9.740 -7.605 9.433 1.00 95.56 669 ARG A O 1
ATOM 5173 N N . LYS A 1 670 ? 8.204 -7.838 7.782 1.00 92.88 670 LYS A N 1
ATOM 5174 C CA . LYS A 1 670 ? 8.259 -9.308 7.656 1.00 92.88 670 LYS A CA 1
ATOM 5175 C C . LYS A 1 670 ? 9.519 -9.752 6.894 1.00 92.88 670 LYS A C 1
ATOM 5177 O O . LYS A 1 670 ? 10.025 -9.053 6.015 1.00 92.88 670 LYS A O 1
ATOM 5182 N N . ASP A 1 671 ? 10.013 -10.935 7.236 1.00 87.81 671 ASP A N 1
ATOM 5183 C CA . ASP A 1 671 ? 10.935 -11.732 6.422 1.00 87.81 671 ASP A CA 1
ATOM 5184 C C . ASP A 1 671 ? 10.230 -12.228 5.148 1.00 87.81 671 ASP A C 1
ATOM 5186 O O . ASP A 1 671 ? 9.051 -12.589 5.201 1.00 87.81 671 ASP A O 1
ATOM 5190 N N . ASN A 1 672 ? 10.914 -12.250 4.000 1.00 88.00 672 ASN A N 1
ATOM 5191 C CA . ASN A 1 672 ? 10.314 -12.743 2.762 1.00 88.00 672 ASN A CA 1
ATOM 5192 C C . ASN A 1 672 ? 10.561 -14.261 2.592 1.00 88.00 672 ASN A C 1
ATOM 5194 O O . ASN A 1 672 ? 11.701 -14.679 2.394 1.00 88.00 672 ASN A O 1
ATOM 5198 N N . PRO A 1 673 ? 9.527 -15.126 2.591 1.00 85.88 673 PRO A N 1
ATOM 5199 C CA . PRO A 1 673 ? 9.730 -16.578 2.516 1.00 85.88 673 PRO A CA 1
ATOM 5200 C C . PRO A 1 673 ? 10.178 -17.084 1.130 1.00 85.88 673 PRO A C 1
ATOM 5202 O O . PRO A 1 673 ? 10.490 -18.265 0.988 1.00 85.88 673 PRO A O 1
ATOM 5205 N N . ARG A 1 674 ? 10.208 -16.220 0.103 1.00 87.31 674 ARG A N 1
ATOM 5206 C CA . ARG A 1 674 ? 10.482 -16.577 -1.302 1.00 87.31 674 ARG A CA 1
ATOM 5207 C C . ARG A 1 674 ? 11.899 -16.199 -1.749 1.00 87.31 674 ARG A C 1
ATOM 5209 O O . ARG A 1 674 ? 12.510 -16.921 -2.535 1.00 87.31 674 ARG A O 1
ATOM 5216 N N . PHE A 1 675 ? 12.442 -15.091 -1.241 1.00 88.50 675 PHE A N 1
ATOM 5217 C CA . PHE A 1 675 ? 13.761 -14.560 -1.615 1.00 88.50 675 PHE A CA 1
ATOM 5218 C C . PHE A 1 675 ? 14.471 -13.862 -0.448 1.00 88.50 675 PHE A C 1
ATOM 5220 O O . PHE A 1 675 ? 13.988 -13.871 0.673 1.00 88.50 675 PHE A O 1
ATOM 5227 N N . GLY A 1 676 ? 15.634 -13.254 -0.700 1.00 86.19 676 GLY A N 1
ATOM 5228 C CA . GLY A 1 676 ? 16.347 -12.468 0.307 1.00 86.19 676 GLY A CA 1
ATOM 5229 C C . GLY A 1 676 ? 17.184 -13.320 1.260 1.00 86.19 676 GLY A C 1
ATOM 5230 O O . GLY A 1 676 ? 17.886 -14.238 0.829 1.00 86.19 676 GLY A O 1
ATOM 5231 N N . LEU A 1 677 ? 17.173 -12.984 2.553 1.00 84.12 677 LEU A N 1
ATOM 5232 C CA . LEU A 1 677 ? 17.986 -13.698 3.544 1.00 84.12 677 LEU A CA 1
ATOM 5233 C C . LEU A 1 677 ? 17.312 -14.983 4.008 1.00 84.12 677 LEU A C 1
ATOM 5235 O O . LEU A 1 677 ? 17.995 -16.007 4.099 1.00 84.12 677 LEU A O 1
ATOM 5239 N N . ASN A 1 678 ? 16.004 -14.907 4.292 1.00 78.00 678 ASN A N 1
ATOM 5240 C CA . ASN A 1 678 ? 15.234 -15.894 5.052 1.00 78.00 678 ASN A CA 1
ATOM 5241 C C . ASN A 1 678 ? 15.777 -16.169 6.471 1.00 78.00 678 ASN A C 1
ATOM 5243 O O . ASN A 1 678 ? 16.981 -16.190 6.732 1.00 78.00 678 ASN A O 1
ATOM 5247 N N . GLN A 1 679 ? 14.872 -16.495 7.390 1.00 80.75 679 GLN A N 1
ATOM 5248 C CA . GLN A 1 679 ? 15.135 -16.974 8.749 1.00 80.75 679 GLN A CA 1
ATOM 5249 C C . GLN A 1 679 ? 16.016 -16.035 9.606 1.00 80.75 679 GLN A C 1
ATOM 5251 O O . GLN A 1 679 ? 16.567 -16.451 10.628 1.00 80.75 679 GLN A O 1
ATOM 5256 N N . TRP A 1 680 ? 16.114 -14.749 9.239 1.00 84.88 680 TRP A N 1
ATOM 5257 C CA . TRP A 1 680 ? 16.710 -13.695 10.079 1.00 84.88 680 TRP A CA 1
ATOM 5258 C C . TRP A 1 680 ? 15.757 -13.236 11.191 1.00 84.88 680 TRP A C 1
ATOM 5260 O O . TRP A 1 680 ? 16.191 -12.647 12.187 1.00 84.88 680 TRP A O 1
ATOM 5270 N N . GLN A 1 681 ? 14.469 -13.527 11.027 1.00 88.62 681 GLN A N 1
ATOM 5271 C CA . GLN A 1 681 ? 13.397 -13.247 11.967 1.00 88.62 681 GLN A CA 1
ATOM 5272 C C . GLN A 1 681 ? 12.888 -14.548 12.603 1.00 88.62 681 GLN A C 1
ATOM 5274 O O . GLN A 1 681 ? 13.080 -15.642 12.066 1.00 88.62 681 GLN A O 1
ATOM 5279 N N . ALA A 1 682 ? 12.278 -14.443 13.778 1.00 87.06 682 ALA A N 1
ATOM 5280 C CA . ALA A 1 682 ? 11.407 -15.466 14.325 1.00 87.06 682 ALA A CA 1
ATOM 5281 C C . ALA A 1 682 ? 10.044 -15.381 13.639 1.00 87.06 682 ALA A C 1
ATOM 5283 O O . ALA A 1 682 ? 9.495 -14.296 13.463 1.00 87.06 682 ALA A O 1
ATOM 5284 N N . ASP A 1 683 ? 9.530 -16.538 13.264 1.00 86.88 683 ASP A N 1
ATOM 5285 C CA . ASP A 1 683 ? 8.164 -16.733 12.811 1.00 86.88 683 ASP A CA 1
ATOM 5286 C C . ASP A 1 683 ? 7.212 -16.448 14.001 1.00 86.88 683 ASP A C 1
ATOM 5288 O O . ASP A 1 683 ? 7.616 -16.606 15.160 1.00 86.88 683 ASP A O 1
ATOM 5292 N N . TRP A 1 684 ? 5.977 -15.996 13.752 1.00 88.19 684 TRP A N 1
ATOM 5293 C CA . TRP A 1 684 ? 4.964 -15.928 14.818 1.00 88.19 684 TRP A CA 1
ATOM 5294 C C . TRP A 1 684 ? 4.585 -17.357 15.232 1.00 88.19 684 TRP A C 1
ATOM 5296 O O . TRP A 1 684 ? 4.514 -18.252 14.392 1.00 88.19 684 TRP A O 1
ATOM 5306 N N . ASP A 1 685 ? 4.365 -17.585 16.525 1.00 86.88 685 ASP A N 1
ATOM 5307 C CA . ASP A 1 685 ? 4.006 -18.896 17.078 1.00 86.88 685 ASP A CA 1
ATOM 5308 C C . ASP A 1 685 ? 2.512 -19.235 16.924 1.00 86.88 685 ASP A C 1
ATOM 5310 O O . ASP A 1 685 ? 2.095 -20.338 17.279 1.00 86.88 685 ASP A O 1
ATOM 5314 N N . GLY A 1 686 ? 1.715 -18.309 16.376 1.00 87.94 686 GLY A N 1
ATOM 5315 C CA . GLY A 1 686 ? 0.263 -18.438 16.252 1.00 87.94 686 GLY A CA 1
ATOM 5316 C C . GLY A 1 686 ? -0.473 -18.265 17.582 1.00 87.94 686 GLY A C 1
ATOM 5317 O O . GLY A 1 686 ? -1.668 -18.545 17.654 1.00 87.94 686 GLY A O 1
ATOM 5318 N N . ILE A 1 687 ? 0.224 -17.829 18.639 1.00 86.62 687 ILE A N 1
ATOM 5319 C CA . ILE A 1 687 ? -0.364 -17.543 19.944 1.00 86.62 687 ILE A CA 1
ATOM 5320 C C . ILE A 1 687 ? -0.593 -16.037 20.044 1.00 86.62 687 ILE A C 1
ATOM 5322 O O . ILE A 1 687 ? 0.303 -15.224 19.821 1.00 86.62 687 ILE A O 1
ATOM 5326 N N . GLN A 1 688 ? -1.820 -15.670 20.388 1.00 90.56 688 GLN A N 1
ATOM 5327 C CA . GLN A 1 688 ? -2.233 -14.297 20.628 1.00 90.56 688 GLN A CA 1
ATOM 5328 C C . GLN A 1 688 ? -2.419 -14.082 22.135 1.00 90.56 688 GLN A C 1
ATOM 5330 O O . GLN A 1 688 ? -3.089 -14.881 22.790 1.00 90.56 688 GLN A O 1
ATOM 5335 N N . ASP A 1 689 ? -1.869 -12.991 22.675 1.00 84.75 689 ASP A N 1
ATOM 5336 C CA . ASP A 1 689 ? -2.181 -12.535 24.035 1.00 84.75 689 ASP A CA 1
ATOM 5337 C C . ASP A 1 689 ? -3.691 -12.236 24.134 1.00 84.75 689 ASP A C 1
ATOM 5339 O O . ASP A 1 689 ? -4.203 -11.402 23.378 1.00 84.75 689 ASP A O 1
ATOM 5343 N N . GLU A 1 690 ? -4.406 -12.862 25.077 1.00 84.75 690 GLU A N 1
ATOM 5344 C CA . GLU A 1 690 ? -5.792 -12.481 25.395 1.00 84.75 690 GLU A CA 1
ATOM 5345 C C . GLU A 1 690 ? -5.858 -10.999 25.802 1.00 84.75 690 GLU A C 1
ATOM 5347 O O . GLU A 1 690 ? -4.983 -10.509 26.523 1.00 84.75 690 GLU A O 1
ATOM 5352 N N . TYR A 1 691 ? -6.902 -10.280 25.369 1.00 87.62 691 TYR A N 1
ATOM 5353 C CA . TYR A 1 691 ? -7.113 -8.873 25.720 1.00 87.62 691 TYR A CA 1
ATOM 5354 C C . TYR A 1 691 ? -8.528 -8.592 26.230 1.00 87.62 691 TYR A C 1
ATOM 5356 O O . TYR A 1 691 ? -9.506 -8.683 25.493 1.00 87.62 691 TYR A O 1
ATOM 5364 N N . THR A 1 692 ? -8.610 -8.147 27.481 1.00 86.75 692 THR A N 1
ATOM 5365 C CA . THR A 1 692 ? -9.769 -7.452 28.056 1.00 86.75 692 THR A CA 1
ATOM 5366 C C . THR A 1 692 ? -9.492 -5.949 28.141 1.00 86.75 692 THR A C 1
ATOM 5368 O O . THR A 1 692 ? -8.335 -5.528 28.294 1.00 86.75 692 THR A O 1
ATOM 5371 N N . LEU A 1 693 ? -10.539 -5.121 28.010 1.00 87.44 693 LEU A N 1
ATOM 5372 C CA . LEU A 1 693 ? -10.382 -3.667 27.942 1.00 87.44 693 LEU A CA 1
ATOM 5373 C C . LEU A 1 693 ? -9.617 -3.145 29.165 1.00 87.44 693 LEU A C 1
ATOM 5375 O O . LEU A 1 693 ? -9.954 -3.417 30.313 1.00 87.44 693 LEU A O 1
ATOM 5379 N N . GLY A 1 694 ? -8.540 -2.402 28.912 1.00 85.88 694 GLY A N 1
ATOM 5380 C CA . GLY A 1 694 ? -7.767 -1.768 29.974 1.00 85.88 694 GLY A CA 1
ATOM 5381 C C . GLY A 1 694 ? -6.924 -2.701 30.854 1.00 85.88 694 GLY A C 1
ATOM 5382 O O . GLY A 1 694 ? -6.343 -2.224 31.829 1.00 85.88 694 GLY A O 1
ATOM 5383 N N . GLN A 1 695 ? -6.764 -3.990 30.526 1.00 87.69 695 GLN A N 1
ATOM 5384 C CA . GLN A 1 695 ? -5.954 -4.919 31.341 1.00 87.69 695 GLN A CA 1
ATOM 5385 C C . GLN A 1 695 ? -4.486 -4.494 31.525 1.00 87.69 695 GLN A C 1
ATOM 5387 O O . GLN A 1 695 ? -3.832 -4.875 32.490 1.00 87.69 695 GLN A O 1
ATOM 5392 N N . ASN A 1 696 ? -3.957 -3.700 30.589 1.00 89.31 696 ASN A N 1
ATOM 5393 C CA . ASN A 1 696 ? -2.590 -3.180 30.596 1.00 89.31 696 ASN A CA 1
ATOM 5394 C C . ASN A 1 696 ? -2.477 -1.761 31.187 1.00 89.31 696 ASN A C 1
ATOM 5396 O O . ASN A 1 696 ? -1.426 -1.125 31.097 1.00 89.31 696 ASN A O 1
ATOM 5400 N N . LEU A 1 697 ? -3.555 -1.198 31.734 1.00 90.94 697 LEU A N 1
ATOM 5401 C CA . LEU A 1 697 ? -3.543 0.092 32.431 1.00 90.94 697 LEU A CA 1
ATOM 5402 C C . LEU A 1 697 ? -3.049 -0.077 33.879 1.00 90.94 697 LEU A C 1
ATOM 5404 O O . LEU A 1 697 ? -3.188 -1.136 34.483 1.00 90.94 697 LEU A O 1
ATOM 5408 N N . SER A 1 698 ? -2.498 0.989 34.466 1.00 88.56 698 SER A N 1
ATOM 5409 C CA . SER A 1 698 ? -2.339 1.062 35.924 1.00 88.56 698 SER A CA 1
ATOM 5410 C C . SER A 1 698 ? -3.709 1.237 36.589 1.00 88.56 698 SER A C 1
ATOM 5412 O O . SER A 1 698 ? -4.639 1.730 35.957 1.00 88.56 698 SER A O 1
ATOM 5414 N N . GLN A 1 699 ? -3.841 0.919 37.880 1.00 88.44 699 GLN A N 1
ATOM 5415 C CA . GLN A 1 699 ? -5.110 1.087 38.612 1.00 88.44 699 GLN A CA 1
ATOM 5416 C C . GLN A 1 699 ? -5.653 2.534 38.561 1.00 88.44 699 GLN A C 1
ATOM 5418 O O . GLN A 1 699 ? -6.858 2.738 38.465 1.00 88.44 699 GLN A O 1
ATOM 5423 N N . GLU A 1 700 ? -4.771 3.542 38.546 1.00 88.38 700 GLU A N 1
ATOM 5424 C CA . GLU A 1 700 ? -5.127 4.964 38.376 1.00 88.38 700 GLU A CA 1
ATOM 5425 C C . GLU A 1 700 ? -5.597 5.312 36.950 1.00 88.38 700 GLU A C 1
ATOM 5427 O O . GLU A 1 700 ? -6.295 6.301 36.731 1.00 88.38 700 GLU A O 1
ATOM 5432 N N . ALA A 1 701 ? -5.196 4.531 35.950 1.00 87.94 701 ALA A N 1
ATOM 5433 C CA . ALA A 1 701 ? -5.656 4.692 34.578 1.00 87.94 701 ALA A CA 1
ATOM 5434 C C . ALA A 1 701 ? -6.930 3.863 34.307 1.00 87.94 701 ALA A C 1
ATOM 5436 O O . ALA A 1 701 ? -7.802 4.332 33.583 1.00 87.94 701 ALA A O 1
ATOM 5437 N N . GLN A 1 702 ? -7.101 2.709 34.968 1.00 89.62 702 GLN A N 1
ATOM 5438 C CA . GLN A 1 702 ? -8.353 1.936 34.984 1.00 89.62 702 GLN A CA 1
ATOM 5439 C C . GLN A 1 702 ? -9.495 2.711 35.651 1.00 89.62 702 GLN A C 1
ATOM 5441 O O . GLN A 1 702 ? -10.592 2.755 35.112 1.00 89.62 702 GLN A O 1
ATOM 5446 N N . SER A 1 703 ? -9.243 3.416 36.762 1.00 89.06 703 SER A N 1
ATOM 5447 C CA . SER A 1 703 ? -10.253 4.259 37.431 1.00 89.06 703 SER A CA 1
ATOM 5448 C C . SER A 1 703 ? -10.668 5.517 36.647 1.00 89.06 703 SER A C 1
ATOM 5450 O O . SER A 1 703 ? -11.437 6.337 37.150 1.00 89.06 703 SER A O 1
ATOM 5452 N N . ARG A 1 704 ? -10.149 5.683 35.423 1.00 90.12 704 ARG A N 1
ATOM 5453 C CA . ARG A 1 704 ? -10.501 6.740 34.466 1.00 90.12 704 ARG A CA 1
ATOM 5454 C C . ARG A 1 704 ? -11.127 6.207 33.178 1.00 90.12 704 ARG A C 1
ATOM 5456 O O . ARG A 1 704 ? -11.400 7.015 32.294 1.00 90.12 704 ARG A O 1
ATOM 5463 N N . LEU A 1 705 ? -11.326 4.893 33.080 1.00 90.69 705 LEU A N 1
ATOM 5464 C CA . LEU A 1 705 ? -12.149 4.301 32.035 1.00 90.69 705 LEU A CA 1
ATOM 5465 C C . LEU A 1 705 ? -13.609 4.730 32.205 1.00 90.69 705 LEU A C 1
ATOM 5467 O O . LEU A 1 705 ? -14.087 4.930 33.324 1.00 90.69 705 LEU A O 1
ATOM 5471 N N . LEU A 1 706 ? -14.310 4.844 31.085 1.00 88.00 706 LEU A N 1
ATOM 5472 C CA . LEU A 1 706 ? -15.738 5.134 31.019 1.00 88.00 706 LEU A CA 1
ATOM 5473 C C . LEU A 1 706 ? -16.561 3.850 30.845 1.00 88.00 706 LEU A C 1
ATOM 5475 O O . LEU A 1 706 ? -17.693 3.803 31.319 1.00 88.00 706 LEU A O 1
ATOM 5479 N N . ASN A 1 707 ? -15.984 2.819 30.216 1.00 80.00 707 ASN A N 1
ATOM 5480 C CA . ASN A 1 707 ? -16.649 1.552 29.882 1.00 80.00 707 ASN A CA 1
ATOM 5481 C C . ASN A 1 707 ? -15.887 0.315 30.419 1.00 80.00 707 ASN A C 1
ATOM 5483 O O . ASN A 1 707 ? -15.606 -0.622 29.669 1.00 80.00 707 ASN A O 1
ATOM 5487 N N . ALA A 1 708 ? -15.518 0.351 31.707 1.00 63.97 708 ALA A N 1
ATOM 5488 C CA . ALA A 1 708 ? -14.796 -0.713 32.428 1.00 63.97 708 ALA A CA 1
ATOM 5489 C C . ALA A 1 708 ? -15.677 -1.899 32.861 1.00 63.97 708 ALA A C 1
ATOM 5491 O O . ALA A 1 708 ? -16.812 -1.643 33.323 1.00 63.97 708 ALA A O 1
#

Organism: NCBI:txid1333877

Sequence (708 aa):
MQTAHNLVLHGGALDAHHHAAHFPAAFEAELSHLHHSMPGFVYTTPQKARHDFDESTLSTAASTTGPPAADDVVPKAQYNQLKANFDQLLALYHDSCLALANMHERHGEVMCHWAKHMTHHAEIIHYAAEAENQLGAGGMKRTVAKKTKRKAPILGVMRLDYNYPPAVGDTDSPASFGYDVMYRVVPGLTFEIAQAGTFEEKVERYFAEAIKWLENKGANAITGDCGFMMAFQILARKIATRPVFMSSMVQCPIIACAFDPNEKIMIMTANSMSLKPQKDVLLSSCGFDVNEERFIIVGCQNVKYFDAVARGEAVPMEKVQPGVVALAQETIRRQPMIRGILLECTELPAYADALRAKTGLPVWDAITGADFYINAYKDNPRFGINDWQAEWDETVDEYEFASNLAKSEASDVVSGFKKKQQAKAAAAKSLKKKIEKQCKKNSAPCLGVVRLDYNYPPAAGDIDCPGSYDYDVKYRCVPGLTFAMAQSGKMTPKVQEEFMNACRDLEKRGCCGITGDCGFMMAFQPLARTAVNIPVFMSSMVQCPMVSVAFDKYDRILILTANGETLKPQKDILLNQCGFDVDDTRFIIKGCQNIPGFDAVAKGEQVDVEFVTPGMIEMVKGILSDDPSIRAIVLECTELPPYADALRAQFSLPVWDAITCADFFISSRKDNPRFGLNQWQADWDGIQDEYTLGQNLSQEAQSRLLNA

Radius of gyration: 30.25 Å; chains: 1; bounding box: 68×107×75 Å